Protein 9BOU (pdb70)

Secondary structure (DSSP, 8-state):
-EEEE--TT-HHHHHHHHHHHHTT--EEEE-GGGBTTTEEEEEEEETTEEEEEEEETTEEEESTT--EEEE-SPPPTTSSSSS--HHHHHHHHHHHHHHHTTSS-EEET-HHHHHHHT-HHHHHHHHHHTT-----EEEES-HHHHHHHHHH--SEEEE-S-----B--SS--GGGGGGS-EEEEEPP--SEEEEEEEETTEEEEEEEE---TTT--S----EEE---HHHHHHHHHHHHHHT-SEEEEEEEE-SSS-EEEEEEETT---HHHHHHH---HHHHHHHHHHS--/-EEEE--TT--SHHHHHHHHHHTT--EEEE-GGGBTTTEEEEEEEETTEEEEEEEETTEEEESTT-SEEEESSPPPTTTTSSS--HHHHHHHHHHHHHHHTTSSPEEES-HHHHHHHT-HHHHHHHHHHHT-----EEEES-HHHHHHHHHH-SSEEEE-S----B---S---GGGGGS-EEEEE----SEEEEEEEETTEEEEEEEE-----EEEPPPHHHHHHHHHHHHHHT-SEEEEEEEE-TT--EEEEEEETT---HHHHHHH---HHHHHHHHHHS--

InterPro domains:
  IPR026449 ATP-grasp ribosomal peptide maturase, SAV-5884 family [TIGR04187] (2-308)
  IPR048936 MvdD-like, pre-ATP grasp domain [PF21068] (2-111)

Solvent-accessible surface area: 24935 Å² total; per-residue (Å²): 25,0,0,0,0,0,28,164,138,4,93,4,0,75,68,0,30,88,53,2,89,87,84,60,19,58,22,10,57,14,20,0,3,31,1,18,98,51,3,17,1,16,0,34,1,14,155,55,68,34,156,2,43,4,17,19,64,73,117,98,13,32,3,58,39,6,52,0,0,7,54,14,102,44,19,43,7,0,59,180,8,100,149,84,48,90,159,20,34,77,8,0,14,9,0,4,42,0,1,1,1,26,12,48,14,56,26,4,10,41,28,13,15,8,35,62,2,93,37,9,0,10,2,2,23,6,0,24,149,27,63,6,45,12,0,0,0,6,0,0,7,55,30,179,28,0,81,82,1,19,142,139,23,95,58,0,18,45,22,55,0,19,13,98,126,67,134,14,79,129,169,33,119,24,56,69,8,34,128,18,14,26,1,1,4,62,99,16,68,63,111,0,44,3,30,0,0,0,2,19,110,108,32,21,1,0,24,80,50,48,187,144,112,186,204,65,76,121,63,100,64,30,107,79,13,131,33,44,114,200,16,6,118,4,0,76,26,2,9,166,65,6,42,10,13,13,0,0,0,42,2,2,10,30,51,130,34,54,4,47,0,29,36,0,44,20,49,1,62,1,10,85,0,31,110,66,22,58,28,48,0,0,103,23,0,4,95,29,0,19,134,117,68,24,0,0,0,0,2,26,158,160,11,110,11,0,62,69,0,30,98,59,0,85,90,85,65,12,52,16,9,77,9,14,0,2,20,3,23,92,53,3,18,1,19,1,46,0,10,120,56,73,39,174,6,48,1,13,29,78,52,128,104,15,49,1,59,39,5,52,0,0,7,39,9,109,45,23,40,5,0,60,155,10,110,148,76,48,90,163,15,36,75,4,0,10,5,0,2,36,0,2,1,1,19,15,56,14,48,26,2,7,40,23,12,18,5,37,60,6,113,40,8,5,12,7,10,21,8,0,20,169,24,63,7,45,14,1,1,1,4,4,0,7,56,5,159,29,0,90,77,0,18,125,117,30,105,67,2,19,51,28,29,2,24,59,143,70,179,78,18,112,177,54,89,28,47,74,8,31,127,11,8,44,8,7,7,72,101,23,73,95,126,6,41,4,24,0,0,0,3,21,133,97,28,17,1,0,74,75,67,28,169,162,58,33,147,84,8,161,31,46,112,214,13,13,130,4,0,76,26,4,7,169,64,7,44,12,13,8,0,0,0,36,3,4,24,27,63,135,31,42,4,42,0,45,50,4,68,21,34,3,70,1,9,87,0,28,107,67,23,56,27,47,0,0,108,15,0,4,100,34,0,21,122,112,86

Nearest PDB structures (foldseek):
  9bou-assembly1_B  TM=1.004E+00  e=1.112E-62  Streptomyces coelicolor A3(2)
  7m4s-assembly1_D  TM=8.604E-01  e=3.870E-23  Nostoc sp. PCC 7120 = FACHB-418
  7drm-assembly1_B  TM=8.212E-01  e=4.594E-21  Plesiocystis pacifica SIR-1
  7drp-assembly1_B  TM=8.151E-01  e=9.242E-21  Plesiocystis pacifica SIR-1
  7drn-assembly1_B  TM=8.192E-01  e=1.754E-20  Plesiocystis pacifica SIR-1

Organism: Streptomyces coelicolor (strain ATCC BAA-471 / A3(2) / M145) (NCBI:txid100226)

Radius of gyration: 25.96 Å; Cα contacts (8 Å, |Δi|>4): 1321; chains: 2; bounding box: 66×84×48 Å

Foldseek 3Di:
DEEEEADPPDPLVVLQVVLCVVVVQDYDYDALLCEQHQKYKDWDDPDNDIWMWIGGNNDIDTLLRAAEYEYAHHDQHVNNPPDDDPVVSVVSVCVPLVCNVVSNYHYQDDVVLQVVQFQFVVQQVLLVVLVAAAFDKDKALDQVVVVVVCVVAVFKWKDDRTRCTGTDPSDDRSNCSVVPITMIGRDAPFQWKKKWKAAALDTWIWIWGDDVPPPPPPDTAIETDDQDPSVSSSVNVSCVVSVHNIWIWMWGARVVGGTHTDGIRRNDDDVRNCVGHVPPPSSSNSVSSSDGD/DEEEAADPPDDLLVLLVVLLVVVVHDYHYDALLCEVHQKYKDWDCPPNDIWMWIGGNRDIDTLLQAQEYEYAHHDQHVVVPPDDDVVNSVVSCCVPLVSNVVSNHHYQQNVVLQVVQFQVVVVVVLLVVLPAAAFDKDWDQDLVVVVVVCVVAVWKKWDARTSDIGTDHDDSSNCSNVDTTMIGRDAPFFWKKKWKAAALDTWIWICGDVHATETDDDPPSVSRSVNSSCVVSVHRIWTWIFGQHPVRRTHTDGINSRDDDVRRCVRHVDPPSSSNSVVSNPGD

Sequence (577 aa):
TVLILTSEEDVTADMVVVHLNASGVPVVRLDPADLTDSVALSGEFAHGSFRGHLSSGGRLVSIGGLRSVWVRRPGGAATRAAEPSAWLTEEAGQALYGMLRGSGARWMNQPDAAHRARYKPWQLRLAQRCGLPVPATLITTFPRAAREFAERYPDLVVKPVSGATSRVPPEADFSAVAHGPTLLQRRVAKRADIRLTAVGEELLAARKTALDVRFAGSGEPWRPAEVPPRVAEGVRAYLRAAGLAYGALDFAEDGDGTWWFLECNQSGQFGFVEVDTGQPIARTIAEWLARPGTVLILTSEEDVTADMVVVHLNASGVPVVRLDPADLTDSVALSGEFAHGSFRGHLSSGGRLVSIGGLRSVWVRRPGGAATRAAEPSAWLTEEAGQALYGMLRGSGARWMNQPDAAHRARYKPWQLRLAQRCGLPVPATLITTFPRAAREFAERYPDLVVKPVSGTSRVPPEADFSAVAHGPTLLQRRVAKRADIRLTAVGEELLAARKTALEPWRPAEVPPRVAEGVRAYLRAAGLAYGALDFAEDGDGTWWFLECNQSGQFGFVEVDTGQPIARTIAEWLARPG

Structure (mmCIF, N/CA/C/O backbone):
data_9BOU
#
_entry.id   9BOU
#
_cell.length_a   222.040
_cell.length_b   222.040
_cell.length_c   87.007
_cell.angle_alpha   90.000
_cell.angle_beta   90.000
_cell.angle_gamma   90.000
#
_symmetry.space_group_name_H-M   'I 4 2 2'
#
loop_
_entity.id
_entity.type
_entity.pdbx_description
1 polymer 'MvdD-like pre-ATP grasp domain-containing protein'
2 non-polymer 'SULFATE ION'
3 water water
#
loop_
_atom_site.group_PDB
_atom_site.id
_atom_site.type_symbol
_atom_site.label_atom_id
_atom_site.label_alt_id
_atom_site.label_comp_id
_atom_site.label_asym_id
_atom_site.label_entity_id
_atom_site.label_seq_id
_atom_site.pdbx_PDB_ins_code
_atom_site.Cartn_x
_atom_site.Cartn_y
_atom_site.Cartn_z
_atom_site.occupancy
_atom_site.B_iso_or_equiv
_atom_site.auth_seq_id
_atom_site.auth_comp_id
_atom_site.auth_asym_id
_atom_site.auth_atom_id
_atom_site.pdbx_PDB_model_num
ATOM 1 N N . THR A 1 2 ? -57.89634 29.23799 -26.93670 1.000 61.19581 2 THR A N 1
ATOM 2 C CA . THR A 1 2 ? -57.89880 30.01443 -25.69908 1.000 58.01539 2 THR A CA 1
ATOM 3 C C . THR A 1 2 ? -56.65405 30.89451 -25.61462 1.000 56.47942 2 THR A C 1
ATOM 4 O O . THR A 1 2 ? -55.54978 30.48533 -25.88943 1.000 62.52295 2 THR A O 1
ATOM 14 N N . VAL A 1 3 ? -56.84542 32.10460 -25.24397 1.000 53.95908 3 VAL A N 1
ATOM 15 C CA . VAL A 1 3 ? -55.75359 33.05573 -25.09977 1.000 53.88145 3 VAL A CA 1
ATOM 16 C C . VAL A 1 3 ? -55.35639 33.07443 -23.63893 1.000 58.44232 3 VAL A C 1
ATOM 17 O O . VAL A 1 3 ? -56.21962 32.96050 -22.76170 1.000 65.11272 3 VAL A O 1
ATOM 30 N N . LEU A 1 4 ? -54.05579 33.16519 -23.36409 1.000 52.06740 4 LEU A N 1
ATOM 31 C CA . LEU A 1 4 ? -53.56329 33.09736 -21.99133 1.000 50.38819 4 LEU A CA 1
ATOM 32 C C . LEU A 1 4 ? -52.80366 34.38046 -21.71569 1.000 51.57021 4 LEU A C 1
ATOM 33 O O . LEU A 1 4 ? -51.68298 34.55753 -22.21547 1.000 53.66602 4 LEU A O 1
ATOM 49 N N . ILE A 1 5 ? -53.37072 35.24072 -20.86629 1.000 52.39061 5 ILE A N 1
ATOM 50 C CA . ILE A 1 5 ? -52.69503 36.46664 -20.43943 1.000 50.96043 5 ILE A CA 1
ATOM 51 C C . ILE A 1 5 ? -52.09914 36.22071 -19.06208 1.000 62.27356 5 ILE A C 1
ATOM 52 O O . ILE A 1 5 ? -52.65248 35.47995 -18.23771 1.000 58.99388 5 ILE A O 1
ATOM 68 N N . LEU A 1 6 ? -50.92898 36.77493 -18.83772 1.000 58.59111 6 LEU A N 1
ATOM 69 C CA . LEU A 1 6 ? -50.15337 36.50914 -17.63414 1.000 60.98435 6 LEU A CA 1
ATOM 70 C C . LEU A 1 6 ? -49.79963 37.90444 -17.13978 1.000 64.00939 6 LEU A C 1
ATOM 71 O O . LEU A 1 6 ? -48.85592 38.52219 -17.64472 1.000 57.54411 6 LEU A O 1
ATOM 87 N N . THR A 1 7 ? -50.53379 38.41054 -16.16061 1.000 67.82227 7 THR A N 1
ATOM 88 C CA . THR A 1 7 ? -50.29971 39.77566 -15.69719 1.000 76.45187 7 THR A CA 1
ATOM 89 C C . THR A 1 7 ? -50.81751 39.90035 -14.26906 1.000 71.40332 7 THR A C 1
ATOM 90 O O . THR A 1 7 ? -51.38380 38.96024 -13.69720 1.000 69.04312 7 THR A O 1
ATOM 101 N N . SER A 1 8 ? -50.54780 41.05371 -13.67684 1.000 66.05131 8 SER A N 1
ATOM 102 C CA . SER A 1 8 ? -51.13701 41.35372 -12.38681 1.000 74.65011 8 SER A CA 1
ATOM 103 C C . SER A 1 8 ? -52.61673 41.71302 -12.53161 1.000 78.53748 8 SER A C 1
ATOM 104 O O . SER A 1 8 ? -53.07654 42.16471 -13.58842 1.000 69.25985 8 SER A O 1
ATOM 112 N N . GLU A 1 9 ? -53.36650 41.53026 -11.43220 1.000 85.19472 9 GLU A N 1
ATOM 113 C CA . GLU A 1 9 ? -54.76097 41.98554 -11.39752 1.000 81.90199 9 GLU A CA 1
ATOM 114 C C . GLU A 1 9 ? -54.86708 43.46518 -11.74265 1.000 80.78815 9 GLU A C 1
ATOM 115 O O . GLU A 1 9 ? -55.86213 43.91174 -12.34624 1.000 73.45144 9 GLU A O 1
ATOM 127 N N . GLU A 1 10 ? -53.83258 44.22817 -11.38521 1.000 77.99218 10 GLU A N 1
ATOM 128 C CA . GLU A 1 10 ? -53.82481 45.66614 -11.56986 1.000 70.23999 10 GLU A CA 1
ATOM 129 C C . GLU A 1 10 ? -53.81731 46.06392 -13.03664 1.000 85.71910 10 GLU A C 1
ATOM 130 O O . GLU A 1 10 ? -54.42395 47.07571 -13.38568 1.000 107.48413 10 GLU A O 1
ATOM 142 N N . ASP A 1 11 ? -53.19126 45.27934 -13.91742 1.000 89.22731 11 ASP A N 1
ATOM 143 C CA . ASP A 1 11 ? -52.82285 45.80487 -15.22451 1.000 82.88852 11 ASP A CA 1
ATOM 144 C C . ASP A 1 11 ? -53.93733 46.47607 -16.00452 1.000 82.61173 11 ASP A C 1
ATOM 145 O O . ASP A 1 11 ? -54.85701 45.80522 -16.47411 1.000 78.21676 11 ASP A O 1
ATOM 154 N N . VAL A 1 12 ? -53.80980 47.79110 -16.19889 1.000 98.01890 12 VAL A N 1
ATOM 155 C CA . VAL A 1 12 ? -54.81526 48.56512 -16.92609 1.000 96.25077 12 VAL A CA 1
ATOM 156 C C . VAL A 1 12 ? -54.80757 48.17807 -18.40030 1.000 94.82814 12 VAL A C 1
ATOM 157 O O . VAL A 1 12 ? -55.80728 47.69399 -18.94575 1.000 78.16229 12 VAL A O 1
ATOM 170 N N . THR A 1 13 ? -53.64871 48.37703 -19.04501 1.000 96.64484 13 THR A N 1
ATOM 171 C CA . THR A 1 13 ? -53.42000 48.12717 -20.46635 1.000 69.02116 13 THR A CA 1
ATOM 172 C C . THR A 1 13 ? -53.87280 46.75462 -20.91363 1.000 72.70974 13 THR A C 1
ATOM 173 O O . THR A 1 13 ? -54.23422 46.57407 -22.07639 1.000 76.50619 13 THR A O 1
ATOM 184 N N . ALA A 1 14 ? -53.92246 45.78711 -19.99756 1.000 81.07529 14 ALA A N 1
ATOM 185 C CA . ALA A 1 14 ? -54.38578 44.43875 -20.33055 1.000 69.79838 14 ALA A CA 1
ATOM 186 C C . ALA A 1 14 ? -55.91017 44.34809 -20.35016 1.000 78.15102 14 ALA A C 1
ATOM 187 O O . ALA A 1 14 ? -56.49662 43.72207 -21.23598 1.000 79.15243 14 ALA A O 1
ATOM 194 N N . ASP A 1 15 ? -56.56113 44.89041 -19.31417 1.000 91.11664 15 ASP A N 1
ATOM 195 C CA . ASP A 1 15 ? -58.01995 45.00205 -19.29538 1.000 75.30202 15 ASP A CA 1
ATOM 196 C C . ASP A 1 15 ? -58.53012 45.51293 -20.64765 1.000 86.78183 15 ASP A C 1
ATOM 197 O O . ASP A 1 15 ? -59.40958 44.89942 -21.27444 1.000 74.72899 15 ASP A O 1
ATOM 206 N N . MET A 1 16 ? -57.96811 46.64380 -21.11714 1.000 84.92928 16 MET A N 1
ATOM 207 C CA . MET A 1 16 ? -58.23821 47.22117 -22.43881 1.000 73.77718 16 MET A CA 1
ATOM 208 C C . MET A 1 16 ? -58.38555 46.11266 -23.47753 1.000 93.00926 16 MET A C 1
ATOM 209 O O . MET A 1 16 ? -59.25357 46.18389 -24.34924 1.000 92.45086 16 MET A O 1
ATOM 223 N N . VAL A 1 17 ? -57.53026 45.08838 -23.39681 1.000 91.84038 17 VAL A N 1
ATOM 224 C CA . VAL A 1 17 ? -57.51818 44.04966 -24.41241 1.000 64.63176 17 VAL A CA 1
ATOM 225 C C . VAL A 1 17 ? -58.45240 42.89440 -24.08371 1.000 74.27973 17 VAL A C 1
ATOM 226 O O . VAL A 1 17 ? -58.93862 42.22785 -25.00217 1.000 74.74006 17 VAL A O 1
ATOM 239 N N . VAL A 1 18 ? -58.70655 42.60983 -22.80128 1.000 81.33330 18 VAL A N 1
ATOM 240 C CA . VAL A 1 18 ? -59.60776 41.50076 -22.50297 1.000 78.49681 18 VAL A CA 1
ATOM 241 C C . VAL A 1 18 ? -61.01696 41.84455 -22.95778 1.000 81.83259 18 VAL A C 1
ATOM 242 O O . VAL A 1 18 ? -61.83213 40.95245 -23.21291 1.000 90.98813 18 VAL A O 1
ATOM 255 N N . VAL A 1 19 ? -61.33803 43.12148 -23.09552 1.000 80.37876 19 VAL A N 1
ATOM 256 C CA . VAL A 1 19 ? -62.69024 43.44575 -23.51443 1.000 86.75231 19 VAL A CA 1
ATOM 257 C C . VAL A 1 19 ? -62.88032 43.15884 -24.98999 1.000 84.09453 19 VAL A C 1
ATOM 258 O O . VAL A 1 19 ? -63.83721 42.47178 -25.37439 1.000 84.74038 19 VAL A O 1
ATOM 271 N N . HIS A 1 20 ? -61.98237 43.69592 -25.82472 1.000 75.78850 20 HIS A N 1
ATOM 272 C CA . HIS A 1 20 ? -61.98814 43.35991 -27.24039 1.000 71.93968 20 HIS A CA 1
ATOM 273 C C . HIS A 1 20 ? -62.03923 41.84570 -27.46972 1.000 73.54072 20 HIS A C 1
ATOM 274 O O . HIS A 1 20 ? -62.80062 41.34912 -28.31038 1.000 63.88870 20 HIS A O 1
ATOM 288 N N . LEU A 1 21 ? -61.19483 41.09304 -26.76236 1.000 71.93287 21 LEU A N 1
ATOM 289 C CA . LEU A 1 21 ? -61.27094 39.64594 -26.88664 1.000 73.18801 21 LEU A CA 1
ATOM 290 C C . LEU A 1 21 ? -62.66639 39.15498 -26.52411 1.000 71.16066 21 LEU A C 1
ATOM 291 O O . LEU A 1 21 ? -63.28964 38.39537 -27.27826 1.000 75.60408 21 LEU A O 1
ATOM 307 N N . ASN A 1 22 ? -63.17121 39.57055 -25.35762 1.000 76.03379 22 ASN A N 1
ATOM 308 C CA . ASN A 1 22 ? -64.48172 39.10424 -24.92178 1.000 80.84040 22 ASN A CA 1
ATOM 309 C C . ASN A 1 22 ? -65.55645 39.47040 -25.94329 1.000 89.28218 22 ASN A C 1
ATOM 310 O O . ASN A 1 22 ? -66.45704 38.66724 -26.24177 1.000 81.55635 22 ASN A O 1
ATOM 321 N N . ALA A 1 23 ? -65.46724 40.68238 -26.49725 1.000 84.35298 23 ALA A N 1
ATOM 322 C CA . ALA A 1 23 ? -66.37694 41.09306 -27.55712 1.000 68.25201 23 ALA A CA 1
ATOM 323 C C . ALA A 1 23 ? -66.42912 40.06286 -28.66282 1.000 78.05830 23 ALA A C 1
ATOM 324 O O . ALA A 1 23 ? -67.50624 39.60773 -29.05706 1.000 86.02955 23 ALA A O 1
ATOM 331 N N . SER A 1 24 ? -65.26099 39.70049 -29.19175 1.000 79.22800 24 SER A N 1
ATOM 332 C CA . SER A 1 24 ? -65.14343 38.80417 -30.33251 1.000 71.10703 24 SER A CA 1
ATOM 333 C C . SER A 1 24 ? -65.28480 37.35464 -29.95394 1.000 68.91502 24 SER A C 1
ATOM 334 O O . SER A 1 24 ? -64.92672 36.48088 -30.75654 1.000 75.45881 24 SER A O 1
ATOM 342 N N . GLY A 1 25 ? -65.75466 37.09111 -28.73970 1.000 74.45134 25 GLY A N 1
ATOM 343 C CA . GLY A 1 25 ? -66.00674 35.72581 -28.32189 1.000 76.46930 25 GLY A CA 1
ATOM 344 C C . GLY A 1 25 ? -64.79729 34.82626 -28.25462 1.000 73.52855 25 GLY A C 1
ATOM 345 O O . GLY A 1 25 ? -64.95617 33.61034 -28.17975 1.000 72.14751 25 GLY A O 1
ATOM 349 N N . VAL A 1 26 ? -63.58654 35.38420 -28.24080 1.000 69.02373 26 VAL A N 1
ATOM 350 C CA . VAL A 1 26 ? -62.33619 34.63215 -28.18762 1.000 59.00335 26 VAL A CA 1
ATOM 351 C C . VAL A 1 26 ? -62.09920 34.23576 -26.73968 1.000 55.78285 26 VAL A C 1
ATOM 352 O O . VAL A 1 26 ? -61.85880 35.10338 -25.88881 1.000 60.67227 26 VAL A O 1
ATOM 365 N N . PRO A 1 27 ? -62.14342 32.94847 -26.42325 1.000 52.65800 27 PRO A N 1
ATOM 366 C CA . PRO A 1 27 ? -61.98865 32.52064 -25.02502 1.000 55.36248 27 PRO A CA 1
ATOM 367 C C . PRO A 1 27 ? -60.64493 32.90873 -24.42736 1.000 60.29167 27 PRO A C 1
ATOM 368 O O . PRO A 1 27 ? -59.59006 32.45474 -24.86507 1.000 57.60550 27 PRO A O 1
ATOM 379 N N . VAL A 1 28 ? -60.71072 33.73057 -23.38975 1.000 62.41755 28 VAL A N 1
ATOM 380 C CA . VAL A 1 28 ? -59.53285 34.23897 -22.70765 1.000 58.44662 28 VAL A CA 1
ATOM 381 C C . VAL A 1 28 ? -59.45651 33.60511 -21.33159 1.000 64.39519 28 VAL A C 1
ATOM 382 O O . VAL A 1 28 ? -60.45493 33.12480 -20.78297 1.000 72.52395 28 VAL A O 1
ATOM 395 N N . VAL A 1 29 ? -58.23478 33.56478 -20.78912 1.000 62.07226 29 VAL A N 1
ATOM 396 C CA . VAL A 1 29 ? -57.99698 33.22548 -19.38944 1.000 59.33993 29 VAL A CA 1
ATOM 397 C C . VAL A 1 29 ? -56.84177 34.08302 -18.90584 1.000 50.74329 29 VAL A C 1
ATOM 398 O O . VAL A 1 29 ? -55.71566 33.90892 -19.37311 1.000 63.96032 29 VAL A O 1
ATOM 411 N N . ARG A 1 30 ? -57.10648 34.99619 -17.96235 1.000 60.24057 30 ARG A N 1
ATOM 412 C CA . ARG A 1 30 ? -56.10048 35.91773 -17.43776 1.000 56.82319 30 ARG A CA 1
ATOM 413 C C . ARG A 1 30 ? -55.73107 35.49369 -16.02028 1.000 54.56307 30 ARG A C 1
ATOM 414 O O . ARG A 1 30 ? -56.55863 34.93408 -15.29584 1.000 69.85770 30 ARG A O 1
ATOM 435 N N . LEU A 1 31 ? -54.49015 35.76686 -15.61720 1.000 57.68014 31 LEU A N 1
ATOM 436 C CA . LEU A 1 31 ? -54.11678 35.40985 -14.24818 1.000 68.15868 31 LEU A CA 1
ATOM 437 C C . LEU A 1 31 ? -52.70073 35.90163 -13.93807 1.000 64.27699 31 LEU A C 1
ATOM 438 O O . LEU A 1 31 ? -51.87806 36.13371 -14.83010 1.000 68.45011 31 LEU A O 1
ATOM 454 N N . ASP A 1 32 ? -52.45512 36.09991 -12.61882 1.000 71.07955 32 ASP A N 1
ATOM 455 C CA . ASP A 1 32 ? -51.07245 36.43395 -12.24211 1.000 73.64510 32 ASP A CA 1
ATOM 456 C C . ASP A 1 32 ? -50.34781 35.14189 -11.86555 1.000 72.15935 32 ASP A C 1
ATOM 457 O O . ASP A 1 32 ? -50.93125 34.28959 -11.17768 1.000 74.51066 32 ASP A O 1
ATOM 466 N N . PRO A 1 33 ? -49.12658 34.91783 -12.36318 1.000 70.76583 33 PRO A N 1
ATOM 467 C CA . PRO A 1 33 ? -48.34440 33.76698 -11.86626 1.000 73.91333 33 PRO A CA 1
ATOM 468 C C . PRO A 1 33 ? -48.05437 33.83330 -10.36633 1.000 76.96089 33 PRO A C 1
ATOM 469 O O . PRO A 1 33 ? -47.80654 32.78751 -9.73896 1.000 66.94546 33 PRO A O 1
ATOM 480 N N . ALA A 1 34 ? -48.09934 35.02778 -9.76739 1.000 73.13691 34 ALA A N 1
ATOM 481 C CA . ALA A 1 34 ? -47.93112 35.15332 -8.32289 1.000 70.56043 34 ALA A CA 1
ATOM 482 C C . ALA A 1 34 ? -49.04953 34.45966 -7.55376 1.000 64.88239 34 ALA A C 1
ATOM 483 O O . ALA A 1 34 ? -48.87124 34.12012 -6.38528 1.000 65.60572 34 ALA A O 1
ATOM 490 N N . ASP A 1 35 ? -50.15654 34.15215 -8.19402 1.000 69.16944 35 ASP A N 1
ATOM 491 C CA . ASP A 1 35 ? -51.21121 33.44040 -7.50547 1.000 74.08229 35 ASP A CA 1
ATOM 492 C C . ASP A 1 35 ? -51.09162 31.92504 -7.65336 1.000 70.25999 35 ASP A C 1
ATOM 493 O O . ASP A 1 35 ? -52.09681 31.22556 -7.50871 1.000 70.85060 35 ASP A O 1
ATOM 502 N N . LEU A 1 36 ? -49.90018 31.40096 -7.92426 1.000 69.41058 36 LEU A N 1
ATOM 503 C CA . LEU A 1 36 ? -49.74668 29.94900 -8.01871 1.000 69.68914 36 LEU A CA 1
ATOM 504 C C . LEU A 1 36 ? -49.72497 29.33235 -6.63082 1.000 72.12896 36 LEU A C 1
ATOM 505 O O . LEU A 1 36 ? -49.17771 29.90340 -5.68834 1.000 80.79822 36 LEU A O 1
ATOM 521 N N . THR A 1 37 ? -50.25903 28.13062 -6.51595 1.000 74.74815 37 THR A N 1
ATOM 522 C CA . THR A 1 37 ? -50.35546 27.44767 -5.23186 1.000 77.94564 37 THR A CA 1
ATOM 523 C C . THR A 1 37 ? -51.34312 28.13988 -4.30219 1.000 78.73264 37 THR A C 1
ATOM 524 O O . THR A 1 37 ? -51.21253 28.08223 -3.08264 1.000 93.78775 37 THR A O 1
ATOM 535 N N . ASP A 1 38 ? -52.28707 28.85442 -4.88400 1.000 67.27594 38 ASP A N 1
ATOM 536 C CA . ASP A 1 38 ? -53.31965 29.59401 -4.18039 1.000 74.55139 38 ASP A CA 1
ATOM 537 C C . ASP A 1 38 ? -54.52972 29.55760 -5.11373 1.000 83.54425 38 ASP A C 1
ATOM 538 O O . ASP A 1 38 ? -55.20981 28.53227 -5.22496 1.000 82.65188 38 ASP A O 1
ATOM 547 N N . SER A 1 39 ? -54.74769 30.65653 -5.84258 1.000 84.67504 39 SER A N 1
ATOM 548 C CA . SER A 1 39 ? -55.79728 30.78832 -6.85165 1.000 67.37047 39 SER A CA 1
ATOM 549 C C . SER A 1 39 ? -55.50435 30.00516 -8.13727 1.000 81.63580 39 SER A C 1
ATOM 550 O O . SER A 1 39 ? -56.45371 29.62186 -8.83521 1.000 82.93143 39 SER A O 1
ATOM 558 N N . VAL A 1 40 ? -54.23671 29.70849 -8.43523 1.000 76.34781 40 VAL A N 1
ATOM 559 C CA . VAL A 1 40 ? -53.80061 29.18861 -9.72757 1.000 66.22507 40 VAL A CA 1
ATOM 560 C C . VAL A 1 40 ? -53.08024 27.86146 -9.48598 1.000 62.76680 40 VAL A C 1
ATOM 561 O O . VAL A 1 40 ? -52.33973 27.71723 -8.50474 1.000 71.37590 40 VAL A O 1
ATOM 574 N N . ALA A 1 41 ? -53.31316 26.87463 -10.35267 1.000 52.04375 41 ALA A N 1
ATOM 575 C CA . ALA A 1 41 ? -52.61618 25.60260 -10.17872 1.000 64.65923 41 ALA A CA 1
ATOM 576 C C . ALA A 1 41 ? -52.55329 24.89151 -11.51050 1.000 65.26575 41 ALA A C 1
ATOM 577 O O . ALA A 1 41 ? -53.27919 25.22994 -12.43876 1.000 63.26341 41 ALA A O 1
ATOM 584 N N . LEU A 1 42 ? -51.69349 23.87813 -11.58179 1.000 70.80605 42 LEU A N 1
ATOM 585 C CA . LEU A 1 42 ? -51.32550 23.28477 -12.85964 1.000 65.61700 42 LEU A CA 1
ATOM 586 C C . LEU A 1 42 ? -50.99607 21.80781 -12.71689 1.000 69.86540 42 LEU A C 1
ATOM 587 O O . LEU A 1 42 ? -50.70712 21.32573 -11.62347 1.000 82.91098 42 LEU A O 1
ATOM 603 N N . SER A 1 43 ? -51.00399 21.09784 -13.85146 1.000 76.51538 43 SER A N 1
ATOM 604 C CA . SER A 1 43 ? -50.60731 19.68775 -13.92454 1.000 75.73711 43 SER A CA 1
ATOM 605 C C . SER A 1 43 ? -50.22548 19.38579 -15.36963 1.000 74.86935 43 SER A C 1
ATOM 606 O O . SER A 1 43 ? -50.95389 19.74786 -16.29753 1.000 75.11677 43 SER A O 1
ATOM 614 N N . GLY A 1 44 ? -49.10007 18.72189 -15.55759 1.000 74.40967 44 GLY A N 1
ATOM 615 C CA . GLY A 1 44 ? -48.70679 18.24995 -16.86680 1.000 61.45031 44 GLY A CA 1
ATOM 616 C C . GLY A 1 44 ? -48.11113 16.86933 -16.75464 1.000 61.04195 44 GLY A C 1
ATOM 617 O O . GLY A 1 44 ? -47.31853 16.59632 -15.84389 1.000 63.21507 44 GLY A O 1
ATOM 621 N N . GLU A 1 45 ? -48.49783 15.99134 -17.67235 1.000 63.35409 45 GLU A N 1
ATOM 622 C CA . GLU A 1 45 ? -48.02323 14.61691 -17.70856 1.000 62.27078 45 GLU A CA 1
ATOM 623 C C . GLU A 1 45 ? -47.24752 14.36661 -19.00140 1.000 61.45964 45 GLU A C 1
ATOM 624 O O . GLU A 1 45 ? -47.71549 14.69380 -20.09087 1.000 57.81533 45 GLU A O 1
ATOM 636 N N . PHE A 1 46 ? -46.03925 13.84149 -18.86206 1.000 68.38534 46 PHE A N 1
ATOM 637 C CA . PHE A 1 46 ? -45.16977 13.47981 -19.97137 1.000 61.08212 46 PHE A CA 1
ATOM 638 C C . PHE A 1 46 ? -45.16048 11.95476 -19.97120 1.000 60.47679 46 PHE A C 1
ATOM 639 O O . PHE A 1 46 ? -44.51724 11.33797 -19.10573 1.000 60.55357 46 PHE A O 1
ATOM 656 N N . ALA A 1 47 ? -45.87485 11.33059 -20.90271 1.000 58.13313 47 ALA A N 1
ATOM 657 C CA . ALA A 1 47 ? -45.87117 9.87346 -20.92326 1.000 71.44413 47 ALA A CA 1
ATOM 658 C C . ALA A 1 47 ? -46.11388 9.37157 -22.33072 1.000 74.37698 47 ALA A C 1
ATOM 659 O O . ALA A 1 47 ? -46.91490 9.94982 -23.07298 1.000 61.79436 47 ALA A O 1
ATOM 666 N N . HIS A 1 48 ? -45.38444 8.31132 -22.69581 1.000 76.81752 48 HIS A N 1
ATOM 667 C CA . HIS A 1 48 ? -45.61175 7.60589 -23.95465 1.000 77.37873 48 HIS A CA 1
ATOM 668 C C . HIS A 1 48 ? -45.39690 8.50889 -25.16089 1.000 79.83742 48 HIS A C 1
ATOM 669 O O . HIS A 1 48 ? -46.05421 8.36358 -26.20492 1.000 71.54250 48 HIS A O 1
ATOM 683 N N . GLY A 1 49 ? -44.42303 9.40976 -25.02549 1.000 76.09445 49 GLY A N 1
ATOM 684 C CA . GLY A 1 49 ? -43.95647 10.21804 -26.12401 1.000 65.52967 49 GLY A CA 1
ATOM 685 C C . GLY A 1 49 ? -44.74031 11.47142 -26.35774 1.000 68.02724 49 GLY A C 1
ATOM 686 O O . GLY A 1 49 ? -44.52161 12.13281 -27.37426 1.000 70.74270 49 GLY A O 1
ATOM 690 N N . SER A 1 50 ? -45.63929 11.82440 -25.45147 1.000 73.30673 50 SER A N 1
ATOM 691 C CA . SER A 1 50 ? -46.44437 13.02021 -25.61474 1.000 68.67365 50 SER A CA 1
ATOM 692 C C . SER A 1 50 ? -46.70559 13.62201 -24.23683 1.000 63.56495 50 SER A C 1
ATOM 693 O O . SER A 1 50 ? -46.31995 13.06349 -23.19704 1.000 51.20487 50 SER A O 1
ATOM 701 N N . PHE A 1 51 ? -47.34820 14.79125 -24.26174 1.000 59.33902 51 PHE A N 1
ATOM 702 C CA . PHE A 1 51 ? -47.55380 15.65110 -23.12117 1.000 53.45274 51 PHE A CA 1
ATOM 703 C C . PHE A 1 51 ? -49.02590 16.00124 -23.09215 1.000 67.40696 51 PHE A C 1
ATOM 704 O O . PHE A 1 51 ? -49.61174 16.29389 -24.13040 1.000 78.27835 51 PHE A O 1
ATOM 721 N N . ARG A 1 52 ? -49.62396 15.96340 -21.90792 1.000 62.06341 52 ARG A N 1
ATOM 722 C CA . ARG A 1 52 ? -50.98839 16.41929 -21.68889 1.000 64.83808 52 ARG A CA 1
ATOM 723 C C . ARG A 1 52 ? -50.95153 17.19501 -20.38309 1.000 60.14589 52 ARG A C 1
ATOM 724 O O . ARG A 1 52 ? -50.50610 16.65615 -19.37345 1.000 67.40668 52 ARG A O 1
ATOM 745 N N . GLY A 1 53 ? -51.37868 18.46026 -20.40411 1.000 60.84805 53 GLY A N 1
ATOM 746 C CA . GLY A 1 53 ? -51.37569 19.25687 -19.18368 1.000 67.80233 53 GLY A CA 1
ATOM 747 C C . GLY A 1 53 ? -52.50331 20.26088 -19.17431 1.000 66.20342 53 GLY A C 1
ATOM 748 O O . GLY A 1 53 ? -53.15904 20.48767 -20.20061 1.000 70.36515 53 GLY A O 1
ATOM 752 N N . HIS A 1 54 ? -52.71576 20.89087 -18.00073 1.000 65.06764 54 HIS A N 1
ATOM 753 C CA . HIS A 1 54 ? -53.86516 21.77078 -17.76763 1.000 64.58666 54 HIS A CA 1
ATOM 754 C C . HIS A 1 54 ? -53.54607 22.91839 -16.81512 1.000 71.89677 54 HIS A C 1
ATOM 755 O O . HIS A 1 54 ? -52.66145 22.82431 -15.96309 1.000 74.56018 54 HIS A O 1
ATOM 769 N N . LEU A 1 55 ? -54.32746 23.99619 -16.93483 1.000 70.39771 55 LEU A N 1
ATOM 770 C CA . LEU A 1 55 ? -54.22904 25.15662 -16.04911 1.000 62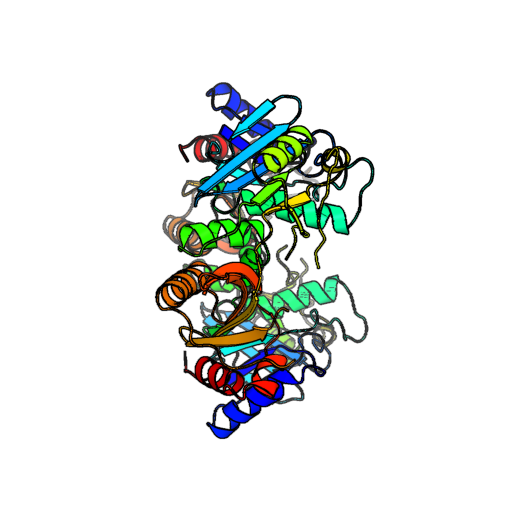.12014 55 LEU A CA 1
ATOM 771 C C . LEU A 1 55 ? -55.57144 25.48362 -15.40913 1.000 63.46539 55 LEU A C 1
ATOM 772 O O . LEU A 1 55 ? -56.60616 25.34828 -16.05275 1.000 70.47474 55 LEU A O 1
ATOM 788 N N . SER A 1 56 ? -55.55237 25.94424 -14.16221 1.000 71.11051 56 SER A N 1
ATOM 789 C CA . SER A 1 56 ? -56.77088 26.20491 -13.39055 1.000 72.33574 56 SER A CA 1
ATOM 790 C C . SER A 1 56 ? -56.61043 27.52490 -12.64664 1.000 68.24001 56 SER A C 1
ATOM 791 O O . SER A 1 56 ? -55.68733 27.67178 -11.83516 1.000 71.55313 56 SER A O 1
ATOM 799 N N . SER A 1 57 ? -57.46207 28.50798 -12.98510 1.000 77.01068 57 SER A N 1
ATOM 800 C CA . SER A 1 57 ? -57.56336 29.76332 -12.24405 1.000 80.17067 57 SER A CA 1
ATOM 801 C C . SER A 1 57 ? -59.02244 29.90854 -11.86211 1.000 84.48946 57 SER A C 1
ATOM 802 O O . SER A 1 57 ? -59.90993 29.65773 -12.68511 1.000 80.03839 57 SER A O 1
ATOM 810 N N . GLY A 1 58 ? -59.27070 30.31687 -10.62700 1.000 88.38566 58 GLY A N 1
ATOM 811 C CA . GLY A 1 58 ? -60.58874 30.10337 -10.06600 1.000 84.53609 58 GLY A CA 1
ATOM 812 C C . GLY A 1 58 ? -60.96472 28.66800 -10.34865 1.000 87.03290 58 GLY A C 1
ATOM 813 O O . GLY A 1 58 ? -60.23496 27.73433 -9.98794 1.000 75.99353 58 GLY A O 1
ATOM 817 N N . GLY A 1 59 ? -62.08568 28.48488 -11.03492 1.000 89.50444 59 GLY A N 1
ATOM 818 C CA . GLY A 1 59 ? -62.54547 27.16005 -11.40724 1.000 89.96632 59 GLY A CA 1
ATOM 819 C C . GLY A 1 59 ? -62.29327 26.92095 -12.87694 1.000 88.96862 59 GLY A C 1
ATOM 820 O O . GLY A 1 59 ? -62.28610 25.78150 -13.34716 1.000 91.03053 59 GLY A O 1
ATOM 824 N N . ARG A 1 60 ? -62.08306 28.01021 -13.61249 1.000 88.99765 60 ARG A N 1
ATOM 825 C CA . ARG A 1 60 ? -61.68874 27.93583 -15.01674 1.000 91.38306 60 ARG A CA 1
ATOM 826 C C . ARG A 1 60 ? -60.55590 26.92345 -15.22236 1.000 85.35562 60 ARG A C 1
ATOM 827 O O . ARG A 1 60 ? -59.59973 26.86796 -14.44856 1.000 84.02362 60 ARG A O 1
ATOM 848 N N . LEU A 1 61 ? -60.67132 26.11502 -16.27557 1.000 74.51623 61 LEU A N 1
ATOM 849 C CA . LEU A 1 61 ? -59.72085 25.04631 -16.54251 1.000 60.53589 61 LEU A CA 1
ATOM 850 C C . LEU A 1 61 ? -59.55029 24.88186 -18.04790 1.000 67.91605 61 LEU A C 1
ATOM 851 O O . LEU A 1 61 ? -60.53676 24.68848 -18.76421 1.000 76.31091 61 LEU A O 1
ATOM 867 N N . VAL A 1 62 ? -58.29722 24.96830 -18.52935 1.000 66.37076 62 VAL A N 1
ATOM 868 C CA . VAL A 1 62 ? -58.00552 24.92314 -19.96258 1.000 67.47243 62 VAL A CA 1
ATOM 869 C C . VAL A 1 62 ? -56.84516 23.96673 -20.21371 1.000 62.55515 62 VAL A C 1
ATOM 870 O O . VAL A 1 62 ? -55.93340 23.82958 -19.39179 1.000 60.60550 62 VAL A O 1
ATOM 883 N N . SER A 1 63 ? -56.84572 23.35913 -21.39476 1.000 67.39310 63 SER A N 1
ATOM 884 C CA . SER A 1 63 ? -55.73748 22.51429 -21.80234 1.000 65.56224 63 SER A CA 1
ATOM 885 C C . SER A 1 63 ? -54.58745 23.38355 -22.26836 1.000 72.16159 63 SER A C 1
ATOM 886 O O . SER A 1 63 ? -54.79543 24.38228 -22.97455 1.000 66.27965 63 SER A O 1
ATOM 894 N N . ILE A 1 64 ? -53.36719 22.97432 -21.89014 1.000 61.88434 64 ILE A N 1
ATOM 895 C CA . ILE A 1 64 ? -52.16789 23.64987 -22.36712 1.000 57.98996 64 ILE A CA 1
ATOM 896 C C . ILE A 1 64 ? -51.94378 23.36605 -23.84684 1.000 59.49228 64 ILE A C 1
ATOM 897 O O . ILE A 1 64 ? -51.46225 24.22009 -24.59752 1.000 55.88415 64 ILE A O 1
ATOM 913 N N . GLY A 1 65 ? -52.28471 22.16868 -24.29538 1.000 65.89398 65 GLY A N 1
ATOM 914 C CA . GLY A 1 65 ? -52.32804 21.94998 -25.72510 1.000 74.57489 65 GLY A CA 1
ATOM 915 C C . GLY A 1 65 ? -53.28308 22.90564 -26.39787 1.000 66.12591 65 GLY A C 1
ATOM 916 O O . GLY A 1 65 ? -53.08956 23.25105 -27.56772 1.000 60.80208 65 GLY A O 1
ATOM 920 N N . GLY A 1 66 ? -54.31298 23.36414 -25.64556 1.000 70.71983 66 GLY A N 1
ATOM 921 C CA . GLY A 1 66 ? -55.39442 24.19076 -26.13702 1.000 67.66858 66 GLY A CA 1
ATOM 922 C C . GLY A 1 66 ? -55.09217 25.66837 -26.19880 1.000 64.04026 66 GLY A C 1
ATOM 923 O O . GLY A 1 66 ? -55.93079 26.44549 -26.66860 1.000 64.00740 66 GLY A O 1
ATOM 927 N N . LEU A 1 67 ? -53.91622 26.07649 -25.76053 1.000 61.77720 67 LEU A N 1
ATOM 928 C CA . LEU A 1 67 ? -53.57693 27.48648 -25.81720 1.000 58.47799 67 LEU A CA 1
ATOM 929 C C . LEU A 1 67 ? -53.20175 27.82449 -27.25127 1.000 61.11586 67 LEU A C 1
ATOM 930 O O . LEU A 1 67 ? -52.47492 27.07267 -27.92284 1.000 66.17037 67 LEU A O 1
ATOM 946 N N . ARG A 1 68 ? -53.75879 28.93073 -27.73157 1.000 59.78918 68 ARG A N 1
ATOM 947 C CA . ARG A 1 68 ? -53.39865 29.53705 -28.99748 1.000 53.52010 68 ARG A CA 1
ATOM 948 C C . ARG A 1 68 ? -52.38707 30.66923 -28.85016 1.000 58.91085 68 ARG A C 1
ATOM 949 O O . ARG A 1 68 ? -51.65998 30.94657 -29.80036 1.000 62.34220 68 ARG A O 1
ATOM 970 N N . SER A 1 69 ? -52.33061 31.36157 -27.70788 1.000 63.56082 69 SER A N 1
ATOM 971 C CA . SER A 1 69 ? -51.25719 32.33445 -27.50240 1.000 60.91191 69 SER A CA 1
ATOM 972 C C . SER A 1 69 ? -51.05311 32.64387 -26.02023 1.000 54.24914 69 SER A C 1
ATOM 973 O O . SER A 1 69 ? -51.90781 32.37114 -25.17932 1.000 52.00889 69 SER A O 1
ATOM 981 N N . VAL A 1 70 ? -49.88904 33.20805 -25.71413 1.000 53.57330 70 VAL A N 1
ATOM 982 C CA . VAL A 1 70 ? -49.59661 33.67952 -24.36371 1.000 56.73860 70 VAL A CA 1
ATOM 983 C C . VAL A 1 70 ? -49.11938 35.11432 -24.45050 1.000 53.66268 70 VAL A C 1
ATOM 984 O O . VAL A 1 70 ? -47.99126 35.36995 -24.88886 1.000 44.66187 70 VAL A O 1
ATOM 997 N N . TRP A 1 71 ? -49.96241 36.04053 -23.98766 1.000 55.24347 71 TRP A N 1
ATOM 998 C CA . TRP A 1 71 ? -49.54626 37.41730 -23.75050 1.000 63.10859 71 TRP A CA 1
ATOM 999 C C . TRP A 1 71 ? -48.86517 37.52209 -22.38234 1.000 58.91410 71 TRP A C 1
ATOM 1000 O O . TRP A 1 71 ? -49.48650 37.23646 -21.34621 1.000 46.60210 71 TRP A O 1
ATOM 1021 N N . VAL A 1 72 ? -47.59482 37.93863 -22.38486 1.000 53.05770 72 VAL A N 1
ATOM 1022 C CA . VAL A 1 72 ? -46.83134 38.14796 -21.16251 1.000 52.07240 72 VAL A CA 1
ATOM 1023 C C . VAL A 1 72 ? -46.73670 39.65262 -20.92437 1.000 55.15131 72 VAL A C 1
ATOM 1024 O O . VAL A 1 72 ? -45.90045 40.33847 -21.53003 1.000 53.06061 72 VAL A O 1
ATOM 1037 N N . ARG A 1 73 ? -47.51508 40.13748 -19.94130 1.000 68.91597 73 ARG A N 1
ATOM 1038 C CA . ARG A 1 73 ? -47.74849 41.56031 -19.66006 1.000 63.49675 73 ARG A CA 1
ATOM 1039 C C . ARG A 1 73 ? -47.56091 41.80705 -18.16528 1.000 69.78081 73 ARG A C 1
ATOM 1040 O O . ARG A 1 73 ? -48.55814 41.77930 -17.41505 1.000 78.95143 73 ARG A O 1
ATOM 1061 N N . ARG A 1 74 ? -46.30385 42.07415 -17.73843 1.000 56.63104 74 ARG A N 1
ATOM 1062 C CA . ARG A 1 74 ? -46.09247 42.50654 -16.30470 1.000 77.49582 74 ARG A CA 1
ATOM 1063 C C . ARG A 1 74 ? -46.68879 41.54715 -15.25041 1.000 71.27646 74 ARG A C 1
ATOM 1064 O O . ARG A 1 74 ? -47.50696 41.95332 -14.38505 1.000 64.35038 74 ARG A O 1
ATOM 1085 N N . PRO A 1 75 ? -46.29504 40.28403 -15.27069 1.000 71.55920 75 PRO A N 1
ATOM 1086 C CA . PRO A 1 75 ? -46.75242 39.32999 -14.25876 1.000 68.32963 75 PRO A CA 1
ATOM 1087 C C . PRO A 1 75 ? -45.88137 39.29722 -13.00449 1.000 75.63573 75 PRO A C 1
ATOM 1088 O O . PRO A 1 75 ? -44.79908 39.89225 -12.92568 1.000 63.49072 75 PRO A O 1
ATOM 1099 N N . GLY A 1 76 ? -46.38163 38.55728 -12.01968 1.000 66.72358 76 GLY A N 1
ATOM 1100 C CA . GLY A 1 76 ? -45.68173 38.40414 -10.76831 1.000 74.79656 76 GLY A CA 1
ATOM 1101 C C . GLY A 1 76 ? -44.66719 37.27233 -10.79863 1.000 84.41672 76 GLY A C 1
ATOM 1102 O O . GLY A 1 76 ? -44.77051 36.33637 -11.61136 1.000 81.20872 76 GLY A O 1
ATOM 1106 N N . GLY A 1 77 ? -43.67379 37.38303 -9.91063 1.000 69.68555 77 GLY A N 1
ATOM 1107 C CA . GLY A 1 77 ? -42.86901 36.23235 -9.56534 1.000 55.93688 77 GLY A CA 1
ATOM 1108 C C . GLY A 1 77 ? -43.77300 35.09404 -9.13208 1.000 65.95623 77 GLY A C 1
ATOM 1109 O O . GLY A 1 77 ? -44.65246 35.28248 -8.28215 1.000 76.87600 77 GLY A O 1
ATOM 1113 N N . ALA A 1 78 ? -43.56179 33.90101 -9.68032 1.000 58.80278 78 ALA A N 1
ATOM 1114 C CA . ALA A 1 78 ? -44.48176 32.79980 -9.41824 1.000 63.63305 78 ALA A CA 1
ATOM 1115 C C . ALA A 1 78 ? -44.60007 32.51369 -7.92666 1.000 70.65531 78 ALA A C 1
ATOM 1116 O O . ALA A 1 78 ? -43.61029 32.48904 -7.20260 1.000 70.66759 78 ALA A O 1
ATOM 1123 N N . ALA A 1 79 ? -45.82047 32.28264 -7.45875 1.000 72.85732 79 ALA A N 1
ATOM 1124 C CA . ALA A 1 79 ? -46.01109 31.86877 -6.07613 1.000 74.06077 79 ALA A CA 1
ATOM 1125 C C . ALA A 1 79 ? -45.30202 32.82772 -5.11983 1.000 81.09593 79 ALA A C 1
ATOM 1126 O O . ALA A 1 79 ? -44.81847 32.43018 -4.04096 1.000 81.21107 79 ALA A O 1
ATOM 1133 N N . THR A 1 80 ? -45.20726 34.09979 -5.53665 1.000 70.86154 80 THR A N 1
ATOM 1134 C CA . THR A 1 80 ? -44.78924 35.14851 -4.60786 1.000 80.90058 80 THR A CA 1
ATOM 1135 C C . THR A 1 80 ? -45.94869 35.56034 -3.70763 1.000 70.23433 80 THR A C 1
ATOM 1136 O O . THR A 1 80 ? -45.76196 35.76486 -2.51226 1.000 78.58823 80 THR A O 1
ATOM 1147 N N . ARG A 1 81 ? -47.15055 35.68362 -4.26430 1.000 76.46152 81 ARG A N 1
ATOM 1148 C CA . ARG A 1 81 ? -48.37895 35.79931 -3.48511 1.000 78.75602 81 ARG A CA 1
ATOM 1149 C C . ARG A 1 81 ? -48.96145 34.42777 -3.11867 1.000 88.17800 81 ARG A C 1
ATOM 1150 O O . ARG A 1 81 ? -50.20306 34.26650 -3.06284 1.000 82.48289 81 ARG A O 1
ATOM 1171 N N . ALA A 1 82 ? -48.09359 33.42091 -2.96677 1.000 89.22783 82 ALA A N 1
ATOM 1172 C CA . ALA A 1 82 ? -48.47677 32.14200 -2.39136 1.000 82.71821 82 ALA A CA 1
ATOM 1173 C C . ALA A 1 82 ? -48.64252 32.32726 -0.88920 1.000 79.41645 82 ALA A C 1
ATOM 1174 O O . ALA A 1 82 ? -48.07113 33.24281 -0.29236 1.000 81.41182 82 ALA A O 1
ATOM 1181 N N . ALA A 1 83 ? -49.42952 31.44823 -0.26880 1.000 83.25991 83 ALA A N 1
ATOM 1182 C CA . ALA A 1 83 ? -49.66387 31.58124 1.16996 1.000 86.04446 83 ALA A CA 1
ATOM 1183 C C . ALA A 1 83 ? -48.33107 31.67651 1.92305 1.000 84.35531 83 ALA A C 1
ATOM 1184 O O . ALA A 1 83 ? -48.12188 32.58622 2.73741 1.000 81.17292 83 ALA A O 1
ATOM 1191 N N . GLU A 1 84 ? -47.37830 30.80411 1.59318 1.000 81.47801 84 GLU A N 1
ATOM 1192 C CA . GLU A 1 84 ? -46.06533 30.77309 2.23644 1.000 88.06253 84 GLU A CA 1
ATOM 1193 C C . GLU A 1 84 ? -44.98027 30.96395 1.17271 1.000 85.99338 84 GLU A C 1
ATOM 1194 O O . GLU A 1 84 ? -44.33525 29.99096 0.71629 1.000 77.69435 84 GLU A O 1
ATOM 1206 N N . PRO A 1 85 ? -44.68971 32.21044 0.80549 1.000 82.27793 85 PRO A N 1
ATOM 1207 C CA . PRO A 1 85 ? -43.70139 32.43486 -0.25766 1.000 82.57129 85 PRO A CA 1
ATOM 1208 C C . PRO A 1 85 ? -42.30339 31.95362 0.11329 1.000 75.47906 85 PRO A C 1
ATOM 1209 O O . PRO A 1 85 ? -41.93235 31.89809 1.28031 1.000 73.04964 85 PRO A O 1
ATOM 1220 N N . SER A 1 86 ? -41.51587 31.62314 -0.91170 1.000 78.22193 86 SER A N 1
ATOM 1221 C CA . SER A 1 86 ? -40.17303 31.07540 -0.74625 1.000 74.81395 86 SER A CA 1
ATOM 1222 C C . SER A 1 86 ? -39.41475 31.26432 -2.06154 1.000 79.90225 86 SER A C 1
ATOM 1223 O O . SER A 1 86 ? -39.99432 31.09179 -3.13754 1.000 80.51287 86 SER A O 1
ATOM 1231 N N . ALA A 1 87 ? -38.13137 31.64236 -1.98498 1.000 77.07359 87 ALA A N 1
ATOM 1232 C CA . ALA A 1 87 ? -37.35370 31.75943 -3.21972 1.000 68.24326 87 ALA A CA 1
ATOM 1233 C C . ALA A 1 87 ? -37.32143 30.42659 -3.93852 1.000 65.81743 87 ALA A C 1
ATOM 1234 O O . ALA A 1 87 ? -37.66916 30.32025 -5.11747 1.000 64.47348 87 ALA A O 1
ATOM 1241 N N . TRP A 1 88 ? -36.94564 29.38856 -3.21386 1.000 69.43747 88 TRP A N 1
ATOM 1242 C CA . TRP A 1 88 ? -36.94678 28.05406 -3.77154 1.000 69.73479 88 TRP A CA 1
ATOM 1243 C C . TRP A 1 88 ? -38.29288 27.70204 -4.40536 1.000 71.76038 88 TRP A C 1
ATOM 1244 O O . TRP A 1 88 ? -38.33740 26.99530 -5.42074 1.000 74.68670 88 TRP A O 1
ATOM 1265 N N . LEU A 1 89 ? -39.40940 28.12909 -3.80038 1.000 74.18551 89 LEU A N 1
ATOM 1266 C CA . LEU A 1 89 ? -40.70319 27.74017 -4.36692 1.000 71.56590 89 LEU A CA 1
ATOM 1267 C C . LEU A 1 89 ? -41.04671 28.54307 -5.62092 1.000 70.63552 89 LEU A C 1
ATOM 1268 O O . LEU A 1 89 ? -41.75828 28.03564 -6.49778 1.000 65.63231 89 LEU A O 1
ATOM 1284 N N . THR A 1 90 ? -40.64396 29.81584 -5.70095 1.000 70.29309 90 THR A N 1
ATOM 1285 C CA . THR A 1 90 ? -41.00257 30.52778 -6.91003 1.000 68.67605 90 THR A CA 1
ATOM 1286 C C . THR A 1 90 ? -40.08600 30.09504 -8.03422 1.000 69.53073 90 THR A C 1
ATOM 1287 O O . THR A 1 90 ? -40.45123 30.23090 -9.20635 1.000 68.54779 90 THR A O 1
ATOM 1298 N N . GLU A 1 91 ? -38.91100 29.54907 -7.68835 1.000 67.75908 91 GLU A N 1
ATOM 1299 C CA . GLU A 1 91 ? -38.05875 28.91712 -8.69126 1.000 61.73738 91 GLU A CA 1
ATOM 1300 C C . GLU A 1 91 ? -38.71493 27.65805 -9.22578 1.000 62.02684 91 GLU A C 1
ATOM 1301 O O . GLU A 1 91 ? -38.70666 27.40299 -10.43521 1.000 67.17456 91 GLU A O 1
ATOM 1313 N N . GLU A 1 92 ? -39.27796 26.84798 -8.34237 1.000 65.41795 92 GLU A N 1
ATOM 1314 C CA . GLU A 1 92 ? -39.84226 25.58745 -8.80636 1.000 69.45119 92 GLU A CA 1
ATOM 1315 C C . GLU A 1 92 ? -41.17643 25.80271 -9.49894 1.000 69.83395 92 GLU A C 1
ATOM 1316 O O . GLU A 1 92 ? -41.55277 25.02874 -10.38067 1.000 74.77035 92 GLU A O 1
ATOM 1328 N N . ALA A 1 93 ? -41.90718 26.83345 -9.10756 1.000 76.06978 93 ALA A N 1
ATOM 1329 C CA . ALA A 1 93 ? -43.10609 27.18415 -9.84637 1.000 68.08807 93 ALA A CA 1
ATOM 1330 C C . ALA A 1 93 ? -42.73369 27.80355 -11.19099 1.000 64.93561 93 ALA A C 1
ATOM 1331 O O . ALA A 1 93 ? -43.24370 27.39567 -12.24337 1.000 59.92789 93 ALA A O 1
ATOM 1338 N N . GLY A 1 94 ? -41.83769 28.78714 -11.17178 1.000 60.65276 94 GLY A N 1
ATOM 1339 C CA . GLY A 1 94 ? -41.30434 29.35605 -12.39057 1.000 66.85382 94 GLY A CA 1
ATOM 1340 C C . GLY A 1 94 ? -41.01600 28.34460 -13.47858 1.000 68.25762 94 GLY A C 1
ATOM 1341 O O . GLY A 1 94 ? -41.47874 28.49381 -14.61039 1.000 68.62837 94 GLY A O 1
ATOM 1345 N N . GLN A 1 95 ? -40.25542 27.30644 -13.15015 1.000 69.09658 95 GLN A N 1
ATOM 1346 C CA . GLN A 1 95 ? -39.97575 26.26742 -14.12678 1.000 58.61597 95 GLN A CA 1
ATOM 1347 C C . GLN A 1 95 ? -41.23166 25.47894 -14.49707 1.000 64.18895 95 GLN A C 1
ATOM 1348 O O . GLN A 1 95 ? -41.48575 25.23174 -15.67602 1.000 66.15964 95 GLN A O 1
ATOM 1362 N N . ALA A 1 96 ? -42.03395 25.08650 -13.51258 1.000 60.60502 96 ALA A N 1
ATOM 1363 C CA . ALA A 1 96 ? -43.24956 24.33473 -13.80720 1.000 64.24255 96 ALA A CA 1
ATOM 1364 C C . ALA A 1 96 ? -44.15695 25.06217 -14.80408 1.000 67.91911 96 ALA A C 1
ATOM 1365 O O . ALA A 1 96 ? -44.75916 24.43877 -15.68582 1.000 61.64100 96 ALA A O 1
ATOM 1372 N N . LEU A 1 97 ? -44.32607 26.36608 -14.64631 1.000 64.85112 97 LEU A N 1
ATOM 1373 C CA . LEU A 1 97 ? -45.26907 27.06975 -15.50956 1.000 59.43921 97 LEU A CA 1
ATOM 1374 C C . LEU A 1 97 ? -44.62554 27.45215 -16.84338 1.000 60.21043 97 LEU A C 1
ATOM 1375 O O . LEU A 1 97 ? -45.13284 27.10792 -17.90563 1.000 66.67640 97 LEU A O 1
ATOM 1391 N N . TYR A 1 98 ? -43.52548 28.19710 -16.81503 1.000 59.99818 98 TYR A N 1
ATOM 1392 C CA . TYR A 1 98 ? -42.89833 28.65406 -18.04530 1.000 62.25740 98 TYR A CA 1
ATOM 1393 C C . TYR A 1 98 ? -42.13259 27.55704 -18.77877 1.000 64.26048 98 TYR A C 1
ATOM 1394 O O . TYR A 1 98 ? -41.67096 27.78336 -19.91139 1.000 62.99216 98 TYR A O 1
ATOM 1412 N N . GLY A 1 99 ? -41.99283 26.38550 -18.17939 1.000 61.13932 99 GLY A N 1
ATOM 1413 C CA . GLY A 1 99 ? -41.32915 25.30715 -18.87225 1.000 61.37870 99 GLY A CA 1
ATOM 1414 C C . GLY A 1 99 ? -42.29524 24.43745 -19.64583 1.000 61.00186 99 GLY A C 1
ATOM 1415 O O . GLY A 1 99 ? -41.93572 23.87097 -20.69430 1.000 64.42628 99 GLY A O 1
ATOM 1419 N N . MET A 1 100 ? -43.52477 24.28399 -19.12005 1.000 55.70913 100 MET A N 1
ATOM 1420 C CA . MET A 1 100 ? -44.53080 23.54141 -19.88259 1.000 69.90527 100 MET A CA 1
ATOM 1421 C C . MET A 1 100 ? -45.15518 24.36980 -20.99172 1.000 56.80729 100 MET A C 1
ATOM 1422 O O . MET A 1 100 ? -45.75758 23.80667 -21.91163 1.000 54.26596 100 MET A O 1
ATOM 1436 N N . LEU A 1 101 ? -45.02969 25.68905 -20.90479 1.000 48.51623 101 LEU A N 1
ATOM 1437 C CA . LEU A 1 101 ? -45.57635 26.55171 -21.93115 1.000 59.49584 101 LEU A CA 1
ATOM 1438 C C . LEU A 1 101 ? -44.65616 26.54514 -23.13673 1.000 68.20001 101 LEU A C 1
ATOM 1439 O O . LEU A 1 101 ? -45.13192 26.53759 -24.27671 1.000 69.44902 101 LEU A O 1
ATOM 1455 N N . ARG A 1 102 ? -43.34642 26.50620 -22.90355 1.000 64.40331 102 ARG A N 1
ATOM 1456 C CA . ARG A 1 102 ? -42.40666 26.26911 -23.99358 1.000 64.03545 102 ARG A CA 1
ATOM 1457 C C . ARG A 1 102 ? -42.74358 24.93786 -24.67521 1.000 57.21314 102 ARG A C 1
ATOM 1458 O O . ARG A 1 102 ? -42.92296 23.90561 -24.00927 1.000 65.68675 102 ARG A O 1
ATOM 1479 N N . GLY A 1 103 ? -42.87920 24.97720 -26.00207 1.000 48.82005 103 GLY A N 1
ATOM 1480 C CA . GLY A 1 103 ? -43.32280 23.82818 -26.76738 1.000 61.91587 103 GLY A CA 1
ATOM 1481 C C . GLY A 1 103 ? -44.78589 23.46432 -26.61971 1.000 59.20360 103 GLY A C 1
ATOM 1482 O O . GLY A 1 103 ? -45.23679 22.47698 -27.22290 1.000 63.01341 103 GLY A O 1
ATOM 1486 N N . SER A 1 104 ? -45.54524 24.25180 -25.87496 1.000 56.93365 104 SER A N 1
ATOM 1487 C CA . SER A 1 104 ? -46.96239 23.98546 -25.70686 1.000 59.16324 104 SER A CA 1
ATOM 1488 C C . SER A 1 104 ? -47.73575 24.06096 -27.02484 1.000 58.06368 104 SER A C 1
ATOM 1489 O O . SER A 1 104 ? -48.71003 23.32586 -27.22391 1.000 66.00985 104 SER A O 1
ATOM 1497 N N . GLY A 1 105 ? -47.36545 24.98577 -27.90501 1.000 61.13956 105 GLY A N 1
ATOM 1498 C CA . GLY A 1 105 ? -48.02172 25.07350 -29.19562 1.000 55.31187 105 GLY A CA 1
ATOM 1499 C C . GLY A 1 105 ? -48.61161 26.44262 -29.46675 1.000 60.98496 105 GLY A C 1
ATOM 1500 O O . GLY A 1 105 ? -49.37699 26.67382 -30.40883 1.000 56.66123 105 GLY A O 1
ATOM 1504 N N . ALA A 1 106 ? -48.22953 27.37385 -28.62731 1.000 52.98633 106 ALA A N 1
ATOM 1505 C CA . ALA A 1 106 ? -48.91642 28.64002 -28.49815 1.000 43.78717 106 ALA A CA 1
ATOM 1506 C C . ALA A 1 106 ? -48.03749 29.78510 -28.97317 1.000 54.15388 106 ALA A C 1
ATOM 1507 O O . ALA A 1 106 ? -46.81443 29.75164 -28.81485 1.000 63.37298 106 ALA A O 1
ATOM 1514 N N . ARG A 1 107 ? -48.65801 30.79525 -29.57731 1.000 54.12505 107 ARG A N 1
ATOM 1515 C CA . ARG A 1 107 ? -47.90312 31.92944 -30.10193 1.000 48.19225 107 ARG A CA 1
ATOM 1516 C C . ARG A 1 107 ? -47.62061 32.90594 -28.95836 1.000 52.11005 107 ARG A C 1
ATOM 1517 O O . ARG A 1 107 ? -48.53400 33.50718 -28.39497 1.000 62.44526 107 ARG A O 1
ATOM 1538 N N . TRP A 1 108 ? -46.36148 33.05298 -28.58795 1.000 49.61764 108 TRP A N 1
ATOM 1539 C CA . TRP A 1 108 ? -46.00750 33.90408 -27.46507 1.000 43.08143 108 TRP A CA 1
ATOM 1540 C C . TRP A 1 108 ? -45.99197 35.33624 -27.96023 1.000 46.53099 108 TRP A C 1
ATOM 1541 O O . TRP A 1 108 ? -45.36679 35.60460 -28.99383 1.000 45.38637 108 TRP A O 1
ATOM 1562 N N . MET A 1 109 ? -46.71907 36.24017 -27.26614 1.000 57.85728 109 MET A N 1
ATOM 1563 C CA . MET A 1 109 ? -46.48332 37.67665 -27.42468 1.000 52.31873 109 MET A CA 1
ATOM 1564 C C . MET A 1 109 ? -45.26137 38.01442 -26.54984 1.000 62.01504 109 MET A C 1
ATOM 1565 O O . MET A 1 109 ? -45.35392 38.17710 -25.31382 1.000 36.82602 109 MET A O 1
ATOM 1579 N N . ASN A 1 110 ? -44.12520 38.16330 -27.25934 1.000 69.90203 110 ASN A N 1
ATOM 1580 C CA . ASN A 1 110 ? -42.75087 37.92117 -26.83248 1.000 53.68990 110 ASN A CA 1
ATOM 1581 C C . ASN A 1 110 ? -42.58883 36.56881 -26.15146 1.000 55.71314 110 ASN A C 1
ATOM 1582 O O . ASN A 1 110 ? -42.95657 36.37459 -24.99214 1.000 37.68817 110 ASN A O 1
ATOM 1593 N N . GLN A 1 111 ? -42.10189 35.61679 -26.97295 1.000 59.62952 111 GLN A N 1
ATOM 1594 C CA . GLN A 1 111 ? -41.39260 34.43109 -26.50273 1.000 47.99530 111 GLN A CA 1
ATOM 1595 C C . GLN A 1 111 ? -40.36144 34.81839 -25.44499 1.000 49.15273 111 GLN A C 1
ATOM 1596 O O . GLN A 1 111 ? -39.59781 35.79271 -25.62917 1.000 51.75743 111 GLN A O 1
ATOM 1610 N N . PRO A 1 112 ? -40.28975 34.07253 -24.34577 1.000 51.55235 112 PRO A N 1
ATOM 1611 C CA . PRO A 1 112 ? -39.47933 34.53654 -23.20284 1.000 54.73062 112 PRO A CA 1
ATOM 1612 C C . PRO A 1 112 ? -37.99319 34.58413 -23.47330 1.000 52.90844 112 PRO A C 1
ATOM 1613 O O . PRO A 1 112 ? -37.28252 35.36130 -22.81937 1.000 60.94683 112 PRO A O 1
ATOM 1624 N N . ASP A 1 113 ? -37.50345 33.77576 -24.40224 1.000 52.61793 113 ASP A N 1
ATOM 1625 C CA . ASP A 1 113 ? -36.09186 33.72360 -24.75786 1.000 53.11979 113 ASP A CA 1
ATOM 1626 C C . ASP A 1 113 ? -35.72134 34.79589 -25.77025 1.000 47.92422 113 ASP A C 1
ATOM 1627 O O . ASP A 1 113 ? -34.66333 35.41600 -25.63905 1.000 59.09623 113 ASP A O 1
ATOM 1636 N N . ALA A 1 114 ? -36.57221 35.05693 -26.75566 1.000 51.98396 114 ALA A N 1
ATOM 1637 C CA . ALA A 1 114 ? -36.40839 36.25919 -27.55586 1.000 56.37026 114 ALA A CA 1
ATOM 1638 C C . ALA A 1 114 ? -36.28412 37.47381 -26.64836 1.000 55.34052 114 ALA A C 1
ATOM 1639 O O . ALA A 1 114 ? -35.33827 38.26722 -26.75070 1.000 49.19793 114 ALA A O 1
ATOM 1646 N N . ALA A 1 115 ? -37.24515 37.60137 -25.73805 1.000 47.49023 115 ALA A N 1
ATOM 1647 C CA . ALA A 1 115 ? -37.30226 38.70351 -24.79105 1.000 54.62266 115 ALA A CA 1
ATOM 1648 C C . ALA A 1 115 ? -36.02456 38.87440 -23.99582 1.000 59.88980 115 ALA A C 1
ATOM 1649 O O . ALA A 1 115 ? -35.59978 39.99709 -23.71524 1.000 56.08168 115 ALA A O 1
ATOM 1656 N N . HIS A 1 116 ? -35.43552 37.77186 -23.56108 1.000 56.28102 116 HIS A N 1
ATOM 1657 C CA . HIS A 1 116 ? -34.18951 37.84559 -22.81066 1.000 63.78156 116 HIS A CA 1
ATOM 1658 C C . HIS A 1 116 ? -33.06516 38.42757 -23.65935 1.000 56.33617 116 HIS A C 1
ATOM 1659 O O . HIS A 1 116 ? -32.31239 39.29185 -23.21661 1.000 54.82129 116 HIS A O 1
ATOM 1673 N N . ARG A 1 117 ? -32.91661 37.93834 -24.86444 1.000 50.85179 117 ARG A N 1
ATOM 1674 C CA . ARG A 1 117 ? -31.92200 38.50319 -25.73993 1.000 52.52141 117 ARG A CA 1
ATOM 1675 C C . ARG A 1 117 ? -32.23889 39.95126 -26.07321 1.000 57.66345 117 ARG A C 1
ATOM 1676 O O . ARG A 1 117 ? -31.33820 40.75790 -26.28707 1.000 55.93944 117 ARG A O 1
ATOM 1697 N N . ALA A 1 118 ? -33.49996 40.31184 -26.09391 1.000 65.57049 118 ALA A N 1
ATOM 1698 C CA . ALA A 1 118 ? -33.85647 41.62214 -26.60305 1.000 54.35905 118 ALA A CA 1
ATOM 1699 C C . ALA A 1 118 ? -33.61164 42.73154 -25.60062 1.000 52.65424 118 ALA A C 1
ATOM 1700 O O . ALA A 1 118 ? -33.61099 43.89992 -25.99550 1.000 55.37750 118 ALA A O 1
ATOM 1707 N N . ARG A 1 119 ? -33.43602 42.40674 -24.31997 1.000 58.84742 119 ARG A N 1
ATOM 1708 C CA . ARG A 1 119 ? -33.19736 43.43942 -23.32430 1.000 58.47704 119 ARG A CA 1
ATOM 1709 C C . ARG A 1 119 ? -31.78930 43.97453 -23.38678 1.000 56.18875 119 ARG A C 1
ATOM 1710 O O . ARG A 1 119 ? -31.47605 44.94474 -22.69038 1.000 59.82248 119 ARG A O 1
ATOM 1731 N N . TYR A 1 120 ? -30.92928 43.33648 -24.16351 1.000 58.25874 120 TYR A N 1
ATOM 1732 C CA . TYR A 1 120 ? -29.51746 43.69410 -24.19540 1.000 59.71149 120 TYR A CA 1
ATOM 1733 C C . TYR A 1 120 ? -29.34962 44.85780 -25.15418 1.000 57.81455 120 TYR A C 1
ATOM 1734 O O . TYR A 1 120 ? -29.15855 44.68773 -26.35375 1.000 56.88362 120 TYR A O 1
ATOM 1752 N N . LYS A 1 121 ? -29.43160 46.06495 -24.58883 1.000 70.87639 121 LYS A N 1
ATOM 1753 C CA . LYS A 1 121 ? -29.39515 47.29495 -25.37404 1.000 66.27131 121 LYS A CA 1
ATOM 1754 C C . LYS A 1 121 ? -28.20676 47.39543 -26.32310 1.000 66.38853 121 LYS A C 1
ATOM 1755 O O . LYS A 1 121 ? -28.40754 47.82683 -27.47021 1.000 62.24368 121 LYS A O 1
ATOM 1774 N N . PRO A 1 122 ? -26.98255 47.00891 -25.96736 1.000 75.60363 122 PRO A N 1
ATOM 1775 C CA . PRO A 1 122 ? -25.93312 47.04750 -27.00564 1.000 68.36475 122 PRO A CA 1
ATOM 1776 C C . PRO A 1 122 ? -26.23520 46.11934 -28.17779 1.000 62.19435 122 PRO A C 1
ATOM 1777 O O . PRO A 1 122 ? -25.88351 46.44499 -29.31611 1.000 62.76356 122 PRO A O 1
ATOM 1788 N N . TRP A 1 123 ? -26.89474 44.98458 -27.94414 1.000 59.17878 123 TRP A N 1
ATOM 1789 C CA . TRP A 1 123 ? -27.29083 44.13327 -29.05910 1.000 49.53189 123 TRP A CA 1
ATOM 1790 C C . TRP A 1 123 ? -28.32173 44.84772 -29.90711 1.000 65.13226 123 TRP A C 1
ATOM 1791 O O . TRP A 1 123 ? -28.23589 44.80745 -31.13983 1.000 65.97803 123 TRP A O 1
ATOM 1812 N N . GLN A 1 124 ? -29.29990 45.53031 -29.25831 1.000 66.07899 124 GLN A N 1
ATOM 1813 C CA . GLN A 1 124 ? -30.36928 46.18932 -30.01004 1.000 51.37845 124 GLN A CA 1
ATOM 1814 C C . GLN A 1 124 ? -29.79109 47.19039 -31.01062 1.000 51.82307 124 GLN A C 1
ATOM 1815 O O . GLN A 1 124 ? -30.33732 47.37224 -32.10248 1.000 48.89938 124 GLN A O 1
ATOM 1829 N N . LEU A 1 125 ? -28.68572 47.85253 -30.65081 1.000 58.52024 125 LEU A N 1
ATOM 1830 C CA . LEU A 1 125 ? -28.06508 48.80849 -31.56397 1.000 61.15136 125 LEU A CA 1
ATOM 1831 C C . LEU A 1 125 ? -27.44992 48.10828 -32.76576 1.000 62.97032 125 LEU A C 1
ATOM 1832 O O . LEU A 1 125 ? -27.74708 48.43249 -33.92166 1.000 61.19616 125 LEU A O 1
ATOM 1848 N N . ARG A 1 126 ? -26.54779 47.16475 -32.50533 1.000 70.96956 126 ARG A N 1
ATOM 1849 C CA . ARG A 1 126 ? -25.98873 46.33227 -33.56732 1.000 75.89296 126 ARG A CA 1
ATOM 1850 C C . ARG A 1 126 ? -27.08361 45.85938 -34.52792 1.000 70.62565 126 ARG A C 1
ATOM 1851 O O . ARG A 1 126 ? -26.92396 45.94765 -35.75033 1.000 64.80984 126 ARG A O 1
ATOM 1872 N N . LEU A 1 127 ? -28.21549 45.38276 -33.98806 1.000 56.40071 127 LEU A N 1
ATOM 1873 C CA . LEU A 1 127 ? -29.20647 44.74115 -34.83821 1.000 57.77797 127 LEU A CA 1
ATOM 1874 C C . LEU A 1 127 ? -29.91524 45.77654 -35.69927 1.000 65.75609 127 LEU A C 1
ATOM 1875 O O . LEU A 1 127 ? -30.20727 45.51213 -36.87358 1.000 65.31137 127 LEU A O 1
ATOM 1891 N N . ALA A 1 128 ? -30.23382 46.94398 -35.12546 1.000 68.60746 128 ALA A N 1
ATOM 1892 C CA . ALA A 1 128 ? -30.89854 47.98925 -35.90399 1.000 67.35640 128 ALA A CA 1
ATOM 1893 C C . ALA A 1 128 ? -29.96099 48.54434 -36.97038 1.000 59.73832 128 ALA A C 1
ATOM 1894 O O . ALA A 1 128 ? -30.38649 48.85377 -38.09164 1.000 53.98661 128 ALA A O 1
ATOM 1901 N N . GLN A 1 129 ? -28.68625 48.70066 -36.61961 1.000 63.71319 129 GLN A N 1
ATOM 1902 C CA . GLN A 1 129 ? -27.66562 48.94297 -37.62478 1.000 65.14526 129 GLN A CA 1
ATOM 1903 C C . GLN A 1 129 ? -27.79682 47.96164 -38.78640 1.000 67.30579 129 GLN A C 1
ATOM 1904 O O . GLN A 1 129 ? -27.84945 48.36146 -39.95432 1.000 68.26148 129 GLN A O 1
ATOM 1918 N N . ARG A 1 130 ? -27.85057 46.66071 -38.47660 1.000 66.42734 130 ARG A N 1
ATOM 1919 C CA . ARG A 1 130 ? -27.89091 45.63648 -39.52042 1.000 57.75428 130 ARG A CA 1
ATOM 1920 C C . ARG A 1 130 ? -29.16196 45.72924 -40.34997 1.000 65.47537 130 ARG A C 1
ATOM 1921 O O . ARG A 1 130 ? -29.18845 45.25681 -41.48908 1.000 60.37147 130 ARG A O 1
ATOM 1942 N N . CYS A 1 131 ? -30.24036 46.24594 -39.76090 1.000 70.39517 131 CYS A N 1
ATOM 1943 C CA . CYS A 1 131 ? -31.54030 46.32411 -40.40150 1.000 52.04285 131 CYS A CA 1
ATOM 1944 C C . CYS A 1 131 ? -31.72545 47.62242 -41.17525 1.000 58.49077 131 CYS A C 1
ATOM 1945 O O . CYS A 1 131 ? -32.83925 47.90721 -41.64978 1.000 53.07182 131 CYS A O 1
ATOM 1953 N N . GLY A 1 132 ? -30.67689 48.44056 -41.25650 1.000 57.65995 132 GLY A N 1
ATOM 1954 C CA . GLY A 1 132 ? -30.72922 49.67948 -41.99279 1.000 64.03565 132 GLY A CA 1
ATOM 1955 C C . GLY A 1 132 ? -31.21305 50.89187 -41.22947 1.000 64.02810 132 GLY A C 1
ATOM 1956 O O . GLY A 1 132 ? -31.00949 52.01044 -41.70436 1.000 66.31329 132 GLY A O 1
ATOM 1960 N N . LEU A 1 133 ? -31.84741 50.71048 -40.07412 1.000 66.47698 133 LEU A N 1
ATOM 1961 C CA . LEU A 1 133 ? -32.25390 51.84773 -39.26046 1.000 65.86761 133 LEU A CA 1
ATOM 1962 C C . LEU A 1 133 ? -31.02840 52.69007 -38.87792 1.000 60.82326 133 LEU A C 1
ATOM 1963 O O . LEU A 1 133 ? -29.97117 52.15452 -38.53980 1.000 58.51007 133 LEU A O 1
ATOM 1979 N N . PRO A 1 134 ? -31.11705 54.00548 -38.95099 1.000 65.17935 134 PRO A N 1
ATOM 1980 C CA . PRO A 1 134 ? -29.96883 54.82462 -38.55403 1.000 66.77496 134 PRO A CA 1
ATOM 1981 C C . PRO A 1 134 ? -29.71119 54.73349 -37.06338 1.000 68.22398 134 PRO A C 1
ATOM 1982 O O . PRO A 1 134 ? -30.62987 54.50587 -36.26206 1.000 65.88388 134 PRO A O 1
ATOM 1993 N N . VAL A 1 135 ? -28.45314 54.96014 -36.69044 1.000 63.12219 135 VAL A N 1
ATOM 1994 C CA . VAL A 1 135 ? -28.08639 54.93171 -35.27934 1.000 57.93767 135 VAL A CA 1
ATOM 1995 C C . VAL A 1 135 ? -27.03755 55.98716 -34.96558 1.000 55.97539 135 VAL A C 1
ATOM 1996 O O . VAL A 1 135 ? -25.99041 56.05585 -35.63089 1.000 61.44212 135 VAL A O 1
ATOM 2009 N N . PRO A 1 136 ? -27.27360 56.81889 -33.95259 1.000 60.14394 136 PRO A N 1
ATOM 2010 C CA . PRO A 1 136 ? -26.30354 57.86666 -33.62542 1.000 55.50432 136 PRO A CA 1
ATOM 2011 C C . PRO A 1 136 ? -25.01188 57.25498 -33.14580 1.000 63.96579 136 PRO A C 1
ATOM 2012 O O . PRO A 1 136 ? -25.01599 56.24286 -32.44117 1.000 67.27608 136 PRO A O 1
ATOM 2023 N N . ALA A 1 137 ? -23.89984 57.87502 -33.53530 1.000 69.76184 137 ALA A N 1
ATOM 2024 C CA . ALA A 1 137 ? -22.60560 57.43877 -33.02998 1.000 71.60425 137 ALA A CA 1
ATOM 2025 C C . ALA A 1 137 ? -22.73266 57.14001 -31.54210 1.000 71.86267 137 ALA A C 1
ATOM 2026 O O . ALA A 1 137 ? -23.33197 57.92296 -30.79114 1.000 65.15079 137 ALA A O 1
ATOM 2033 N N . THR A 1 138 ? -22.21923 55.97170 -31.13175 1.000 78.27964 138 THR A N 1
ATOM 2034 C CA . THR A 1 138 ? -22.32058 55.53218 -29.74721 1.000 75.23535 138 THR A CA 1
ATOM 2035 C C . THR A 1 138 ? -21.04904 54.83245 -29.28874 1.000 67.41624 138 THR A C 1
ATOM 2036 O O . THR A 1 138 ? -20.56568 53.92161 -29.95878 1.000 68.97948 138 THR A O 1
ATOM 2047 N N . LEU A 1 139 ? -20.54012 55.21897 -28.12378 1.000 59.86693 139 LEU A N 1
ATOM 2048 C CA . LEU A 1 139 ? -19.41765 54.54091 -27.47546 1.000 66.06066 139 LEU A CA 1
ATOM 2049 C C . LEU A 1 139 ? -19.91193 53.92668 -26.16660 1.000 62.53948 139 LEU A C 1
ATOM 2050 O O . LEU A 1 139 ? -20.60846 54.58921 -25.40164 1.000 67.21061 139 LEU A O 1
ATOM 2066 N N . ILE A 1 140 ? -19.53940 52.67921 -25.89553 1.000 64.25807 140 ILE A N 1
ATOM 2067 C CA . ILE A 1 140 ? -19.73604 52.05713 -24.59178 1.000 63.70550 140 ILE A CA 1
ATOM 2068 C C . ILE A 1 140 ? -18.36550 51.71969 -24.04888 1.000 58.38687 140 ILE A C 1
ATOM 2069 O O . ILE A 1 140 ? -17.58513 51.03847 -24.72477 1.000 59.71629 140 ILE A O 1
ATOM 2085 N N . THR A 1 141 ? -18.05639 52.20030 -22.84396 1.000 72.26960 141 THR A N 1
ATOM 2086 C CA . THR A 1 141 ? -16.64598 52.17345 -22.44208 1.000 74.35808 141 THR A CA 1
ATOM 2087 C C . THR A 1 141 ? -16.42811 52.27862 -20.93597 1.000 60.89641 141 THR A C 1
ATOM 2088 O O . THR A 1 141 ? -17.29288 52.73616 -20.19038 1.000 59.37821 141 THR A O 1
ATOM 2099 N N . THR A 1 142 ? -15.26557 51.76901 -20.50101 1.000 68.03492 142 THR A N 1
ATOM 2100 C CA . THR A 1 142 ? -14.62986 52.09931 -19.21852 1.000 74.27826 142 THR A CA 1
ATOM 2101 C C . THR A 1 142 ? -13.21851 52.60068 -19.46559 1.000 67.95971 142 THR A C 1
ATOM 2102 O O . THR A 1 142 ? -12.28493 52.29207 -18.72821 1.000 72.93316 142 THR A O 1
ATOM 2113 N N . PHE A 1 143 ? -13.05242 53.38622 -20.52536 1.000 76.32938 143 PHE A N 1
ATOM 2114 C CA . PHE A 1 143 ? -11.75681 53.86977 -20.98549 1.000 83.87323 143 PHE A CA 1
ATOM 2115 C C . PHE A 1 143 ? -11.75954 55.38904 -21.03775 1.000 90.16863 143 PHE A C 1
ATOM 2116 O O . PHE A 1 143 ? -12.16704 55.97903 -22.05189 1.000 95.43117 143 PHE A O 1
ATOM 2133 N N . PRO A 1 144 ? -11.29327 56.06695 -19.98132 1.000 86.74543 144 PRO A N 1
ATOM 2134 C CA . PRO A 1 144 ? -11.23119 57.53562 -20.03343 1.000 88.45977 144 PRO A CA 1
ATOM 2135 C C . PRO A 1 144 ? -10.70718 58.05485 -21.36231 1.000 86.69339 144 PRO A C 1
ATOM 2136 O O . PRO A 1 144 ? -11.35447 58.88920 -22.00555 1.000 95.62396 144 PRO A O 1
ATOM 2147 N N . ARG A 1 145 ? -9.57655 57.51318 -21.81272 1.000 89.87083 145 ARG A N 1
ATOM 2148 C CA . ARG A 1 145 ? -8.99476 57.94406 -23.07877 1.000 93.12984 145 ARG A CA 1
ATOM 2149 C C . ARG A 1 145 ? -10.01898 57.91272 -24.20983 1.000 91.34192 145 ARG A C 1
ATOM 2150 O O . ARG A 1 145 ? -10.14124 58.86587 -24.98184 1.000 92.01368 145 ARG A O 1
ATOM 2171 N N . ALA A 1 146 ? -10.76219 56.81124 -24.33140 1.000 99.00480 146 ALA A N 1
ATOM 2172 C CA . ALA A 1 146 ? -11.67819 56.65080 -25.45713 1.000 89.06834 146 ALA A CA 1
ATOM 2173 C C . ALA A 1 146 ? -12.84824 57.61108 -25.35143 1.000 91.59359 146 ALA A C 1
ATOM 2174 O O . ALA A 1 146 ? -13.21531 58.25921 -26.33398 1.000 88.76826 146 ALA A O 1
ATOM 2181 N N . ALA A 1 147 ? -13.46749 57.68769 -24.17244 1.000 91.01494 147 ALA A N 1
ATOM 2182 C CA . ALA A 1 147 ? -14.45729 58.72396 -23.93315 1.000 91.16618 147 ALA A CA 1
ATOM 2183 C C . ALA A 1 147 ? -13.90908 60.09543 -24.34398 1.000 93.08492 147 ALA A C 1
ATOM 2184 O O . ALA A 1 147 ? -14.56654 60.85092 -25.06383 1.000 94.25348 147 ALA A O 1
ATOM 2191 N N . ARG A 1 148 ? -12.68453 60.42693 -23.95070 1.000 92.13374 148 ARG A N 1
ATOM 2192 C CA . ARG A 1 148 ? -12.21944 61.77861 -24.24684 1.000 87.30465 148 ARG A CA 1
ATOM 2193 C C . ARG A 1 148 ? -11.96881 61.96049 -25.74311 1.000 85.09029 148 ARG A C 1
ATOM 2194 O O . ARG A 1 148 ? -12.25620 63.02963 -26.28664 1.000 87.76306 148 ARG A O 1
ATOM 2215 N N . GLU A 1 149 ? -11.48688 60.93194 -26.44766 1.000 88.18892 149 GLU A N 1
ATOM 2216 C CA . GLU A 1 149 ? -11.38842 61.06693 -27.89816 1.000 75.77104 149 GLU A CA 1
ATOM 2217 C C . GLU A 1 149 ? -12.77086 61.13602 -28.52067 1.000 87.57124 149 GLU A C 1
ATOM 2218 O O . GLU A 1 149 ? -12.96455 61.83545 -29.51375 1.000 90.82692 149 GLU A O 1
ATOM 2230 N N . PHE A 1 150 ? -13.72821 60.35372 -27.99805 1.000 95.93320 150 PHE A N 1
ATOM 2231 C CA . PHE A 1 150 ? -15.07715 60.33572 -28.56652 1.000 87.44361 150 PHE A CA 1
ATOM 2232 C C . PHE A 1 150 ? -15.72027 61.71755 -28.48267 1.000 84.59002 150 PHE A C 1
ATOM 2233 O O . PHE A 1 150 ? -16.31349 62.19488 -29.45986 1.000 81.48575 150 PHE A O 1
ATOM 2250 N N . ALA A 1 151 ? -15.61038 62.37510 -27.31801 1.000 81.86251 151 ALA A N 1
ATOM 2251 C CA . ALA A 1 151 ? -16.13508 63.73596 -27.15529 1.000 88.18001 151 ALA A CA 1
ATOM 2252 C C . ALA A 1 151 ? -15.47594 64.71664 -28.12950 1.000 95.20027 151 ALA A C 1
ATOM 2253 O O . ALA A 1 151 ? -16.15907 65.51652 -28.77981 1.000 92.88316 151 ALA A O 1
ATOM 2260 N N . GLU A 1 152 ? -14.14307 64.69965 -28.20754 1.000 90.10184 152 GLU A N 1
ATOM 2261 C CA . GLU A 1 152 ? -13.42236 65.36703 -29.28206 1.000 77.90852 152 GLU A CA 1
ATOM 2262 C C . GLU A 1 152 ? -14.14472 65.23292 -30.62640 1.000 83.32382 152 GLU A C 1
ATOM 2263 O O . GLU A 1 152 ? -14.52631 66.24139 -31.22023 1.000 81.46788 152 GLU A O 1
ATOM 2275 N N . ARG A 1 153 ? -14.34394 63.99886 -31.12637 1.000 90.39958 153 ARG A N 1
ATOM 2276 C CA . ARG A 1 153 ? -14.97079 63.80649 -32.43977 1.000 86.58219 153 ARG A CA 1
ATOM 2277 C C . ARG A 1 153 ? -16.38363 64.39743 -32.44999 1.000 92.61528 153 ARG A C 1
ATOM 2278 O O . ARG A 1 153 ? -16.77776 65.06201 -33.41726 1.000 86.80109 153 ARG A O 1
ATOM 2299 N N . TYR A 1 154 ? -17.15810 64.15782 -31.37115 1.000 99.06686 154 TYR A N 1
ATOM 2300 C CA . TYR A 1 154 ? -18.58284 64.50923 -31.24541 1.000 99.04638 154 TYR A CA 1
ATOM 2301 C C . TYR A 1 154 ? -18.76312 65.25141 -29.91759 1.000 90.58147 154 TYR A C 1
ATOM 2302 O O . TYR A 1 154 ? -19.05999 64.63130 -28.89012 1.000 95.40527 154 TYR A O 1
ATOM 2320 N N . PRO A 1 155 ? -18.59913 66.57478 -29.88824 1.000 94.95858 155 PRO A N 1
ATOM 2321 C CA . PRO A 1 155 ? -18.71333 67.30914 -28.60385 1.000 95.08598 155 PRO A CA 1
ATOM 2322 C C . PRO A 1 155 ? -20.12789 67.54572 -28.05387 1.000 96.22727 155 PRO A C 1
ATOM 2323 O O . PRO A 1 155 ? -20.26694 67.96606 -26.88921 1.000 84.69126 155 PRO A O 1
ATOM 2334 N N . ASP A 1 156 ? -21.16772 67.29308 -28.84058 1.000 92.33655 156 ASP A N 1
ATOM 2335 C CA . ASP A 1 156 ? -22.55340 67.36344 -28.38623 1.000 89.74397 156 ASP A CA 1
ATOM 2336 C C . ASP A 1 156 ? -23.02724 65.94551 -28.06381 1.000 82.63050 156 ASP A C 1
ATOM 2337 O O . ASP A 1 156 ? -23.56528 65.23926 -28.91763 1.000 91.47639 156 ASP A O 1
ATOM 2346 N N . LEU A 1 157 ? -22.86305 65.53888 -26.81153 1.000 81.63447 157 LEU A N 1
ATOM 2347 C CA . LEU A 1 157 ? -23.16261 64.17728 -26.42689 1.000 83.51023 157 LEU A CA 1
ATOM 2348 C C . LEU A 1 157 ? -24.24335 64.10569 -25.36351 1.000 90.68685 157 LEU A C 1
ATOM 2349 O O . LEU A 1 157 ? -24.45690 65.05046 -24.61363 1.000 104.25185 157 LEU A O 1
ATOM 2365 N N . VAL A 1 158 ? -24.93831 62.97107 -25.32564 1.000 88.81113 158 VAL A N 1
ATOM 2366 C CA . VAL A 1 158 ? -25.80097 62.60574 -24.21231 1.000 82.43671 158 VAL A CA 1
ATOM 2367 C C . VAL A 1 158 ? -25.19167 61.39136 -23.54154 1.000 73.03337 158 VAL A C 1
ATOM 2368 O O . VAL A 1 158 ? -24.23874 60.80331 -24.03771 1.000 75.61289 158 VAL A O 1
ATOM 2381 N N . VAL A 1 159 ? -25.76533 61.00056 -22.40599 1.000 82.11994 159 VAL A N 1
ATOM 2382 C CA . VAL A 1 159 ? -25.19709 59.90863 -21.62827 1.000 81.55776 159 VAL A CA 1
ATOM 2383 C C . VAL A 1 159 ? -26.31888 59.03898 -21.11854 1.000 84.41901 159 VAL A C 1
ATOM 2384 O O . VAL A 1 159 ? -26.78991 59.22616 -19.99575 1.000 102.53688 159 VAL A O 1
ATOM 2397 N N . LYS A 1 160 ? -26.79170 58.13981 -21.95269 1.000 84.72744 160 LYS A N 1
ATOM 2398 C CA . LYS A 1 160 ? -27.81137 57.18343 -21.56307 1.000 80.52696 160 LYS A CA 1
ATOM 2399 C C . LYS A 1 160 ? -27.15086 56.14504 -20.67133 1.000 81.79452 160 LYS A C 1
ATOM 2400 O O . LYS A 1 160 ? -25.92100 56.03646 -20.64886 1.000 83.83494 160 LYS A O 1
ATOM 2419 N N . PRO A 1 161 ? -27.92777 55.40311 -19.88834 1.000 84.99929 161 PRO A N 1
ATOM 2420 C CA . PRO A 1 161 ? -27.37443 54.23263 -19.20405 1.000 87.32067 161 PRO A CA 1
ATOM 2421 C C . PRO A 1 161 ? -27.26627 53.06777 -20.17215 1.000 88.54524 161 PRO A C 1
ATOM 2422 O O . PRO A 1 161 ? -28.08935 52.90003 -21.07954 1.000 90.32741 161 PRO A O 1
ATOM 2433 N N . VAL A 1 162 ? -26.22444 52.26075 -19.97127 1.000 84.15249 162 VAL A N 1
ATOM 2434 C CA . VAL A 1 162 ? -25.99401 51.12471 -20.85729 1.000 79.03327 162 VAL A CA 1
ATOM 2435 C C . VAL A 1 162 ? -27.22522 50.22160 -20.91243 1.000 87.45207 162 VAL A C 1
ATOM 2436 O O . VAL A 1 162 ? -27.67104 49.82087 -21.99021 1.000 91.92124 162 VAL A O 1
ATOM 2449 N N . SER A 1 163 ? -27.79550 49.88471 -19.76330 1.000 83.53095 163 SER A N 1
ATOM 2450 C CA . SER A 1 163 ? -28.74725 48.78431 -19.74661 1.000 88.52561 163 SER A CA 1
ATOM 2451 C C . SER A 1 163 ? -30.06294 49.15117 -20.42891 1.000 98.35813 163 SER A C 1
ATOM 2452 O O . SER A 1 163 ? -30.47412 50.31780 -20.45491 1.000 93.04421 163 SER A O 1
ATOM 2460 N N . GLY A 1 164 ? -30.73502 48.11013 -20.96032 1.000 101.42510 164 GLY A N 1
ATOM 2461 C CA . GLY A 1 164 ? -32.01766 48.23522 -21.63685 1.000 104.10068 164 GLY A CA 1
ATOM 2462 C C . GLY A 1 164 ? -33.10881 47.31667 -21.10464 1.000 96.42420 164 GLY A C 1
ATOM 2463 O O . GLY A 1 164 ? -33.96072 46.82161 -21.86566 1.000 85.98439 164 GLY A O 1
ATOM 2467 N N . ALA A 1 165 ? -33.10187 47.12313 -19.78189 1.000 94.85677 165 ALA A N 1
ATOM 2468 C CA . ALA A 1 165 ? -34.07477 46.28795 -19.08499 1.000 93.14238 165 ALA A CA 1
ATOM 2469 C C . ALA A 1 165 ? -34.83549 47.09221 -18.02048 1.000 84.67375 165 ALA A C 1
ATOM 2470 O O . ALA A 1 165 ? -36.00995 47.47436 -18.21132 1.000 87.23875 165 ALA A O 1
ATOM 2477 N N . THR A 1 176 ? -31.37502 60.05165 -18.73286 1.000 90.38009 176 THR A N 1
ATOM 2478 C CA . THR A 1 176 ? -30.42502 60.55728 -19.70791 1.000 95.86427 176 THR A CA 1
ATOM 2479 C C . THR A 1 176 ? -29.93502 61.91393 -19.27517 1.000 104.42590 176 THR A C 1
ATOM 2480 O O . THR A 1 176 ? -30.58001 62.57522 -18.49758 1.000 119.90005 176 THR A O 1
ATOM 2491 N N . SER A 1 177 ? -28.77837 62.31925 -19.78774 1.000 112.61699 177 SER A N 1
ATOM 2492 C CA . SER A 1 177 ? -28.17107 63.59563 -19.44442 1.000 107.37224 177 SER A CA 1
ATOM 2493 C C . SER A 1 177 ? -27.28777 64.06650 -20.59653 1.000 99.44359 177 SER A C 1
ATOM 2494 O O . SER A 1 177 ? -26.96264 63.31090 -21.51177 1.000 105.07023 177 SER A O 1
ATOM 2502 N N . ARG A 1 178 ? -26.89381 65.32606 -20.54093 1.000 95.29038 178 ARG A N 1
ATOM 2503 C CA . ARG A 1 178 ? -25.96837 65.91360 -21.49898 1.000 105.28228 178 ARG A CA 1
ATOM 2504 C C . ARG A 1 178 ? -24.58099 66.03693 -20.87206 1.000 107.10279 178 ARG A C 1
ATOM 2505 O O . ARG A 1 178 ? -24.42757 65.96824 -19.65322 1.000 106.29660 178 ARG A O 1
ATOM 2526 N N . VAL A 1 179 ? -23.56659 66.20898 -21.71075 1.000 108.05808 179 VAL A N 1
ATOM 2527 C CA . VAL A 1 179 ? -22.16916 66.19641 -21.26983 1.000 124.85625 179 VAL A CA 1
ATOM 2528 C C . VAL A 1 179 ? -21.65198 67.62682 -21.20938 1.000 133.90897 179 VAL A C 1
ATOM 2529 O O . VAL A 1 179 ? -21.79987 68.36053 -22.19293 1.000 143.27734 179 VAL A O 1
ATOM 2542 N N . PRO A 1 180 ? -21.04540 68.05316 -20.10541 1.000 129.18760 180 PRO A N 1
ATOM 2543 C CA . PRO A 1 180 ? -20.26522 69.28863 -20.11732 1.000 135.42531 180 PRO A CA 1
ATOM 2544 C C . PRO A 1 180 ? -19.42506 69.40239 -21.37513 1.000 142.01342 180 PRO A C 1
ATOM 2545 O O . PRO A 1 180 ? -18.93409 68.39241 -21.90277 1.000 130.86733 180 PRO A O 1
ATOM 2556 N N . PRO A 1 181 ? -19.24560 70.62160 -21.89419 1.000 151.76488 181 PRO A N 1
ATOM 2557 C CA . PRO A 1 181 ? -18.32648 70.81091 -23.02467 1.000 153.74384 181 PRO A CA 1
ATOM 2558 C C . PRO A 1 181 ? -16.86237 70.69219 -22.63932 1.000 158.74984 181 PRO A C 1
ATOM 2559 O O . PRO A 1 181 ? -16.00491 70.76293 -23.52415 1.000 172.40823 181 PRO A O 1
ATOM 2570 N N . GLU A 1 182 ? -16.55037 70.51757 -21.34710 1.000 148.53127 182 GLU A N 1
ATOM 2571 C CA . GLU A 1 182 ? -15.19680 70.17205 -20.89182 1.000 149.38601 182 GLU A CA 1
ATOM 2572 C C . GLU A 1 182 ? -15.36802 69.31938 -19.62623 1.000 130.39738 182 GLU A C 1
ATOM 2573 O O . GLU A 1 182 ? -15.37319 69.83929 -18.50771 1.000 134.43816 182 GLU A O 1
ATOM 2585 N N . ALA A 1 183 ? -15.52483 68.00706 -19.82165 1.000 125.00580 183 ALA A N 1
ATOM 2586 C CA . ALA A 1 183 ? -15.72446 67.06194 -18.73325 1.000 117.60506 183 ALA A CA 1
ATOM 2587 C C . ALA A 1 183 ? -14.57178 66.06470 -18.67280 1.000 118.29191 183 ALA A C 1
ATOM 2588 O O . ALA A 1 183 ? -13.99693 65.68233 -19.70382 1.000 110.18134 183 ALA A O 1
ATOM 2595 N N . ASP A 1 184 ? -14.23155 65.65033 -17.45030 1.000 118.12249 184 ASP A N 1
ATOM 2596 C CA . ASP A 1 184 ? -13.14811 64.70261 -17.23572 1.000 114.97475 184 ASP A CA 1
ATOM 2597 C C . ASP A 1 184 ? -13.76857 63.32466 -17.19728 1.000 114.54017 184 ASP A C 1
ATOM 2598 O O . ASP A 1 184 ? -14.49583 62.98509 -16.25742 1.000 108.03101 184 ASP A O 1
ATOM 2607 N N . PHE A 1 185 ? -13.50379 62.53501 -18.22312 1.000 113.10937 185 PHE A N 1
ATOM 2608 C CA . PHE A 1 185 ? -14.19053 61.26253 -18.38473 1.000 106.27038 185 PHE A CA 1
ATOM 2609 C C . PHE A 1 185 ? -13.57916 60.14170 -17.55497 1.000 98.99342 185 PHE A C 1
ATOM 2610 O O . PHE A 1 185 ? -13.65396 58.96208 -17.92538 1.000 94.69272 185 PHE A O 1
ATOM 2627 N N . SER A 1 186 ? -13.00172 60.48506 -16.41300 1.000 94.62356 186 SER A N 1
ATOM 2628 C CA . SER A 1 186 ? -12.16343 59.56467 -15.67644 1.000 86.03958 186 SER A CA 1
ATOM 2629 C C . SER A 1 186 ? -12.94447 58.49838 -14.92328 1.000 86.97859 186 SER A C 1
ATOM 2630 O O . SER A 1 186 ? -12.35154 57.48719 -14.52967 1.000 90.76974 186 SER A O 1
ATOM 2638 N N . ALA A 1 187 ? -14.23029 58.70577 -14.65987 1.000 75.90095 187 ALA A N 1
ATOM 2639 C CA . ALA A 1 187 ? -14.96209 57.74418 -13.84665 1.000 80.12320 187 ALA A CA 1
ATOM 2640 C C . ALA A 1 187 ? -15.65461 56.68494 -14.68505 1.000 77.29335 187 ALA A C 1
ATOM 2641 O O . ALA A 1 187 ? -16.41334 55.87559 -14.12635 1.000 73.18256 187 ALA A O 1
ATOM 2648 N N . VAL A 1 188 ? -15.44559 56.69958 -16.01027 1.000 70.07349 188 VAL A N 1
ATOM 2649 C CA . VAL A 1 188 ? -15.81256 55.53619 -16.81879 1.000 74.74122 188 VAL A CA 1
ATOM 2650 C C . VAL A 1 188 ? -14.97894 54.32335 -16.40089 1.000 72.45154 188 VAL A C 1
ATOM 2651 O O . VAL A 1 188 ? -15.43563 53.18071 -16.47249 1.000 74.84158 188 VAL A O 1
ATOM 2664 N N . ALA A 1 189 ? -13.75685 54.55076 -15.93925 1.000 74.95933 189 ALA A N 1
ATOM 2665 C CA . ALA A 1 189 ? -12.96015 53.44785 -15.42632 1.000 75.93006 189 ALA A CA 1
ATOM 2666 C C . ALA A 1 189 ? -13.65325 52.69497 -14.30417 1.000 71.86068 189 ALA A C 1
ATOM 2667 O O . ALA A 1 189 ? -13.29537 51.53994 -14.04223 1.000 76.39095 189 ALA A O 1
ATOM 2674 N N . HIS A 1 190 ? -14.63477 53.30095 -13.65619 1.000 65.72375 190 HIS A N 1
ATOM 2675 C CA . HIS A 1 190 ? -15.28891 52.66165 -12.53176 1.000 79.70398 190 HIS A CA 1
ATOM 2676 C C . HIS A 1 190 ? -16.71014 52.22848 -12.84565 1.000 74.95793 190 HIS A C 1
ATOM 2677 O O . HIS A 1 190 ? -17.39220 51.67387 -11.96266 1.000 79.90464 190 HIS A O 1
ATOM 2691 N N . GLY A 1 191 ? -17.15555 52.40016 -14.08678 1.000 70.01901 191 GLY A N 1
ATOM 2692 C CA . GLY A 1 191 ? -18.50184 52.03754 -14.46212 1.000 73.93952 191 GLY A CA 1
ATOM 2693 C C . GLY A 1 191 ? -18.74246 52.22884 -15.94581 1.000 73.27637 191 GLY A C 1
ATOM 2694 O O . GLY A 1 191 ? -18.51508 53.30820 -16.51255 1.000 73.83335 191 GLY A O 1
ATOM 2698 N N . PRO A 1 192 ? -19.16507 51.16228 -16.61648 1.000 72.28765 192 PRO A N 1
ATOM 2699 C CA . PRO A 1 192 ? -19.45265 51.26127 -18.05332 1.000 74.43723 192 PRO A CA 1
ATOM 2700 C C . PRO A 1 192 ? -20.34767 52.44902 -18.35507 1.000 59.10728 192 PRO A C 1
ATOM 2701 O O . PRO A 1 192 ? -21.28638 52.73845 -17.62245 1.000 59.75406 192 PRO A O 1
ATOM 2712 N N . THR A 1 193 ? -20.06531 53.12419 -19.45134 1.000 63.95205 193 THR A N 1
ATOM 2713 C CA . THR A 1 193 ? -20.73648 54.37457 -19.75940 1.000 68.55631 193 THR A CA 1
ATOM 2714 C C . THR A 1 193 ? -21.11597 54.34649 -21.22454 1.000 63.35125 193 THR A C 1
ATOM 2715 O O . THR A 1 193 ? -20.34336 53.88729 -22.07258 1.000 63.36211 193 THR A O 1
ATOM 2726 N N . LEU A 1 194 ? -22.27627 54.87587 -21.52054 1.000 65.26000 194 LEU A N 1
ATOM 2727 C CA . LEU A 1 194 ? -22.73702 55.00506 -22.89552 1.000 74.74353 194 LEU A CA 1
ATOM 2728 C C . LEU A 1 194 ? -22.83995 56.48236 -23.27073 1.000 76.83972 194 LEU A C 1
ATOM 2729 O O . LEU A 1 194 ? -23.72996 57.19075 -22.78510 1.000 84.93426 194 LEU A O 1
ATOM 2745 N N . LEU A 1 195 ? -21.96554 56.91334 -24.18132 1.000 77.77561 195 LEU A N 1
ATOM 2746 C CA . LEU A 1 195 ? -21.94915 58.26248 -24.73522 1.000 75.65503 195 LEU A CA 1
ATOM 2747 C C . LEU A 1 195 ? -22.50417 58.25883 -26.15966 1.000 70.59551 195 LEU A C 1
ATOM 2748 O O . LEU A 1 195 ? -22.02089 57.51376 -27.01848 1.000 74.80472 195 LEU A O 1
ATOM 2764 N N . GLN A 1 196 ? -23.49063 59.10925 -26.42192 1.000 74.37691 196 GLN A N 1
ATOM 2765 C CA . GLN A 1 196 ? -24.15156 59.15424 -27.72440 1.000 75.23476 196 GLN A CA 1
ATOM 2766 C C . GLN A 1 196 ? -24.14943 60.57710 -28.25855 1.000 74.96972 196 GLN A C 1
ATOM 2767 O O . GLN A 1 196 ? -24.38541 61.51949 -27.50603 1.000 74.17463 196 GLN A O 1
ATOM 2781 N N . ARG A 1 197 ? -23.86923 60.73175 -29.55522 1.000 75.63038 197 ARG A N 1
ATOM 2782 C CA . ARG A 1 197 ? -24.04416 62.02612 -30.20941 1.000 74.60945 197 ARG A CA 1
ATOM 2783 C C . ARG A 1 197 ? -25.52591 62.39881 -30.17804 1.000 84.14873 197 ARG A C 1
ATOM 2784 O O . ARG A 1 197 ? -26.39945 61.57541 -30.47675 1.000 79.01323 197 ARG A O 1
ATOM 2805 N N . ARG A 1 198 ? -25.82147 63.63257 -29.77906 1.000 78.92388 198 ARG A N 1
ATOM 2806 C CA . ARG A 1 198 ? -27.21116 64.02802 -29.64261 1.000 76.43121 198 ARG A CA 1
ATOM 2807 C C . ARG A 1 198 ? -27.81589 64.36864 -30.99957 1.000 76.37998 198 ARG A C 1
ATOM 2808 O O . ARG A 1 198 ? -27.15948 64.96888 -31.85140 1.000 78.75276 198 ARG A O 1
ATOM 2829 N N . VAL A 1 199 ? -29.07670 63.98676 -31.18421 1.000 76.10779 199 VAL A N 1
ATOM 2830 C CA . VAL A 1 199 ? -29.85789 64.24437 -32.39569 1.000 81.63760 199 VAL A CA 1
ATOM 2831 C C . VAL A 1 199 ? -30.51661 65.62068 -32.27280 1.000 87.47717 199 VAL A C 1
ATOM 2832 O O . VAL A 1 199 ? -30.91517 66.02131 -31.16167 1.000 77.82973 199 VAL A O 1
ATOM 2845 N N . ALA A 1 200 ? -30.63362 66.35081 -33.40410 1.000 90.80104 200 ALA A N 1
ATOM 2846 C CA . ALA A 1 200 ? -31.42835 67.58829 -33.47005 1.000 71.61141 200 ALA A CA 1
ATOM 2847 C C . ALA A 1 200 ? -32.72849 67.43436 -32.69772 1.000 74.03962 200 ALA A C 1
ATOM 2848 O O . ALA A 1 200 ? -32.93673 68.07734 -31.67240 1.000 90.82960 200 ALA A O 1
ATOM 2855 N N . LYS A 1 201 ? -33.61307 66.58552 -33.20136 1.000 81.80636 201 LYS A N 1
ATOM 2856 C CA . LYS A 1 201 ? -34.79567 66.11555 -32.47813 1.000 88.00396 201 LYS A CA 1
ATOM 2857 C C . LYS A 1 201 ? -35.91525 67.15497 -32.56632 1.000 84.88871 201 LYS A C 1
ATOM 2858 O O . LYS A 1 201 ? -36.36881 67.70840 -31.56124 1.000 87.82125 201 LYS A O 1
ATOM 2877 N N . ARG A 1 202 ? -36.35237 67.42710 -33.79475 1.000 84.95482 202 ARG A N 1
ATOM 2878 C CA . ARG A 1 202 ? -37.65013 68.04828 -34.02366 1.000 75.31312 202 ARG A CA 1
ATOM 2879 C C . ARG A 1 202 ? -38.74469 67.35114 -33.22916 1.000 74.08492 202 ARG A C 1
ATOM 2880 O O . ARG A 1 202 ? -39.51963 68.00180 -32.51976 1.000 82.84432 202 ARG A O 1
ATOM 2901 N N . ALA A 1 203 ? -38.83568 66.02562 -33.33664 1.000 75.05854 203 ALA A N 1
ATOM 2902 C CA . ALA A 1 203 ? -39.91616 65.32116 -32.66771 1.000 71.21348 203 ALA A CA 1
ATOM 2903 C C . ALA A 1 203 ? -39.38930 64.09623 -31.95115 1.000 69.36726 203 ALA A C 1
ATOM 2904 O O . ALA A 1 203 ? -38.21815 63.71940 -32.07474 1.000 78.58576 203 ALA A O 1
ATOM 2911 N N . ASP A 1 204 ? -40.28327 63.48597 -31.19016 1.000 58.12171 204 ASP A N 1
ATOM 2912 C CA . ASP A 1 204 ? -40.07787 62.18909 -30.57389 1.000 63.48598 204 ASP A CA 1
ATOM 2913 C C . ASP A 1 204 ? -41.01628 61.21791 -31.25722 1.000 66.40056 204 ASP A C 1
ATOM 2914 O O . ASP A 1 204 ? -42.18957 61.54387 -31.47206 1.000 74.09383 204 ASP A O 1
ATOM 2923 N N . ILE A 1 205 ? -40.51251 60.03447 -31.61630 1.000 66.87402 205 ILE A N 1
ATOM 2924 C CA . ILE A 1 205 ? -41.34227 59.02527 -32.26071 1.000 65.50950 205 ILE A CA 1
ATOM 2925 C C . ILE A 1 205 ? -41.49469 57.84536 -31.32597 1.000 61.56912 205 ILE A C 1
ATOM 2926 O O . ILE A 1 205 ? -40.50768 57.37878 -30.76083 1.000 71.97903 205 ILE A O 1
ATOM 2942 N N . ARG A 1 206 ? -42.72065 57.34155 -31.19129 1.000 55.93164 206 ARG A N 1
ATOM 2943 C CA . ARG A 1 206 ? -42.97181 56.09271 -30.49117 1.000 59.63119 206 ARG A CA 1
ATOM 2944 C C . ARG A 1 206 ? -43.65929 55.16185 -31.48534 1.000 61.06584 206 ARG A C 1
ATOM 2945 O O . ARG A 1 206 ? -44.84951 55.30360 -31.76780 1.000 62.40337 206 ARG A O 1
ATOM 2966 N N . LEU A 1 207 ? -42.91073 54.18664 -31.98814 1.000 60.30384 207 LEU A N 1
ATOM 2967 C CA . LEU A 1 207 ? -43.45566 53.15764 -32.85683 1.000 61.49068 207 LEU A CA 1
ATOM 2968 C C . LEU A 1 207 ? -43.84771 51.93736 -32.03978 1.000 55.05022 207 LEU A C 1
ATOM 2969 O O . LEU A 1 207 ? -42.99586 51.28759 -31.43581 1.000 56.11273 207 LEU A O 1
ATOM 2985 N N . THR A 1 208 ? -45.12286 51.62908 -32.02078 1.000 52.91651 208 THR A N 1
ATOM 2986 C CA . THR A 1 208 ? -45.56727 50.38521 -31.42272 1.000 57.70487 208 THR A CA 1
ATOM 2987 C C . THR A 1 208 ? -45.81601 49.37983 -32.54106 1.000 61.99152 208 THR A C 1
ATOM 2988 O O . THR A 1 208 ? -46.50225 49.68970 -33.51754 1.000 57.59229 208 THR A O 1
ATOM 2999 N N . ALA A 1 209 ? -45.24226 48.18127 -32.38973 1.000 55.38320 209 ALA A N 1
ATOM 3000 C CA . ALA A 1 209 ? -45.21838 47.16132 -33.42996 1.000 55.54719 209 ALA A CA 1
ATOM 3001 C C . ALA A 1 209 ? -46.01304 45.96339 -32.93011 1.000 55.64338 209 ALA A C 1
ATOM 3002 O O . ALA A 1 209 ? -45.65807 45.35548 -31.92531 1.000 56.44122 209 ALA A O 1
ATOM 3009 N N . VAL A 1 210 ? -47.10549 45.64419 -33.60639 1.000 46.72636 210 VAL A N 1
ATOM 3010 C CA . VAL A 1 210 ? -47.96099 44.51442 -33.24654 1.000 45.17887 210 VAL A CA 1
ATOM 3011 C C . VAL A 1 210 ? -48.01520 43.62069 -34.48642 1.000 54.50298 210 VAL A C 1
ATOM 3012 O O . VAL A 1 210 ? -48.42385 44.07205 -35.56254 1.000 52.16062 210 VAL A O 1
ATOM 3025 N N . GLY A 1 211 ? -47.56179 42.36985 -34.34298 1.000 50.55748 211 GLY A N 1
ATOM 3026 C CA . GLY A 1 211 ? -47.06248 41.60727 -35.46603 1.000 44.88218 211 GLY A CA 1
ATOM 3027 C C . GLY A 1 211 ? -46.27871 42.46918 -36.46122 1.000 59.99598 211 GLY A C 1
ATOM 3028 O O . GLY A 1 211 ? -45.34588 43.17932 -36.06815 1.000 58.05271 211 GLY A O 1
ATOM 3032 N N . GLU A 1 212 ? -46.62287 42.41214 -37.75831 1.000 55.73982 212 GLU A N 1
ATOM 3033 C CA . GLU A 1 212 ? -46.00148 43.27253 -38.76561 1.000 64.99433 212 GLU A CA 1
ATOM 3034 C C . GLU A 1 212 ? -46.70789 44.62821 -38.92205 1.000 58.82609 212 GLU A C 1
ATOM 3035 O O . GLU A 1 212 ? -46.29623 45.44191 -39.76532 1.000 55.87932 212 GLU A O 1
ATOM 3047 N N . GLU A 1 213 ? -47.70812 44.92025 -38.09436 1.000 51.10460 213 GLU A N 1
ATOM 3048 C CA . GLU A 1 213 ? -48.39785 46.20741 -38.10660 1.000 55.25858 213 GLU A CA 1
ATOM 3049 C C . GLU A 1 213 ? -47.66025 47.24182 -37.26133 1.000 57.24203 213 GLU A C 1
ATOM 3050 O O . GLU A 1 213 ? -47.31783 46.97982 -36.10766 1.000 58.37411 213 GLU A O 1
ATOM 3062 N N . LEU A 1 214 ? -47.41138 48.41328 -37.84098 1.000 52.40825 214 LEU A N 1
ATOM 3063 C CA . LEU A 1 214 ? -46.67899 49.48378 -37.17343 1.000 57.73831 214 LEU A CA 1
ATOM 3064 C C . LEU A 1 214 ? -47.60559 50.66994 -36.95143 1.000 53.94530 214 LEU A C 1
ATOM 3065 O O . LEU A 1 214 ? -48.09733 51.25291 -37.91479 1.000 66.76940 214 LEU A O 1
ATOM 3081 N N . LEU A 1 215 ? -47.80251 51.04935 -35.68530 1.000 68.32727 215 LEU A N 1
ATOM 3082 C CA . LEU A 1 215 ? -48.59002 52.22184 -35.27946 1.000 56.60134 215 LEU A CA 1
ATOM 3083 C C . LEU A 1 215 ? -47.63177 53.21659 -34.62203 1.000 54.44791 215 LEU A C 1
ATOM 3084 O O . LEU A 1 215 ? -47.22794 53.03769 -33.47004 1.000 58.09817 215 LEU A O 1
ATOM 3100 N N . ALA A 1 216 ? -47.22223 54.22035 -35.38941 1.000 55.13459 216 ALA A N 1
ATOM 3101 C CA . ALA A 1 216 ? -46.27732 55.23563 -34.95742 1.000 58.30184 216 ALA A CA 1
ATOM 3102 C C . ALA A 1 216 ? -47.02047 56.49369 -34.51395 1.000 57.15464 216 ALA A C 1
ATOM 3103 O O . ALA A 1 216 ? -48.17740 56.71032 -34.86970 1.000 53.08541 216 ALA A O 1
ATOM 3110 N N . ALA A 1 217 ? -46.33727 57.32799 -33.72877 1.000 53.77432 217 ALA A N 1
ATOM 3111 C CA . ALA A 1 217 ? -46.93319 58.50920 -33.12081 1.000 57.13477 217 ALA A CA 1
ATOM 3112 C C . ALA A 1 217 ? -45.82086 59.51790 -32.86816 1.000 65.07815 217 ALA A C 1
ATOM 3113 O O . ALA A 1 217 ? -44.72232 59.13136 -32.46899 1.000 62.29309 217 ALA A O 1
ATOM 3120 N N . ARG A 1 218 ? -46.10891 60.79976 -33.11520 1.000 67.45561 218 ARG A N 1
ATOM 3121 C CA . ARG A 1 218 ? -45.14867 61.88396 -32.98409 1.000 59.86608 218 ARG A CA 1
ATOM 3122 C C . ARG A 1 218 ? -45.56237 62.86919 -31.88420 1.000 67.05325 218 ARG A C 1
ATOM 3123 O O . ARG A 1 218 ? -46.75210 63.07582 -31.60861 1.000 70.29037 218 ARG A O 1
ATOM 3144 N N . LYS A 1 219 ? -44.54446 63.46762 -31.24203 1.000 61.07588 219 LYS A N 1
ATOM 3145 C CA . LYS A 1 219 ? -44.73427 64.45331 -30.18046 1.000 63.27791 219 LYS A CA 1
ATOM 3146 C C . LYS A 1 219 ? -43.64245 65.50090 -30.33367 1.000 66.30605 219 LYS A C 1
ATOM 3147 O O . LYS A 1 219 ? -42.48329 65.22563 -30.04122 1.000 80.01337 219 LYS A O 1
ATOM 3166 N N . THR A 1 220 ? -44.00647 66.70958 -30.74187 1.000 83.17971 220 THR A N 1
ATOM 3167 C CA . THR A 1 220 ? -43.01760 67.75290 -30.96602 1.000 88.50329 220 THR A CA 1
ATOM 3168 C C . THR A 1 220 ? -42.15996 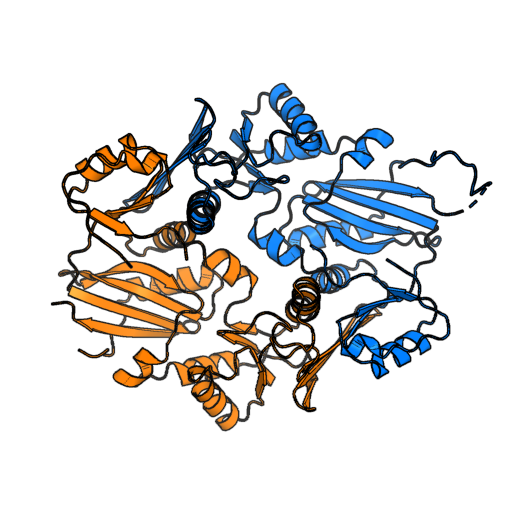67.98463 -29.71822 1.000 84.96100 220 THR A C 1
ATOM 3169 O O . THR A 1 220 ? -42.49182 67.55074 -28.61438 1.000 87.53149 220 THR A O 1
ATOM 3180 N N . ALA A 1 221 ? -41.03914 68.70120 -29.90604 1.000 80.56376 221 ALA A N 1
ATOM 3181 C CA . ALA A 1 221 ? -40.03363 68.83839 -28.85352 1.000 79.71609 221 ALA A CA 1
ATOM 3182 C C . ALA A 1 221 ? -39.68741 70.27729 -28.51072 1.000 82.00425 221 ALA A C 1
ATOM 3183 O O . ALA A 1 221 ? -39.52998 70.59369 -27.32109 1.000 83.52034 221 ALA A O 1
ATOM 3190 N N . LEU A 1 222 ? -39.45595 71.12866 -29.51969 1.000 98.11147 222 LEU A N 1
ATOM 3191 C CA . LEU A 1 222 ? -39.15598 72.56523 -29.34745 1.000 97.39873 222 LEU A CA 1
ATOM 3192 C C . LEU A 1 222 ? -38.96879 73.21339 -30.73111 1.000 79.03367 222 LEU A C 1
ATOM 3193 O O . LEU A 1 222 ? -38.78858 74.42522 -30.84282 1.000 85.70549 222 LEU A O 1
ATOM 3209 N N . ASP A 1 231 ? -42.89429 81.09604 -24.07390 1.000 93.60654 231 ASP A N 1
ATOM 3210 C CA . ASP A 1 231 ? -43.87788 80.14802 -24.57080 1.000 112.71169 231 ASP A CA 1
ATOM 3211 C C . ASP A 1 231 ? -43.70573 78.70561 -24.08303 1.000 107.65576 231 ASP A C 1
ATOM 3212 O O . ASP A 1 231 ? -44.68558 77.98704 -23.77692 1.000 95.43917 231 ASP A O 1
ATOM 3220 N N . VAL A 1 232 ? -42.44201 78.28888 -24.04548 1.000 115.11032 232 VAL A N 1
ATOM 3221 C CA . VAL A 1 232 ? -42.10409 76.90181 -23.74616 1.000 119.68353 232 VAL A CA 1
ATOM 3222 C C . VAL A 1 232 ? -42.57293 76.50989 -22.34680 1.000 115.69520 232 VAL A C 1
ATOM 3223 O O . VAL A 1 232 ? -42.97767 75.36417 -22.10310 1.000 103.12143 232 VAL A O 1
ATOM 3236 N N . ARG A 1 233 ? -42.59993 77.46931 -21.43146 1.000 122.15543 233 ARG A N 1
ATOM 3237 C CA . ARG A 1 233 ? -42.45189 77.21539 -19.99971 1.000 118.02504 233 ARG A CA 1
ATOM 3238 C C . ARG A 1 233 ? -43.80055 77.09262 -19.28544 1.000 118.53105 233 ARG A C 1
ATOM 3239 O O . ARG A 1 233 ? -44.09768 76.03610 -18.71391 1.000 118.59707 233 ARG A O 1
ATOM 3260 N N . PHE A 1 234 ? -44.64052 78.13682 -19.33366 1.000 107.15674 234 PHE A N 1
ATOM 3261 C CA . PHE A 1 234 ? -45.94074 78.05927 -18.67359 1.000 105.02904 234 PHE A CA 1
ATOM 3262 C C . PHE A 1 234 ? -46.97369 77.26910 -19.47524 1.000 101.91393 234 PHE A C 1
ATOM 3263 O O . PHE A 1 234 ? -48.11887 77.15270 -19.02553 1.000 108.69444 234 PHE A O 1
ATOM 3280 N N . ALA A 1 235 ? -46.64417 76.75805 -20.65586 1.000 102.27264 235 ALA A N 1
ATOM 3281 C CA . ALA A 1 235 ? -47.49513 75.72323 -21.22637 1.000 101.03722 235 ALA A CA 1
ATOM 3282 C C . ALA A 1 235 ? -47.79690 74.70539 -20.11783 1.000 97.92308 235 ALA A C 1
ATOM 3283 O O . ALA A 1 235 ? -46.90799 74.30396 -19.36389 1.000 98.74863 235 ALA A O 1
ATOM 3290 N N . GLY A 1 236 ? -49.07451 74.38064 -19.94687 1.000 102.44043 236 GLY A N 1
ATOM 3291 C CA . GLY A 1 236 ? -49.52242 73.45310 -18.92057 1.000 88.27976 236 GLY A CA 1
ATOM 3292 C C . GLY A 1 236 ? -49.64859 72.05495 -19.48481 1.000 99.49121 236 GLY A C 1
ATOM 3293 O O . GLY A 1 236 ? -50.75783 71.55328 -19.72898 1.000 99.20700 236 GLY A O 1
ATOM 3297 N N . SER A 1 237 ? -48.47221 71.44844 -19.70503 1.000 110.96850 237 SER A N 1
ATOM 3298 C CA . SER A 1 237 ? -48.24934 70.16581 -20.36914 1.000 126.37385 237 SER A CA 1
ATOM 3299 C C . SER A 1 237 ? -49.33702 69.76799 -21.35801 1.000 128.49728 237 SER A C 1
ATOM 3300 O O . SER A 1 237 ? -50.11934 68.84283 -21.10505 1.000 124.70617 237 SER A O 1
ATOM 3308 N N . GLY A 1 238 ? -49.36165 70.43670 -22.50447 1.000 121.15775 238 GLY A N 1
ATOM 3309 C CA . GLY A 1 238 ? -50.46069 70.27252 -23.42987 1.000 116.18723 238 GLY A CA 1
ATOM 3310 C C . GLY A 1 238 ? -50.02221 70.10384 -24.86812 1.000 116.90693 238 GLY A C 1
ATOM 3311 O O . GLY A 1 238 ? -50.69417 70.60636 -25.77649 1.000 110.06073 238 GLY A O 1
ATOM 3315 N N . GLU A 1 239 ? -48.89164 69.40955 -25.08414 1.000 119.81965 239 GLU A N 1
ATOM 3316 C CA . GLU A 1 239 ? -48.41887 68.98487 -26.40546 1.000 107.36358 239 GLU A CA 1
ATOM 3317 C C . GLU A 1 239 ? -48.59984 67.47243 -26.49804 1.000 92.76177 239 GLU A C 1
ATOM 3318 O O . GLU A 1 239 ? -47.79581 66.72279 -25.92681 1.000 92.86575 239 GLU A O 1
ATOM 3330 N N . PRO A 1 240 ? -49.59181 66.95565 -27.21099 1.000 87.44544 240 PRO A N 1
ATOM 3331 C CA . PRO A 1 240 ? -49.85369 65.51594 -27.17060 1.000 83.89321 240 PRO A CA 1
ATOM 3332 C C . PRO A 1 240 ? -49.21877 64.69827 -28.29668 1.000 87.73478 240 PRO A C 1
ATOM 3333 O O . PRO A 1 240 ? -48.58462 65.20263 -29.22996 1.000 89.25005 240 PRO A O 1
ATOM 3344 N N . TRP A 1 241 ? -49.38122 63.38597 -28.15607 1.000 77.38357 241 TRP A N 1
ATOM 3345 C CA . TRP A 1 241 ? -49.01459 62.46344 -29.22025 1.000 79.63453 241 TRP A CA 1
ATOM 3346 C C . TRP A 1 241 ? -49.99790 62.63205 -30.36908 1.000 78.73236 241 TRP A C 1
ATOM 3347 O O . TRP A 1 241 ? -51.19110 62.83955 -30.14933 1.000 78.61186 241 TRP A O 1
ATOM 3368 N N . ARG A 1 242 ? -49.51450 62.49087 -31.59174 1.000 85.57987 242 ARG A N 1
ATOM 3369 C CA . ARG A 1 242 ? -50.32326 62.65480 -32.77698 1.000 77.88902 242 ARG A CA 1
ATOM 3370 C C . ARG A 1 242 ? -49.94519 61.53689 -33.72645 1.000 71.31351 242 ARG A C 1
ATOM 3371 O O . ARG A 1 242 ? -48.76949 61.18102 -33.79848 1.000 76.74226 242 ARG A O 1
ATOM 3392 N N . PRO A 1 243 ? -50.90792 60.92061 -34.40125 1.000 63.35680 243 PRO A N 1
ATOM 3393 C CA . PRO A 1 243 ? -50.57144 59.81475 -35.31481 1.000 65.59948 243 PRO A CA 1
ATOM 3394 C C . PRO A 1 243 ? -49.46118 60.20094 -36.29205 1.000 63.81688 243 PRO A C 1
ATOM 3395 O O . PRO A 1 243 ? -49.38485 61.32033 -36.79282 1.000 65.89110 243 PRO A O 1
ATOM 3406 N N . ALA A 1 244 ? -48.54420 59.24113 -36.52626 1.000 70.19612 244 ALA A N 1
ATOM 3407 C CA . ALA A 1 244 ? -47.42498 59.44839 -37.44405 1.000 61.41390 244 ALA A CA 1
ATOM 3408 C C . ALA A 1 244 ? -47.32848 58.33776 -38.48592 1.000 61.02971 244 ALA A C 1
ATOM 3409 O O . ALA A 1 244 ? -47.66310 57.17284 -38.23579 1.000 66.75658 244 ALA A O 1
ATOM 3416 N N . GLU A 1 245 ? -46.83786 58.72438 -39.65262 1.000 67.84784 245 GLU A N 1
ATOM 3417 C CA . GLU A 1 245 ? -46.74145 57.87877 -40.82806 1.000 71.96612 245 GLU A CA 1
ATOM 3418 C C . GLU A 1 245 ? -45.31634 57.33431 -40.94020 1.000 74.62480 245 GLU A C 1
ATOM 3419 O O . GLU A 1 245 ? -44.35795 58.10920 -40.88557 1.000 70.40525 245 GLU A O 1
ATOM 3431 N N . VAL A 1 246 ? -45.17718 56.01145 -41.06595 1.000 58.37837 246 VAL A N 1
ATOM 3432 C CA . VAL A 1 246 ? -43.85466 55.38657 -40.95730 1.000 63.84823 246 VAL A CA 1
ATOM 3433 C C . VAL A 1 246 ? -43.15616 55.43260 -42.31656 1.000 64.67997 246 VAL A C 1
ATOM 3434 O O . VAL A 1 246 ? -43.61397 54.79761 -43.29095 1.000 55.67678 246 VAL A O 1
ATOM 3447 N N . PRO A 1 247 ? -42.05135 56.16669 -42.44664 1.000 61.47244 247 PRO A N 1
ATOM 3448 C CA . PRO A 1 247 ? -41.30533 56.15560 -43.73367 1.000 63.14598 247 PRO A CA 1
ATOM 3449 C C . PRO A 1 247 ? -41.15299 54.73611 -44.24503 1.000 67.46243 247 PRO A C 1
ATOM 3450 O O . PRO A 1 247 ? -40.76428 53.83287 -43.47896 1.000 71.54099 247 PRO A O 1
ATOM 3461 N N . PRO A 1 248 ? -41.47267 54.48090 -45.51837 1.000 67.62754 248 PRO A N 1
ATOM 3462 C CA . PRO A 1 248 ? -41.60104 53.06910 -45.93856 1.000 67.18212 248 PRO A CA 1
ATOM 3463 C C . PRO A 1 248 ? -40.36250 52.23153 -45.63923 1.000 64.38604 248 PRO A C 1
ATOM 3464 O O . PRO A 1 248 ? -40.47097 51.10928 -45.13075 1.000 52.50740 248 PRO A O 1
ATOM 3475 N N . ARG A 1 249 ? -39.18176 52.77863 -45.90926 1.000 59.65285 249 ARG A N 1
ATOM 3476 C CA . ARG A 1 249 ? -37.90798 52.14227 -45.60016 1.000 59.65836 249 ARG A CA 1
ATOM 3477 C C . ARG A 1 249 ? -37.61687 51.97074 -44.11044 1.000 57.31404 249 ARG A C 1
ATOM 3478 O O . ARG A 1 249 ? -36.84135 51.08108 -43.74980 1.000 60.35736 249 ARG A O 1
ATOM 3499 N N . VAL A 1 250 ? -38.20738 52.77703 -43.23649 1.000 68.29470 250 VAL A N 1
ATOM 3500 C CA . VAL A 1 250 ? -38.10359 52.47702 -41.81747 1.000 61.75368 250 VAL A CA 1
ATOM 3501 C C . VAL A 1 250 ? -38.94405 51.24777 -41.50859 1.000 58.22016 250 VAL A C 1
ATOM 3502 O O . VAL A 1 250 ? -38.46707 50.28882 -40.89299 1.000 60.43166 250 VAL A O 1
ATOM 3515 N N . ALA 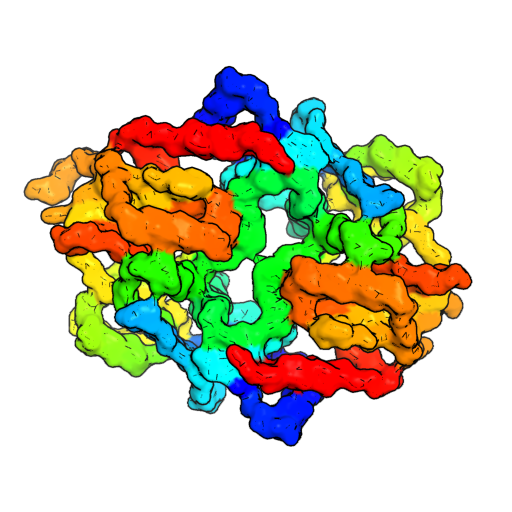A 1 251 ? -40.19606 51.22923 -41.98131 1.000 55.82519 251 ALA A N 1
ATOM 3516 C CA . ALA A 1 251 ? -41.04240 50.06550 -41.72186 1.000 56.29688 251 ALA A CA 1
ATOM 3517 C C . ALA A 1 251 ? -40.38262 48.77886 -42.18607 1.000 55.82523 251 ALA A C 1
ATOM 3518 O O . ALA A 1 251 ? -40.66788 47.71546 -41.64737 1.000 48.44912 251 ALA A O 1
ATOM 3525 N N . GLU A 1 252 ? -39.53209 48.84402 -43.20892 1.000 60.77880 252 GLU A N 1
ATOM 3526 C CA . GLU A 1 252 ? -38.84226 47.64423 -43.65749 1.000 52.75624 252 GLU A CA 1
ATOM 3527 C C . GLU A 1 252 ? -37.81901 47.21538 -42.60741 1.000 54.77001 252 GLU A C 1
ATOM 3528 O O . GLU A 1 252 ? -37.81190 46.06079 -42.15229 1.000 57.98758 252 GLU A O 1
ATOM 3540 N N . GLY A 1 253 ? -36.97143 48.14997 -42.17334 1.000 49.21311 253 GLY A N 1
ATOM 3541 C CA . GLY A 1 253 ? -36.02237 47.82896 -41.11404 1.000 53.59084 253 GLY A CA 1
ATOM 3542 C C . GLY A 1 253 ? -36.68039 47.43354 -39.80360 1.000 58.77589 253 GLY A C 1
ATOM 3543 O O . GLY A 1 253 ? -36.16616 46.57909 -39.07346 1.000 58.86619 253 GLY A O 1
ATOM 3547 N N . VAL A 1 254 ? -37.79810 48.07587 -39.45559 1.000 57.90377 254 VAL A N 1
ATOM 3548 C CA . VAL A 1 254 ? -38.41768 47.73852 -38.17693 1.000 61.28255 254 VAL A CA 1
ATOM 3549 C C . VAL A 1 254 ? -39.02094 46.33903 -38.23863 1.000 55.22424 254 VAL A C 1
ATOM 3550 O O . VAL A 1 254 ? -38.91498 45.55651 -37.29015 1.000 47.56238 254 VAL A O 1
ATOM 3563 N N . ARG A 1 255 ? -39.68901 46.01489 -39.34560 1.000 57.09242 255 ARG A N 1
ATOM 3564 C CA . ARG A 1 255 ? -40.25500 44.67893 -39.47826 1.000 58.50797 255 ARG A CA 1
ATOM 3565 C C . ARG A 1 255 ? -39.15001 43.63998 -39.50946 1.000 58.36850 255 ARG A C 1
ATOM 3566 O O . ARG A 1 255 ? -39.32488 42.53420 -38.98239 1.000 55.71276 255 ARG A O 1
ATOM 3587 N N . ALA A 1 256 ? -38.00264 44.00643 -40.07955 1.000 54.05353 256 ALA A N 1
ATOM 3588 C CA . ALA A 1 256 ? -36.84833 43.12626 -40.09964 1.000 52.01671 256 ALA A CA 1
ATOM 3589 C C . ALA A 1 256 ? -36.32124 42.87612 -38.69440 1.000 55.87822 256 ALA A C 1
ATOM 3590 O O . ALA A 1 256 ? -36.18579 41.72867 -38.26412 1.000 64.47502 256 ALA A O 1
ATOM 3597 N N . TYR A 1 257 ? -35.96773 43.93934 -37.97602 1.000 53.58694 257 TYR A N 1
ATOM 3598 C CA . TYR A 1 257 ? -35.60585 43.84415 -36.56079 1.000 51.74460 257 TYR A CA 1
ATOM 3599 C C . TYR A 1 257 ? -36.50753 42.90047 -35.76139 1.000 55.12578 257 TYR A C 1
ATOM 3600 O O . TYR A 1 257 ? -36.02051 41.93544 -35.16792 1.000 54.77381 257 TYR A O 1
ATOM 3618 N N . LEU A 1 258 ? -37.82644 43.11682 -35.74384 1.000 50.53083 258 LEU A N 1
ATOM 3619 C CA . LEU A 1 258 ? -38.68067 42.21298 -34.96896 1.000 51.57643 258 LEU A CA 1
ATOM 3620 C C . LEU A 1 258 ? -38.53117 40.77492 -35.42754 1.000 53.59174 258 LEU A C 1
ATOM 3621 O O . LEU A 1 258 ? -38.55191 39.86001 -34.61033 1.000 53.84808 258 LEU A O 1
ATOM 3637 N N . ARG A 1 259 ? -38.42204 40.55201 -36.73649 1.000 58.68650 259 ARG A N 1
ATOM 3638 C CA . ARG A 1 259 ? -38.22795 39.20003 -37.26109 1.000 50.57759 259 ARG A CA 1
ATOM 3639 C C . ARG A 1 259 ? -36.92932 38.58077 -36.75239 1.000 57.51307 259 ARG A C 1
ATOM 3640 O O . ARG A 1 259 ? -36.88261 37.38852 -36.40737 1.000 53.38008 259 ARG A O 1
ATOM 3661 N N . ALA A 1 260 ? -35.84947 39.36409 -36.73839 1.000 52.01120 260 ALA A N 1
ATOM 3662 C CA . ALA A 1 260 ? -34.58544 38.80015 -36.29032 1.000 49.66910 260 ALA A CA 1
ATOM 3663 C C . ALA A 1 260 ? -34.63579 38.50563 -34.80524 1.000 53.73068 260 ALA A C 1
ATOM 3664 O O . ALA A 1 260 ? -34.21979 37.43589 -34.37561 1.000 57.49136 260 ALA A O 1
ATOM 3671 N N . ALA A 1 261 ? -35.18143 39.42972 -34.02495 1.000 56.08076 261 ALA A N 1
ATOM 3672 C CA . ALA A 1 261 ? -35.19530 39.31505 -32.58098 1.000 54.63737 261 ALA A CA 1
ATOM 3673 C C . ALA A 1 261 ? -36.17724 38.26784 -32.06127 1.000 48.65866 261 ALA A C 1
ATOM 3674 O O . ALA A 1 261 ? -36.05347 37.85776 -30.89803 1.000 51.93590 261 ALA A O 1
ATOM 3681 N N . GLY A 1 262 ? -37.15368 37.85448 -32.87739 1.000 41.27929 262 GLY A N 1
ATOM 3682 C CA . GLY A 1 262 ? -38.23034 36.98003 -32.42878 1.000 49.79044 262 GLY A CA 1
ATOM 3683 C C . GLY A 1 262 ? -39.43245 37.63545 -31.75429 1.000 58.20569 262 GLY A C 1
ATOM 3684 O O . GLY A 1 262 ? -40.16392 36.95839 -31.00585 1.000 63.16351 262 GLY A O 1
ATOM 3688 N N . LEU A 1 263 ? -39.70578 38.90956 -32.00289 1.000 52.46815 263 LEU A N 1
ATOM 3689 C CA . LEU A 1 263 ? -40.62222 39.65170 -31.15549 1.000 51.62092 263 LEU A CA 1
ATOM 3690 C C . LEU A 1 263 ? -41.95694 39.82103 -31.86682 1.000 52.93382 263 LEU A C 1
ATOM 3691 O O . LEU A 1 263 ? -42.01143 40.32794 -32.99039 1.000 63.33058 263 LEU A O 1
ATOM 3707 N N . ALA A 1 264 ? -43.03530 39.39638 -31.20351 1.000 46.66797 264 ALA A N 1
ATOM 3708 C CA . ALA A 1 264 ? -44.35771 39.66403 -31.75134 1.000 40.58836 264 ALA A CA 1
ATOM 3709 C C . ALA A 1 264 ? -44.73487 41.11983 -31.53805 1.000 48.95411 264 ALA A C 1
ATOM 3710 O O . ALA A 1 264 ? -45.55028 41.66249 -32.27931 1.000 45.39349 264 ALA A O 1
ATOM 3717 N N . TYR A 1 265 ? -44.17438 41.75647 -30.50283 1.000 55.20166 265 TYR A N 1
ATOM 3718 C CA . TYR A 1 265 ? -44.54885 43.09366 -30.04109 1.000 53.66668 265 TYR A CA 1
ATOM 3719 C C . TYR A 1 265 ? -43.28151 43.84769 -29.61929 1.000 48.75309 265 TYR A C 1
ATOM 3720 O O . TYR A 1 265 ? -42.42962 43.29406 -28.92166 1.000 58.72255 265 TYR A O 1
ATOM 3738 N N . GLY A 1 266 ? -43.15725 45.10583 -30.02621 1.000 50.09769 266 GLY A N 1
ATOM 3739 C CA . GLY A 1 266 ? -42.04033 45.94360 -29.61780 1.000 46.70227 266 GLY A CA 1
ATOM 3740 C C . GLY A 1 266 ? -42.42282 47.41265 -29.60648 1.000 51.05887 266 GLY A C 1
ATOM 3741 O O . GLY A 1 266 ? -43.23126 47.86446 -30.41849 1.000 49.31164 266 GLY A O 1
ATOM 3745 N N . ALA A 1 267 ? -41.82711 48.16603 -28.68192 1.000 53.25530 267 ALA A N 1
ATOM 3746 C CA . ALA A 1 267 ? -42.08976 49.59085 -28.51835 1.000 51.03636 267 ALA A CA 1
ATOM 3747 C C . ALA A 1 267 ? -40.78994 50.37286 -28.72391 1.000 59.72291 267 ALA A C 1
ATOM 3748 O O . ALA A 1 267 ? -39.98945 50.58764 -27.81182 1.000 66.06299 267 ALA A O 1
ATOM 3755 N N . LEU A 1 268 ? -40.59382 50.81657 -29.95291 1.000 63.32259 268 LEU A N 1
ATOM 3756 C CA . LEU A 1 268 ? -39.35580 51.44908 -30.37561 1.000 58.63224 268 LEU A CA 1
ATOM 3757 C C . LEU A 1 268 ? -39.44993 52.96152 -30.22546 1.000 63.74561 268 LEU A C 1
ATOM 3758 O O . LEU A 1 268 ? -40.49386 53.56716 -30.49700 1.000 64.67025 268 LEU A O 1
ATOM 3774 N N . ASP A 1 269 ? -38.35173 53.57030 -29.79643 1.000 55.14866 269 ASP A N 1
ATOM 3775 C CA . ASP A 1 269 ? -38.28177 55.01356 -29.63327 1.000 58.33048 269 ASP A CA 1
ATOM 3776 C C . ASP A 1 269 ? -37.36607 55.55658 -30.71087 1.000 58.01893 269 ASP A C 1
ATOM 3777 O O . ASP A 1 269 ? -36.20037 55.17706 -30.75639 1.000 61.38701 269 ASP A O 1
ATOM 3786 N N . PHE A 1 270 ? -37.85662 56.48658 -31.52254 1.000 65.19624 270 PHE A N 1
ATOM 3787 C CA . PHE A 1 270 ? -36.96867 57.23830 -32.40066 1.000 63.30080 270 PHE A CA 1
ATOM 3788 C C . PHE A 1 270 ? -36.91191 58.74010 -32.06962 1.000 63.47822 270 PHE A C 1
ATOM 3789 O O . PHE A 1 270 ? -37.79498 59.31292 -31.41546 1.000 59.31809 270 PHE A O 1
ATOM 3806 N N . ALA A 1 271 ? -35.84778 59.37656 -32.55555 1.000 66.86184 271 ALA A N 1
ATOM 3807 C CA . ALA A 1 271 ? -35.72049 60.82179 -32.59879 1.000 69.26629 271 ALA A CA 1
ATOM 3808 C C . ALA A 1 271 ? -35.80017 61.25873 -34.05169 1.000 73.34821 271 ALA A C 1
ATOM 3809 O O . ALA A 1 271 ? -35.06805 60.72598 -34.88869 1.000 75.35876 271 ALA A O 1
ATOM 3816 N N . GLU A 1 272 ? -36.67153 62.23007 -34.34715 1.000 80.87909 272 GLU A N 1
ATOM 3817 C CA . GLU A 1 272 ? -36.80507 62.77450 -35.69159 1.000 72.82073 272 GLU A CA 1
ATOM 3818 C C . GLU A 1 272 ? -35.76406 63.86459 -35.92164 1.000 75.91491 272 GLU A C 1
ATOM 3819 O O . GLU A 1 272 ? -35.50032 64.68210 -35.04631 1.000 79.86009 272 GLU A O 1
ATOM 3831 N N . ASP A 1 273 ? -35.20458 63.88126 -37.12427 1.000 90.69813 273 ASP A N 1
ATOM 3832 C CA . ASP A 1 273 ? -34.00899 64.64876 -37.41289 1.000 91.40009 273 ASP A CA 1
ATOM 3833 C C . ASP A 1 273 ? -34.30865 66.10438 -37.63738 1.000 98.45279 273 ASP A C 1
ATOM 3834 O O . ASP A 1 273 ? -33.41757 66.94829 -37.46795 1.000 103.07057 273 ASP A O 1
ATOM 3843 N N . GLY A 1 274 ? -35.52269 66.40387 -38.03512 1.000 93.43321 274 GLY A N 1
ATOM 3844 C CA . GLY A 1 274 ? -35.80099 67.68768 -38.65114 1.000 94.83444 274 GLY A CA 1
ATOM 3845 C C . GLY A 1 274 ? -35.59669 67.59618 -40.13311 1.000 99.02669 274 GLY A C 1
ATOM 3846 O O . GLY A 1 274 ? -36.45574 68.01391 -40.90654 1.000 113.66072 274 GLY A O 1
ATOM 3850 N N . ASP A 1 275 ? -34.47138 67.02224 -40.55542 1.000 90.58910 275 ASP A N 1
ATOM 3851 C CA . ASP A 1 275 ? -34.42349 66.52729 -41.92743 1.000 92.22875 275 ASP A CA 1
ATOM 3852 C C . ASP A 1 275 ? -35.45931 65.43852 -42.18058 1.000 87.46403 275 ASP A C 1
ATOM 3853 O O . ASP A 1 275 ? -35.68390 65.06054 -43.33396 1.000 82.46247 275 ASP A O 1
ATOM 3862 N N . GLY A 1 276 ? -36.08947 64.92963 -41.13838 1.000 79.72927 276 GLY A N 1
ATOM 3863 C CA . GLY A 1 276 ? -37.12084 63.94129 -41.28990 1.000 77.63997 276 GLY A CA 1
ATOM 3864 C C . GLY A 1 276 ? -36.68259 62.51652 -41.07396 1.000 71.43518 276 GLY A C 1
ATOM 3865 O O . GLY A 1 276 ? -37.54332 61.61517 -41.10178 1.000 67.50653 276 GLY A O 1
ATOM 3869 N N . THR A 1 277 ? -35.38239 62.27995 -40.87782 1.000 80.75657 277 THR A N 1
ATOM 3870 C CA . THR A 1 277 ? -34.91086 60.93252 -40.62411 1.000 82.22594 277 THR A CA 1
ATOM 3871 C C . THR A 1 277 ? -35.27122 60.51748 -39.20275 1.000 71.11583 277 THR A C 1
ATOM 3872 O O . THR A 1 277 ? -35.60931 61.34661 -38.35887 1.000 72.78965 277 THR A O 1
ATOM 3883 N N . TRP A 1 278 ? -35.20418 59.21221 -38.95362 1.000 76.68585 278 TRP A N 1
ATOM 3884 C CA . TRP A 1 278 ? -35.74552 58.59141 -37.75045 1.000 68.20045 278 TRP A CA 1
ATOM 3885 C C . TRP A 1 278 ? -34.60748 57.83663 -37.10533 1.000 69.76915 278 TRP A C 1
ATOM 3886 O O . TRP A 1 278 ? -34.38284 56.67346 -37.43776 1.000 74.81206 278 TRP A O 1
ATOM 3907 N N . TRP A 1 279 ? -33.91367 58.48955 -36.17332 1.000 69.03739 279 TRP A N 1
ATOM 3908 C CA . TRP A 1 279 ? -32.78861 57.86573 -35.47557 1.000 72.00684 279 TRP A CA 1
ATOM 3909 C C . TRP A 1 279 ? -33.24237 56.83277 -34.42772 1.000 70.04856 279 TRP A C 1
ATOM 3910 O O . TRP A 1 279 ? -33.98429 57.14484 -33.48720 1.000 64.26690 279 TRP A O 1
ATOM 3931 N N . PHE A 1 280 ? -32.75731 55.60148 -34.57107 1.000 71.85657 280 PHE A N 1
ATOM 3932 C CA . PHE A 1 280 ? -33.11413 54.56008 -33.61989 1.000 64.93765 280 PHE A CA 1
ATOM 3933 C C . PHE A 1 280 ? -32.41911 54.77712 -32.29014 1.000 57.32223 280 PHE A C 1
ATOM 3934 O O . PHE A 1 280 ? -31.20909 55.01570 -32.23245 1.000 60.00704 280 PHE A O 1
ATOM 3951 N N . LEU A 1 281 ? -33.17392 54.64230 -31.21844 1.000 57.57073 281 LEU A N 1
ATOM 3952 C CA . LEU A 1 281 ? -32.64616 54.81848 -29.87166 1.000 56.66492 281 LEU A CA 1
ATOM 3953 C C . LEU A 1 281 ? -32.72796 53.55037 -29.03934 1.000 56.37447 281 LEU A C 1
ATOM 3954 O O . LEU A 1 281 ? -31.74572 53.18229 -28.38792 1.000 66.88117 281 LEU A O 1
ATOM 3970 N N . GLU A 1 282 ? -33.86073 52.86667 -29.03594 1.000 47.94373 282 GLU A N 1
ATOM 3971 C CA . GLU A 1 282 ? -33.93455 51.59106 -28.34880 1.000 53.41247 282 GLU A CA 1
ATOM 3972 C C . GLU A 1 282 ? -35.26200 50.95679 -28.71249 1.000 56.49693 282 GLU A C 1
ATOM 3973 O O . GLU A 1 282 ? -36.21025 51.63174 -29.11638 1.000 55.72907 282 GLU A O 1
ATOM 3985 N N . CYS A 1 283 ? -35.30943 49.64028 -28.56597 1.000 58.58122 283 CYS A N 1
ATOM 3986 C CA . CYS A 1 283 ? -36.53709 48.88531 -28.77052 1.000 64.62726 283 CYS A CA 1
ATOM 3987 C C . CYS A 1 283 ? -36.85859 48.15427 -27.47768 1.000 63.87175 283 CYS A C 1
ATOM 3988 O O . CYS A 1 283 ? -36.21047 47.14385 -27.15278 1.000 74.18684 283 CYS A O 1
ATOM 3996 N N . ASN A 1 284 ? -37.86276 48.64903 -26.76093 1.000 58.62964 284 ASN A N 1
ATOM 3997 C CA . ASN A 1 284 ? -38.27934 48.04500 -25.50645 1.000 69.49634 284 ASN A CA 1
ATOM 3998 C C . ASN A 1 284 ? -39.38882 47.05135 -25.81255 1.000 63.48755 284 ASN A C 1
ATOM 3999 O O . ASN A 1 284 ? -40.48356 47.45393 -26.21536 1.000 60.67333 284 ASN A O 1
ATOM 4010 N N . GLN A 1 285 ? -39.08688 45.75274 -25.64082 1.000 64.18313 285 GLN A N 1
ATOM 4011 C CA . GLN A 1 285 ? -40.02601 44.68963 -25.98633 1.000 59.26521 285 GLN A CA 1
ATOM 4012 C C . GLN A 1 285 ? -41.17972 44.58847 -24.99147 1.000 59.05362 285 GLN A C 1
ATOM 4013 O O . GLN A 1 285 ? -42.21816 43.98347 -25.30572 1.000 55.80144 285 GLN A O 1
ATOM 4027 N N . SER A 1 286 ? -41.01094 45.12634 -23.78529 1.000 68.46734 286 SER A N 1
ATOM 4028 C CA . SER A 1 286 ? -42.05251 45.10095 -22.76324 1.000 59.78433 286 SER A CA 1
ATOM 4029 C C . SER A 1 286 ? -42.78551 46.43855 -22.66091 1.000 60.66101 286 SER A C 1
ATOM 4030 O O . SER A 1 286 ? -43.54415 46.64648 -21.71508 1.000 73.35445 286 SER A O 1
ATOM 4038 N N . GLY A 1 287 ? -42.59054 47.33575 -23.63093 1.000 64.69694 287 GLY A N 1
ATOM 4039 C CA . GLY A 1 287 ? -42.91103 48.73126 -23.43039 1.000 58.49219 287 GLY A CA 1
ATOM 4040 C C . GLY A 1 287 ? -44.39966 49.02408 -23.37820 1.000 60.91128 287 GLY A C 1
ATOM 4041 O O . GLY A 1 287 ? -45.24841 48.27065 -23.86619 1.000 62.22300 287 GLY A O 1
ATOM 4045 N N . GLN A 1 288 ? -44.71284 50.15955 -22.75797 1.000 61.20966 288 GLN A N 1
ATOM 4046 C CA . GLN A 1 288 ? -46.09280 50.59305 -22.69343 1.000 62.24607 288 GLN A CA 1
ATOM 4047 C C . GLN A 1 288 ? -46.57925 51.12985 -24.03336 1.000 64.21011 288 GLN A C 1
ATOM 4048 O O . GLN A 1 288 ? -45.82051 51.67921 -24.84466 1.000 65.33707 288 GLN A O 1
ATOM 4062 N N . PHE A 1 289 ? -47.86580 50.95066 -24.26214 1.000 57.20589 289 PHE A N 1
ATOM 4063 C CA . PHE A 1 289 ? -48.53697 51.57320 -25.39267 1.000 58.00771 289 PHE A CA 1
ATOM 4064 C C . PHE A 1 289 ? -49.80449 52.31693 -25.01883 1.000 67.36495 289 PHE A C 1
ATOM 4065 O O . PHE A 1 289 ? -50.25894 53.11990 -25.83505 1.000 68.44960 289 PHE A O 1
ATOM 4082 N N . GLY A 1 290 ? -50.40410 52.06524 -23.84308 1.000 70.28258 290 GLY A N 1
ATOM 4083 C CA . GLY A 1 290 ? -51.57141 52.84302 -23.42115 1.000 65.54062 290 GLY A CA 1
ATOM 4084 C C . GLY A 1 290 ? -51.43092 54.35569 -23.60830 1.000 55.69021 290 GLY A C 1
ATOM 4085 O O . GLY A 1 290 ? -52.32161 55.02821 -24.13906 1.000 51.90529 290 GLY A O 1
ATOM 4089 N N . PHE A 1 291 ? -50.31364 54.92589 -23.17699 1.000 54.00749 291 PHE A N 1
ATOM 4090 C CA . PHE A 1 291 ? -50.26236 56.37267 -23.20415 1.000 53.08940 291 PHE A CA 1
ATOM 4091 C C . PHE A 1 291 ? -50.35635 56.91456 -24.61362 1.000 58.92680 291 PHE A C 1
ATOM 4092 O O . PHE A 1 291 ? -50.69930 58.08061 -24.79105 1.000 60.62001 291 PHE A O 1
ATOM 4109 N N . VAL A 1 292 ? -50.06865 56.10925 -25.62249 1.000 68.50589 292 VAL A N 1
ATOM 4110 C CA . VAL A 1 292 ? -50.16572 56.59522 -26.99487 1.000 62.66769 292 VAL A CA 1
ATOM 4111 C C . VAL A 1 292 ? -51.54991 56.39535 -27.59846 1.000 63.49759 292 VAL A C 1
ATOM 4112 O O . VAL A 1 292 ? -51.96246 57.18400 -28.45303 1.000 73.66246 292 VAL A O 1
ATOM 4125 N N . GLU A 1 293 ? -52.29268 55.38098 -27.16878 1.000 57.14602 293 GLU A N 1
ATOM 4126 C CA . GLU A 1 293 ? -53.63919 55.20687 -27.69368 1.000 61.42909 293 GLU A CA 1
ATOM 4127 C C . GLU A 1 293 ? -54.66133 56.17507 -27.07360 1.000 68.84692 293 GLU A C 1
ATOM 4128 O O . GLU A 1 293 ? -55.67580 56.47019 -27.72537 1.000 71.86896 293 GLU A O 1
ATOM 4140 N N . VAL A 1 294 ? -54.44453 56.67555 -25.84330 1.000 61.39498 294 VAL A N 1
ATOM 4141 C CA . VAL A 1 294 ? -55.40783 57.63856 -25.30849 1.000 56.11513 294 VAL A CA 1
ATOM 4142 C C . VAL A 1 294 ? -55.34066 58.94379 -26.09892 1.000 50.94571 294 VAL A C 1
ATOM 4143 O O . VAL A 1 294 ? -56.30908 59.69991 -26.13858 1.000 62.58154 294 VAL A O 1
ATOM 4156 N N . ASP A 1 295 ? -54.18792 59.25224 -26.69223 1.000 54.23850 295 ASP A N 1
ATOM 4157 C CA . ASP A 1 295 ? -53.95305 60.56015 -27.29285 1.000 56.93935 295 ASP A CA 1
ATOM 4158 C C . ASP A 1 295 ? -54.34697 60.56210 -28.75864 1.000 65.40782 295 ASP A C 1
ATOM 4159 O O . ASP A 1 295 ? -54.82392 61.56936 -29.28923 1.000 70.13976 295 ASP A O 1
ATOM 4168 N N . THR A 1 296 ? -54.07325 59.44759 -29.42371 1.000 64.99391 296 THR A N 1
ATOM 4169 C CA . THR A 1 296 ? -54.19485 59.32251 -30.85972 1.000 54.84032 296 THR A CA 1
ATOM 4170 C C . THR A 1 296 ? -55.32778 58.39819 -31.24328 1.000 51.00178 296 THR A C 1
ATOM 4171 O O . THR A 1 296 ? -55.71627 58.37657 -32.40836 1.000 59.11590 296 THR A O 1
ATOM 4182 N N . GLY A 1 297 ? -55.86826 57.63323 -30.30165 1.000 57.53868 297 GLY A N 1
ATOM 4183 C CA . GLY A 1 297 ? -56.97937 56.76413 -30.62137 1.000 51.42325 297 GLY A CA 1
ATOM 4184 C C . GLY A 1 297 ? -56.66767 55.67331 -31.59366 1.000 60.17567 297 GLY A C 1
ATOM 4185 O O . GLY A 1 297 ? -57.58791 54.89461 -31.92762 1.000 60.09296 297 GLY A O 1
ATOM 4189 N N . GLN A 1 298 ? -55.40337 55.57316 -32.03061 1.000 59.85877 298 GLN A N 1
ATOM 4190 C CA . GLN A 1 298 ? -54.90790 54.41412 -32.76430 1.000 51.08099 298 GLN A CA 1
ATOM 4191 C C . GLN A 1 298 ? -55.16309 53.13632 -31.97814 1.000 53.43146 298 GLN A C 1
ATOM 4192 O O . GLN A 1 298 ? -54.74636 53.04422 -30.81757 1.000 47.11444 298 GLN A O 1
ATOM 4206 N N . PRO A 1 299 ? -55.77103 52.08354 -32.61475 1.000 57.42295 299 PRO A N 1
ATOM 4207 C CA . PRO A 1 299 ? -56.29284 50.89517 -31.91963 1.000 62.09952 299 PRO A CA 1
ATOM 4208 C C . PRO A 1 299 ? -55.26258 49.80606 -31.58291 1.000 68.79022 299 PRO A C 1
ATOM 4209 O O . PRO A 1 299 ? -55.43627 48.62087 -31.92843 1.000 60.73028 299 PRO A O 1
ATOM 4220 N N . ILE A 1 300 ? -54.19120 50.20906 -30.88740 1.000 60.27614 300 ILE A N 1
ATOM 4221 C CA . ILE A 1 300 ? -53.10937 49.29136 -30.56295 1.000 53.47590 300 ILE A CA 1
ATOM 4222 C C . ILE A 1 300 ? -53.65149 48.09860 -29.77969 1.000 61.72245 300 ILE A C 1
ATOM 4223 O O . ILE A 1 300 ? -53.42367 46.93710 -30.14508 1.000 65.81195 300 ILE A O 1
ATOM 4239 N N . ALA A 1 301 ? -54.44039 48.35467 -28.73446 1.000 60.25468 301 ALA A N 1
ATOM 4240 C CA . ALA A 1 301 ? -54.99240 47.24446 -27.95751 1.000 50.40296 301 ALA A CA 1
ATOM 4241 C C . ALA A 1 301 ? -55.82774 46.29404 -28.81540 1.000 57.40102 301 ALA A C 1
ATOM 4242 O O . ALA A 1 301 ? -55.78196 45.07289 -28.61269 1.000 64.30907 301 ALA A O 1
ATOM 4249 N N . ARG A 1 302 ? -56.60152 46.81778 -29.77177 1.000 68.77241 302 ARG A N 1
ATOM 4250 C CA . ARG A 1 302 ? -57.42224 45.88811 -30.53886 1.000 69.98188 302 ARG A CA 1
ATOM 4251 C C . ARG A 1 302 ? -56.61639 45.14130 -31.59536 1.000 68.11564 302 ARG A C 1
ATOM 4252 O O . ARG A 1 302 ? -57.00020 44.02731 -32.00367 1.000 62.87176 302 ARG A O 1
ATOM 4273 N N . THR A 1 303 ? -55.52534 45.75261 -32.06257 1.000 56.50165 303 THR A N 1
ATOM 4274 C CA . THR A 1 303 ? -54.59086 45.06097 -32.94590 1.000 65.30775 303 THR A CA 1
ATOM 4275 C C . THR A 1 303 ? -53.90236 43.90158 -32.23773 1.000 67.43895 303 THR A C 1
ATOM 4276 O O . THR A 1 303 ? -53.71529 42.82235 -32.82662 1.000 61.07648 303 THR A O 1
ATOM 4287 N N . ILE A 1 304 ? -53.47795 44.13793 -30.98917 1.000 66.57397 304 ILE A N 1
ATOM 4288 C CA . ILE A 1 304 ? -52.96400 43.06550 -30.14668 1.000 59.02339 304 ILE A CA 1
ATOM 4289 C C . ILE A 1 304 ? -54.00867 41.97378 -30.00639 1.000 55.49809 304 ILE A C 1
ATOM 4290 O O . ILE A 1 304 ? -53.73465 40.78799 -30.22997 1.000 58.62544 304 ILE A O 1
ATOM 4306 N N . ALA A 1 305 ? -55.22282 42.35986 -29.60953 1.000 63.63672 305 ALA A N 1
ATOM 4307 C CA . ALA A 1 305 ? -56.27641 41.37138 -29.40655 1.000 66.21787 305 ALA A CA 1
ATOM 4308 C C . ALA A 1 305 ? -56.43120 40.47110 -30.63264 1.000 70.64923 305 ALA A C 1
ATOM 4309 O O . ALA A 1 305 ? -56.55381 39.23943 -30.51881 1.000 68.44880 305 ALA A O 1
ATOM 4316 N N . GLU A 1 306 ? -56.40812 41.05656 -31.82444 1.000 65.03934 306 GLU A N 1
ATOM 4317 C CA . GLU A 1 306 ? -56.58065 40.22067 -33.00094 1.000 59.28738 306 GLU A CA 1
ATOM 4318 C C . GLU A 1 306 ? -55.39255 39.29605 -33.19071 1.000 58.76804 306 GLU A C 1
ATOM 4319 O O . GLU A 1 306 ? -55.55571 38.10380 -33.46927 1.000 52.83159 306 GLU A O 1
ATOM 4331 N N . TRP A 1 307 ? -54.18881 39.81697 -33.02544 1.000 65.36153 307 TRP A N 1
ATOM 4332 C CA . TRP A 1 307 ? -53.02393 38.96030 -33.12290 1.000 53.93834 307 TRP A CA 1
ATOM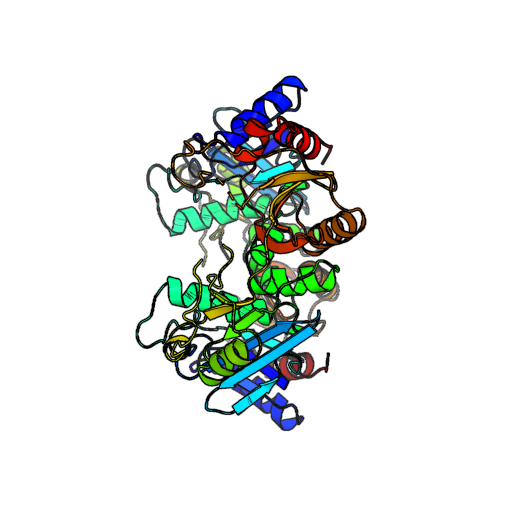 4333 C C . TRP A 1 307 ? -53.14338 37.76766 -32.19961 1.000 55.63727 307 TRP A C 1
ATOM 4334 O O . TRP A 1 307 ? -52.97681 36.62796 -32.62876 1.000 59.64279 307 TRP A O 1
ATOM 4355 N N . LEU A 1 308 ? -53.44968 38.00615 -30.92474 1.000 61.66233 308 LEU A N 1
ATOM 4356 C CA . LEU A 1 308 ? -53.57198 36.89814 -29.97705 1.000 62.28715 308 LEU A CA 1
ATOM 4357 C C . LEU A 1 308 ? -54.75922 35.96574 -30.28880 1.000 59.89981 308 LEU A C 1
ATOM 4358 O O . LEU A 1 308 ? -54.77906 34.80902 -29.83562 1.000 56.37428 308 LEU A O 1
ATOM 4374 N N . ALA A 1 309 ? -55.78399 36.44885 -30.99257 1.000 68.59371 309 ALA A N 1
ATOM 4375 C CA . ALA A 1 309 ? -56.92536 35.57412 -31.25499 1.000 68.00264 309 ALA A CA 1
ATOM 4376 C C . ALA A 1 309 ? -56.69003 34.60240 -32.41905 1.000 68.05882 309 ALA A C 1
ATOM 4377 O O . ALA A 1 309 ? -57.42172 33.60594 -32.51414 1.000 59.35742 309 ALA A O 1
ATOM 4384 N N . ARG A 1 310 ? -55.69158 34.85119 -33.26454 1.000 64.65373 310 ARG A N 1
ATOM 4385 C CA . ARG A 1 310 ? -55.39771 33.92838 -34.34917 1.000 62.13657 310 ARG A CA 1
ATOM 4386 C C . ARG A 1 310 ? -55.32203 32.49223 -33.82488 1.000 71.07523 310 ARG A C 1
ATOM 4387 O O . ARG A 1 310 ? -54.86633 32.26420 -32.69359 1.000 70.36765 310 ARG A O 1
ATOM 4408 N N . PRO A 1 311 ? -55.71719 31.50339 -34.61292 1.000 82.47463 311 PRO A N 1
ATOM 4409 C CA . PRO A 1 311 ? -55.35631 30.10489 -34.29423 1.000 82.43328 311 PRO A CA 1
ATOM 4410 C C . PRO A 1 311 ? -53.90980 29.86363 -33.83856 1.000 87.53516 311 PRO A C 1
ATOM 4411 O O . PRO A 1 311 ? -52.98304 30.63871 -34.12988 1.000 73.84425 311 PRO A O 1
ATOM 4422 N N . GLY A 1 312 ? -53.71157 28.77132 -33.10228 1.000 92.42401 312 GLY A N 1
ATOM 4423 C CA . GLY A 1 312 ? -52.40782 28.45515 -32.53969 1.000 77.19804 312 GLY A CA 1
ATOM 4424 C C . GLY A 1 312 ? -51.53751 27.69470 -33.50634 1.000 65.12967 312 GLY A C 1
ATOM 4425 O O . GLY A 1 312 ? -51.10284 26.59326 -33.19997 1.000 81.26725 312 GLY A O 1
ATOM 4429 N N . THR B 1 2 ? -8.98048 34.40789 -32.15800 1.000 53.90131 2 THR B N 1
ATOM 4430 C CA . THR B 1 2 ? -8.78647 34.35780 -30.71655 1.000 58.37445 2 THR B CA 1
ATOM 4431 C C . THR B 1 2 ? -10.02542 33.73857 -30.05630 1.000 57.76569 2 THR B C 1
ATOM 4432 O O . THR B 1 2 ? -11.16099 34.14159 -30.31526 1.000 53.83823 2 THR B O 1
ATOM 4442 N N . VAL B 1 3 ? -9.77922 32.73662 -29.22951 1.000 53.58990 3 VAL B N 1
ATOM 4443 C CA . VAL B 1 3 ? -10.79506 32.16791 -28.36426 1.000 51.77275 3 VAL B CA 1
ATOM 4444 C C . VAL B 1 3 ? -10.84556 32.98960 -27.09028 1.000 55.87969 3 VAL B C 1
ATOM 4445 O O . VAL B 1 3 ? -9.79768 33.32858 -26.52203 1.000 57.74711 3 VAL B O 1
ATOM 4458 N N . LEU B 1 4 ? -12.06693 33.33126 -26.65405 1.000 58.18554 4 LEU B N 1
ATOM 4459 C CA . LEU B 1 4 ? -12.30554 34.10076 -25.43364 1.000 51.84869 4 LEU B CA 1
ATOM 4460 C C . LEU B 1 4 ? -12.99350 33.18962 -24.42782 1.000 48.64290 4 LEU B C 1
ATOM 4461 O O . LEU B 1 4 ? -14.09631 32.70744 -24.67812 1.000 54.82592 4 LEU B O 1
ATOM 4477 N N . ILE B 1 5 ? -12.38595 33.01913 -23.27081 1.000 47.73216 5 ILE B N 1
ATOM 4478 C CA . ILE B 1 5 ? -12.85801 32.07696 -22.27789 1.000 48.12847 5 ILE B CA 1
ATOM 4479 C C . ILE B 1 5 ? -13.30661 32.88357 -21.07325 1.000 44.69556 5 ILE B C 1
ATOM 4480 O O . ILE B 1 5 ? -12.54354 33.68555 -20.51267 1.000 48.55852 5 ILE B O 1
ATOM 4496 N N . LEU B 1 6 ? -14.55436 32.72106 -20.72288 1.000 48.88177 6 LEU B N 1
ATOM 4497 C CA . LEU B 1 6 ? -15.18568 33.49323 -19.65355 1.000 55.39110 6 LEU B CA 1
ATOM 4498 C C . LEU B 1 6 ? -15.34871 32.57533 -18.45714 1.000 46.31595 6 LEU B C 1
ATOM 4499 O O . LEU B 1 6 ? -16.24083 31.73409 -18.43685 1.000 42.22298 6 LEU B O 1
ATOM 4515 N N . THR B 1 7 ? -14.46641 32.71692 -17.47846 1.000 46.38859 7 THR B N 1
ATOM 4516 C CA . THR B 1 7 ? -14.57152 31.83403 -16.32894 1.000 50.66108 7 THR B CA 1
ATOM 4517 C C . THR B 1 7 ? -13.93106 32.43133 -15.08724 1.000 58.36075 7 THR B C 1
ATOM 4518 O O . THR B 1 7 ? -13.21323 33.43368 -15.13611 1.000 57.29627 7 THR B O 1
ATOM 4529 N N . SER B 1 8 ? -14.21510 31.79224 -13.96058 1.000 58.02173 8 SER B N 1
ATOM 4530 C CA . SER B 1 8 ? -13.56033 32.20759 -12.74319 1.000 63.92940 8 SER B CA 1
ATOM 4531 C C . SER B 1 8 ? -12.12293 31.71446 -12.74990 1.000 66.90553 8 SER B C 1
ATOM 4532 O O . SER B 1 8 ? -11.75471 30.77319 -13.46285 1.000 63.54522 8 SER B O 1
ATOM 4540 N N . GLU B 1 9 ? -11.30544 32.37096 -11.93059 1.000 68.38466 9 GLU B N 1
ATOM 4541 C CA . GLU B 1 9 ? -9.91798 31.95795 -11.76757 1.000 57.78138 9 GLU B CA 1
ATOM 4542 C C . GLU B 1 9 ? -9.82405 30.57042 -11.13883 1.000 62.99570 9 GLU B C 1
ATOM 4543 O O . GLU B 1 9 ? -8.93615 29.78300 -11.49897 1.000 55.71786 9 GLU B O 1
ATOM 4555 N N . GLU B 1 10 ? -10.75638 30.22317 -10.24709 1.000 69.12781 10 GLU B N 1
ATOM 4556 C CA . GLU B 1 10 ? -10.69465 28.91139 -9.60657 1.000 63.11297 10 GLU B CA 1
ATOM 4557 C C . GLU B 1 10 ? -11.09606 27.78482 -10.52771 1.000 60.93657 10 GLU B C 1
ATOM 4558 O O . GLU B 1 10 ? -11.01899 26.62156 -10.11457 1.000 56.95597 10 GLU B O 1
ATOM 4570 N N . ASP B 1 11 ? -11.52383 28.07668 -11.75393 1.000 68.28845 11 ASP B N 1
ATOM 4571 C CA . ASP B 1 11 ? -11.90785 27.00233 -12.65791 1.000 66.51707 11 ASP B CA 1
ATOM 4572 C C . ASP B 1 11 ? -10.65989 26.29487 -13.15881 1.000 66.39447 11 ASP B C 1
ATOM 4573 O O . ASP B 1 11 ? -9.78538 26.91581 -13.77389 1.000 67.84743 11 ASP B O 1
ATOM 4582 N N . VAL B 1 12 ? -10.57260 25.00166 -12.90737 1.000 67.35598 12 VAL B N 1
ATOM 4583 C CA . VAL B 1 12 ? -9.39990 24.22277 -13.29158 1.000 69.65092 12 VAL B CA 1
ATOM 4584 C C . VAL B 1 12 ? -9.64874 23.32692 -14.49277 1.000 68.94247 12 VAL B C 1
ATOM 4585 O O . VAL B 1 12 ? -8.67190 22.80710 -15.05376 1.000 67.04030 12 VAL B O 1
ATOM 4598 N N . THR B 1 13 ? -10.90971 23.12371 -14.90709 1.000 73.25062 13 THR B N 1
ATOM 4599 C CA . THR B 1 13 ? -11.17626 22.31183 -16.08845 1.000 76.90190 13 THR B CA 1
ATOM 4600 C C . THR B 1 13 ? -10.86881 23.07741 -17.37944 1.000 76.12194 13 THR B C 1
ATOM 4601 O O . THR B 1 13 ? -10.51986 22.46822 -18.41435 1.000 71.35854 13 THR B O 1
ATOM 4612 N N . ALA B 1 14 ? -10.93115 24.40868 -17.32343 1.000 70.21644 14 ALA B N 1
ATOM 4613 C CA . ALA B 1 14 ? -10.61306 25.19953 -18.50695 1.000 67.77317 14 ALA B CA 1
ATOM 4614 C C . ALA B 1 14 ? -9.13039 25.07424 -18.88357 1.000 66.89707 14 ALA B C 1
ATOM 4615 O O . ALA B 1 14 ? -8.77528 25.05696 -20.07434 1.000 66.66783 14 ALA B O 1
ATOM 4622 N N . ASP B 1 15 ? -8.24607 24.98481 -17.87394 1.000 67.18108 15 ASP B N 1
ATOM 4623 C CA . ASP B 1 15 ? -6.80337 24.93804 -18.11632 1.000 64.45570 15 ASP B CA 1
ATOM 4624 C C . ASP B 1 15 ? -6.43207 23.93467 -19.19730 1.000 71.28281 15 ASP B C 1
ATOM 4625 O O . ASP B 1 15 ? -5.53846 24.18329 -20.02921 1.000 59.40831 15 ASP B O 1
ATOM 4634 N N . MET B 1 16 ? -7.10127 22.77440 -19.17628 1.000 94.72516 16 MET B N 1
ATOM 4635 C CA . MET B 1 16 ? -6.78847 21.72465 -20.13529 1.000 78.45502 16 MET B CA 1
ATOM 4636 C C . MET B 1 16 ? -7.17156 22.15013 -21.55073 1.000 69.65615 16 MET B C 1
ATOM 4637 O O . MET B 1 16 ? -6.49704 21.78984 -22.52568 1.000 62.87236 16 MET B O 1
ATOM 4651 N N . VAL B 1 17 ? -8.29759 22.85529 -21.68636 1.000 62.91563 17 VAL B N 1
ATOM 4652 C CA . VAL B 1 17 ? -8.72078 23.26845 -23.00691 1.000 50.68188 17 VAL B CA 1
ATOM 4653 C C . VAL B 1 17 ? -7.80956 24.37455 -23.51871 1.000 65.01366 17 VAL B C 1
ATOM 4654 O O . VAL B 1 17 ? -7.46703 24.41791 -24.71212 1.000 62.16390 17 VAL B O 1
ATOM 4667 N N . VAL B 1 18 ? -7.37652 25.26979 -22.61937 1.000 66.39096 18 VAL B N 1
ATOM 4668 C CA . VAL B 1 18 ? -6.51992 26.36499 -23.05145 1.000 65.98597 18 VAL B CA 1
ATOM 4669 C C . VAL B 1 18 ? -5.14344 25.82857 -23.45712 1.000 58.74020 18 VAL B C 1
ATOM 4670 O O . VAL B 1 18 ? -4.50944 26.32892 -24.40811 1.000 51.28223 18 VAL B O 1
ATOM 4683 N N . VAL B 1 19 ? -4.70867 24.74695 -22.82702 1.000 57.86026 19 VAL B N 1
ATOM 4684 C CA . VAL B 1 19 ? -3.43007 24.14856 -23.19704 1.000 63.37808 19 VAL B CA 1
ATOM 4685 C C . VAL B 1 19 ? -3.47847 23.57337 -24.61685 1.000 61.65924 19 VAL B C 1
ATOM 4686 O O . VAL B 1 19 ? -2.53736 23.73138 -25.41232 1.000 59.02820 19 VAL B O 1
ATOM 4699 N N . HIS B 1 20 ? -4.56336 22.88500 -24.95641 1.000 62.35917 20 HIS B N 1
ATOM 4700 C CA . HIS B 1 20 ? -4.69020 22.38804 -26.32484 1.000 57.08503 20 HIS B CA 1
ATOM 4701 C C . HIS B 1 20 ? -4.82668 23.51640 -27.33242 1.000 58.26962 20 HIS B C 1
ATOM 4702 O O . HIS B 1 20 ? -4.28283 23.43888 -28.43621 1.000 61.05862 20 HIS B O 1
ATOM 4716 N N . LEU B 1 21 ? -5.54891 24.57428 -26.97075 1.000 62.27722 21 LEU B N 1
ATOM 4717 C CA . LEU B 1 21 ? -5.68002 25.71339 -27.86756 1.000 59.18831 21 LEU B CA 1
ATOM 4718 C C . LEU B 1 21 ? -4.32938 26.34508 -28.18200 1.000 56.79464 21 LEU B C 1
ATOM 4719 O O . LEU B 1 21 ? -4.04146 26.66423 -29.33640 1.000 48.63645 21 LEU B O 1
ATOM 4735 N N . ASN B 1 22 ? -3.48535 26.54135 -27.16532 1.000 63.13476 22 ASN B N 1
ATOM 4736 C CA . ASN B 1 22 ? -2.19303 27.17947 -27.42171 1.000 65.16624 22 ASN B CA 1
ATOM 4737 C C . ASN B 1 22 ? -1.25321 26.23506 -28.16326 1.000 57.30354 22 ASN B C 1
ATOM 4738 O O . ASN B 1 22 ? -0.51410 26.66969 -29.05496 1.000 55.14885 22 ASN B O 1
ATOM 4749 N N . ALA B 1 23 ? -1.29235 24.93394 -27.84529 1.000 63.40272 23 ALA B N 1
ATOM 4750 C CA . ALA B 1 23 ? -0.47516 23.98685 -28.61011 1.000 53.12054 23 ALA B CA 1
ATOM 4751 C C . ALA B 1 23 ? -0.83620 24.02368 -30.08826 1.000 44.75767 23 ALA B C 1
ATOM 4752 O O . ALA B 1 23 ? 0.00398 23.79435 -30.96228 1.000 50.30148 23 ALA B O 1
ATOM 4759 N N . SER B 1 24 ? -2.07349 24.30704 -30.39106 1.000 53.56355 24 SER B N 1
ATOM 4760 C CA . SER B 1 24 ? -2.46530 24.40864 -31.77838 1.000 49.87289 24 SER B CA 1
ATOM 4761 C C . SER B 1 24 ? -2.17559 25.76590 -32.37578 1.000 53.87359 24 SER B C 1
ATOM 4762 O O . SER B 1 24 ? -2.50404 25.97576 -33.53892 1.000 57.02307 24 SER B O 1
ATOM 4770 N N . GLY B 1 25 ? -1.60676 26.69452 -31.62227 1.000 52.47164 25 GLY B N 1
ATOM 4771 C CA . GLY B 1 25 ? -1.33955 28.00675 -32.16795 1.000 62.14496 25 GLY B CA 1
ATOM 4772 C C . GLY B 1 25 ? -2.51722 28.93874 -32.27492 1.000 65.63704 25 GLY B C 1
ATOM 4773 O O . GLY B 1 25 ? -2.43587 29.94269 -32.98047 1.000 57.38392 25 GLY B O 1
ATOM 4777 N N . VAL B 1 26 ? -3.61374 28.64221 -31.58530 1.000 68.11508 26 VAL B N 1
ATOM 4778 C CA . VAL B 1 26 ? -4.73198 29.54964 -31.37031 1.000 62.23596 26 VAL B CA 1
ATOM 4779 C C . VAL B 1 26 ? -4.45219 30.45351 -30.17345 1.000 60.49144 26 VAL B C 1
ATOM 4780 O O . VAL B 1 26 ? -4.13603 29.96742 -29.08027 1.000 59.27664 26 VAL B O 1
ATOM 4793 N N . PRO B 1 27 ? -4.54880 31.75869 -30.34728 1.000 62.58230 27 PRO B N 1
ATOM 4794 C CA . PRO B 1 27 ? -4.37386 32.66697 -29.21528 1.000 67.38563 27 PRO B CA 1
ATOM 4795 C C . PRO B 1 27 ? -5.60345 32.65585 -28.33557 1.000 62.47317 27 PRO B C 1
ATOM 4796 O O . PRO B 1 27 ? -6.73051 32.50200 -28.80113 1.000 56.41404 27 PRO B O 1
ATOM 4807 N N . VAL B 1 28 ? -5.37844 32.81667 -27.04445 1.000 64.29591 28 VAL B N 1
ATOM 4808 C CA . VAL B 1 28 ? -6.45142 32.61172 -26.09105 1.000 65.24600 28 VAL B CA 1
ATOM 4809 C C . VAL B 1 28 ? -6.44721 33.71726 -25.05835 1.000 57.88949 28 VAL B C 1
ATOM 4810 O O . VAL B 1 28 ? -5.40458 34.05245 -24.50095 1.000 52.32703 28 VAL B O 1
ATOM 4823 N N . VAL B 1 29 ? -7.63249 34.23594 -24.76610 1.000 58.85753 29 VAL B N 1
ATOM 4824 C CA . VAL B 1 29 ? -7.84177 35.20012 -23.69659 1.000 57.81850 29 VAL B CA 1
ATOM 4825 C C . VAL B 1 29 ? -8.78155 34.59834 -22.64776 1.000 58.88747 29 VAL B C 1
ATOM 4826 O O . VAL B 1 29 ? -9.91384 34.19715 -22.95862 1.000 57.08281 29 VAL B O 1
ATOM 4839 N N . ARG B 1 30 ? -8.31603 34.55145 -21.40335 1.000 51.72737 30 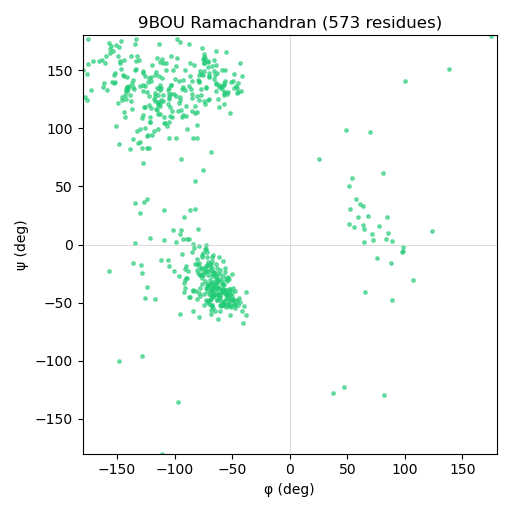ARG B N 1
ATOM 4840 C CA . ARG B 1 30 ? -9.07132 33.96178 -20.30487 1.000 45.78851 30 ARG B CA 1
ATOM 4841 C C . ARG B 1 30 ? -9.30368 35.01527 -19.23391 1.000 53.44568 30 ARG B C 1
ATOM 4842 O O . ARG B 1 30 ? -8.34139 35.50006 -18.61711 1.000 60.89846 30 ARG B O 1
ATOM 4863 N N . LEU B 1 31 ? -10.56939 35.33929 -18.98490 1.000 47.79454 31 LEU B N 1
ATOM 4864 C CA . LEU B 1 31 ? -10.84701 36.31918 -17.93820 1.000 59.58525 31 LEU B CA 1
ATOM 4865 C C . LEU B 1 31 ? -12.16914 36.02709 -17.24212 1.000 60.37182 31 LEU B C 1
ATOM 4866 O O . LEU B 1 31 ? -13.02609 35.31147 -17.76246 1.000 49.24851 31 LEU B O 1
ATOM 4882 N N . ASP B 1 32 ? -12.29549 36.54969 -16.01842 1.000 52.66041 32 ASP B N 1
ATOM 4883 C CA . ASP B 1 32 ? -13.52252 36.41184 -15.23844 1.000 53.63837 32 ASP B CA 1
ATOM 4884 C C . ASP B 1 32 ? -14.30390 37.69252 -15.47240 1.000 60.46261 32 ASP B C 1
ATOM 4885 O O . ASP B 1 32 ? -13.73853 38.77576 -15.26026 1.000 56.78214 32 ASP B O 1
ATOM 4894 N N . PRO B 1 33 ? -15.53599 37.65862 -15.99135 1.000 54.41776 33 PRO B N 1
ATOM 4895 C CA . PRO B 1 33 ? -16.29502 38.91447 -16.09543 1.000 63.48404 33 PRO B CA 1
ATOM 4896 C C . PRO B 1 33 ? -16.46297 39.57552 -14.74937 1.000 66.35992 33 PRO B C 1
ATOM 4897 O O . PRO B 1 33 ? -16.78439 40.76960 -14.69059 1.000 66.10199 33 PRO B O 1
ATOM 4908 N N . ALA B 1 34 ? -16.19276 38.85644 -13.65927 1.000 63.80951 34 ALA B N 1
ATOM 4909 C CA . ALA B 1 34 ? -16.25388 39.46084 -12.32974 1.000 61.16558 34 ALA B CA 1
ATOM 4910 C C . ALA B 1 34 ? -15.17027 40.50459 -12.10325 1.000 59.80402 34 ALA B C 1
ATOM 4911 O O . ALA B 1 34 ? -15.28392 41.26804 -11.13573 1.000 68.25481 34 ALA B O 1
ATOM 4918 N N . ASP B 1 35 ? -14.13477 40.55823 -12.95605 1.000 61.33329 35 ASP B N 1
ATOM 4919 C CA . ASP B 1 35 ? -13.03770 41.50155 -12.78695 1.000 55.92156 35 ASP B CA 1
ATOM 4920 C C . ASP B 1 35 ? -13.25381 42.76479 -13.59521 1.000 59.05297 35 ASP B C 1
ATOM 4921 O O . ASP B 1 35 ? -12.32969 43.56060 -13.72446 1.000 61.57086 35 ASP B O 1
ATOM 4930 N N . LEU B 1 36 ? -14.47233 42.97738 -14.12294 1.000 67.74769 36 LEU B N 1
ATOM 4931 C CA . LEU B 1 36 ? -14.79094 44.19553 -14.87362 1.000 62.97967 36 LEU B CA 1
ATOM 4932 C C . LEU B 1 36 ? -14.70658 45.44779 -14.00835 1.000 69.56292 36 LEU B C 1
ATOM 4933 O O . LEU B 1 36 ? -15.17943 45.47320 -12.86843 1.000 71.01528 36 LEU B O 1
ATOM 4949 N N . THR B 1 37 ? -14.14911 46.50986 -14.58980 1.000 71.52520 37 THR B N 1
ATOM 4950 C CA . THR B 1 37 ? -13.83602 47.76379 -13.92139 1.000 74.62986 37 THR B CA 1
ATOM 4951 C C . THR B 1 37 ? -12.66742 47.60540 -12.96173 1.000 69.24370 37 THR B C 1
ATOM 4952 O O . THR B 1 37 ? -12.40614 48.50252 -12.16633 1.000 77.14265 37 THR B O 1
ATOM 4963 N N . ASP B 1 38 ? -11.99087 46.46606 -12.98341 1.000 67.33880 38 ASP B N 1
ATOM 4964 C CA . ASP B 1 38 ? -10.76137 46.22014 -12.22842 1.000 66.46448 38 ASP B CA 1
ATOM 4965 C C . ASP B 1 38 ? -9.71195 45.67825 -13.19929 1.000 67.92328 38 ASP B C 1
ATOM 4966 O O . ASP B 1 38 ? -9.06686 46.45295 -13.90997 1.000 79.26838 38 ASP B O 1
ATOM 4975 N N . SER B 1 39 ? -9.55494 44.36529 -13.27443 1.000 69.16763 39 SER B N 1
ATOM 4976 C CA . SER B 1 39 ? -8.58925 43.80007 -14.20195 1.000 66.57298 39 SER B CA 1
ATOM 4977 C C . SER B 1 39 ? -8.99697 43.95248 -15.66692 1.000 70.94423 39 SER B C 1
ATOM 4978 O O . SER B 1 39 ? -8.11336 43.88805 -16.53917 1.000 69.50549 39 SER B O 1
ATOM 4986 N N . VAL B 1 40 ? -10.29790 44.11910 -15.95178 1.000 65.41264 40 VAL B N 1
ATOM 4987 C CA . VAL B 1 40 ? -10.83701 44.01685 -17.30253 1.000 65.85816 40 VAL B CA 1
ATOM 4988 C C . VAL B 1 40 ? -11.49357 45.33892 -17.68268 1.000 66.85841 40 VAL B C 1
ATOM 4989 O O . VAL B 1 40 ? -12.18131 45.95977 -16.85469 1.000 61.71385 40 VAL B O 1
ATOM 5002 N N . ALA B 1 41 ? -11.30124 45.74822 -18.95289 1.000 57.86475 41 ALA B N 1
ATOM 5003 C CA . ALA B 1 41 ? -11.98147 46.90693 -19.53389 1.000 67.65857 41 ALA B CA 1
ATOM 5004 C C . ALA B 1 41 ? -12.52748 46.55133 -20.91192 1.000 63.19272 41 ALA B C 1
ATOM 5005 O O . ALA B 1 41 ? -12.28984 45.46421 -21.42845 1.000 68.67563 41 ALA B O 1
ATOM 5012 N N . LEU B 1 42 ? -13.22908 47.49830 -21.52883 1.000 61.18220 42 LEU B N 1
ATOM 5013 C CA . LEU B 1 42 ? -13.73394 47.31305 -22.88602 1.000 66.54198 42 LEU B CA 1
ATOM 5014 C C . LEU B 1 42 ? -14.18483 48.64456 -23.49983 1.000 66.76201 42 LEU B C 1
ATOM 5015 O O . LEU B 1 42 ? -14.49308 49.61677 -22.80910 1.000 64.36383 42 LEU B O 1
ATOM 5031 N N . SER B 1 43 ? -14.21985 48.66872 -24.81941 1.000 57.19804 43 SER B N 1
ATOM 5032 C CA . SER B 1 43 ? -14.70764 49.81993 -25.55339 1.000 61.87363 43 SER B CA 1
ATOM 5033 C C . SER B 1 43 ? -15.49112 49.28853 -26.74285 1.000 61.90940 43 SER B C 1
ATOM 5034 O O . SER B 1 43 ? -15.13910 48.26432 -27.32818 1.000 67.26069 43 SER B O 1
ATOM 5042 N N . GLY B 1 44 ? -16.56550 49.99037 -27.09124 1.000 63.27573 44 GLY B N 1
ATOM 5043 C CA . GLY B 1 44 ? -17.32941 49.64103 -28.26850 1.000 57.32110 44 GLY B CA 1
ATOM 5044 C C . GLY B 1 44 ? -17.93852 50.87738 -28.86504 1.000 62.94173 44 GLY B C 1
ATOM 5045 O O . GLY B 1 44 ? -18.67188 51.59437 -28.18490 1.000 69.31583 44 GLY B O 1
ATOM 5049 N N . GLU B 1 45 ? -17.62010 51.14800 -30.12129 1.000 59.60799 45 GLU B N 1
ATOM 5050 C CA . GLU B 1 45 ? -18.15970 52.27765 -30.86074 1.000 67.55595 45 GLU B CA 1
ATOM 5051 C C . GLU B 1 45 ? -19.01554 51.73086 -31.99403 1.000 67.93416 45 GLU B C 1
ATOM 5052 O O . GLU B 1 45 ? -18.52336 50.94432 -32.81108 1.000 67.35372 45 GLU B O 1
ATOM 5064 N N . PHE B 1 46 ? -20.29585 52.12475 -32.02177 1.000 74.04696 46 PHE B N 1
ATOM 5065 C CA . PHE B 1 46 ? -21.16306 51.91382 -33.17606 1.000 70.82048 46 PHE B CA 1
ATOM 5066 C C . PHE B 1 46 ? -21.28950 53.22943 -33.92849 1.000 75.40990 46 PHE B C 1
ATOM 5067 O O . PHE B 1 46 ? -21.97948 54.14636 -33.45319 1.000 72.41007 46 PHE B O 1
ATOM 5084 N N . ALA B 1 47 ? -20.69393 53.31698 -35.11464 1.000 78.86988 47 ALA B N 1
ATOM 5085 C CA . ALA B 1 47 ? -20.83452 54.55475 -35.87077 1.000 89.40561 47 ALA B CA 1
ATOM 5086 C C . ALA B 1 47 ? -20.72206 54.26791 -37.35754 1.000 84.93067 47 ALA B C 1
ATOM 5087 O O . ALA B 1 47 ? -19.97449 53.38420 -37.79047 1.000 80.99242 47 ALA B O 1
ATOM 5094 N N . HIS B 1 48 ? -21.48597 55.03309 -38.13409 1.000 78.02100 48 HIS B N 1
ATOM 5095 C CA . HIS B 1 48 ? -21.46525 54.92619 -39.58926 1.000 90.78237 48 HIS B CA 1
ATOM 5096 C C . HIS B 1 48 ? -21.81651 53.50207 -40.01573 1.000 81.97701 48 HIS B C 1
ATOM 5097 O O . HIS B 1 48 ? -21.22995 52.95729 -40.96262 1.000 77.00552 48 HIS B O 1
ATOM 5111 N N . GLY B 1 49 ? -22.79045 52.90032 -39.30235 1.000 82.76547 49 GLY B N 1
ATOM 5112 C CA . GLY B 1 49 ? -23.28096 51.56076 -39.57642 1.000 65.29736 49 GLY B CA 1
ATOM 5113 C C . GLY B 1 49 ? -22.38178 50.42584 -39.12794 1.000 66.30195 49 GLY B C 1
ATOM 5114 O O . GLY B 1 49 ? -22.82223 49.27575 -39.12698 1.000 62.66567 49 GLY B O 1
ATOM 5118 N N . SER B 1 50 ? -21.14456 50.70474 -38.74934 1.000 82.99630 50 SER B N 1
ATOM 5119 C CA . SER B 1 50 ? -20.17738 49.69582 -38.37921 1.000 76.96139 50 SER B CA 1
ATOM 5120 C C . SER B 1 50 ? -20.13605 49.55386 -36.86220 1.000 70.12552 50 SER B C 1
ATOM 5121 O O . SER B 1 50 ? -20.79034 50.28512 -36.11289 1.000 68.18504 50 SER B O 1
ATOM 5129 N N . PHE B 1 51 ? -19.32866 48.61071 -36.39372 1.000 63.88404 51 PHE B N 1
ATOM 5130 C CA . PHE B 1 51 ? -19.02776 48.51869 -34.97127 1.000 66.27255 51 PHE B CA 1
ATOM 5131 C C . PHE B 1 51 ? -17.57887 48.12889 -34.79036 1.000 57.90864 51 PHE B C 1
ATOM 5132 O O . PHE B 1 51 ? -17.10870 47.20318 -35.43829 1.000 65.28790 51 PHE B O 1
ATOM 5149 N N . ARG B 1 52 ? -16.88344 48.80311 -33.91163 1.000 66.84854 52 ARG B N 1
ATOM 5150 C CA . ARG B 1 52 ? -15.50039 48.49617 -33.59456 1.000 66.50856 52 ARG B CA 1
ATOM 5151 C C . ARG B 1 52 ? -15.45845 48.36084 -32.08330 1.000 64.28454 52 ARG B C 1
ATOM 5152 O O . ARG B 1 52 ? -16.23283 49.00847 -31.37882 1.000 77.57820 52 ARG B O 1
ATOM 5173 N N . GLY B 1 53 ? -14.59414 47.49092 -31.58372 1.000 67.07756 53 GLY B N 1
ATOM 5174 C CA . GLY B 1 53 ? -14.57870 47.25673 -30.15300 1.000 61.94786 53 GLY B CA 1
ATOM 5175 C C . GLY B 1 53 ? -13.48284 46.32051 -29.68658 1.000 57.40029 53 GLY B C 1
ATOM 5176 O O . GLY B 1 53 ? -13.09332 45.38273 -30.39840 1.000 62.43587 53 GLY B O 1
ATOM 5180 N N . HIS B 1 54 ? -12.97560 46.56893 -28.48213 1.000 54.56573 54 HIS B N 1
ATOM 5181 C CA . HIS B 1 54 ? -11.82173 45.85657 -27.95043 1.000 57.33541 54 HIS B CA 1
ATOM 5182 C C . HIS B 1 54 ? -12.12512 45.45851 -26.51016 1.000 68.13232 54 HIS B C 1
ATOM 5183 O O . HIS B 1 54 ? -12.94559 46.09824 -25.82538 1.000 57.49489 54 HIS B O 1
ATOM 5197 N N . LEU B 1 55 ? -11.51869 44.33751 -26.08416 1.000 58.48391 55 LEU B N 1
ATOM 5198 C CA . LEU B 1 55 ? -11.42184 44.03296 -24.66524 1.000 51.63028 55 LEU B CA 1
ATOM 5199 C C . LEU B 1 55 ? -9.98575 44.13566 -24.20270 1.000 60.89083 55 LEU B C 1
ATOM 5200 O O . LEU B 1 55 ? -9.05322 44.03315 -24.99363 1.000 69.09672 55 LEU B O 1
ATOM 5216 N N . SER B 1 56 ? -9.82003 44.29577 -22.89927 1.000 70.77582 56 SER B N 1
ATOM 5217 C CA . SER B 1 56 ? -8.50580 44.40988 -22.28314 1.000 65.69571 56 SER B CA 1
ATOM 5218 C C . SER B 1 56 ? -8.54675 43.67682 -20.94932 1.000 72.09784 56 SER B C 1
ATOM 5219 O O . SER B 1 56 ? -9.51532 43.82675 -20.18377 1.000 59.79042 56 SER B O 1
ATOM 5227 N N . SER B 1 57 ? -7.52041 42.83758 -20.72185 1.000 66.96253 57 SER B N 1
ATOM 5228 C CA . SER B 1 57 ? -7.31419 42.12767 -19.45987 1.000 64.50899 57 SER B CA 1
ATOM 5229 C C . SER B 1 57 ? -5.82470 42.06175 -19.14443 1.000 72.60792 57 SER B C 1
ATOM 5230 O O . SER B 1 57 ? -5.02709 41.57264 -19.95608 1.000 70.81701 57 SER B O 1
ATOM 5238 N N . GLY B 1 58 ? -5.45934 42.53330 -17.95291 1.000 76.30192 58 GLY B N 1
ATOM 5239 C CA . GLY B 1 58 ? -4.06073 42.68577 -17.60241 1.000 79.29400 58 GLY B CA 1
ATOM 5240 C C . GLY B 1 58 ? -3.26467 43.53248 -18.55378 1.000 71.70364 58 GLY B C 1
ATOM 5241 O O . GLY B 1 58 ? -2.03287 43.47420 -18.54212 1.000 87.73626 58 GLY B O 1
ATOM 5245 N N . GLY B 1 59 ? -3.92331 44.30006 -19.41396 1.000 63.93552 59 GLY B N 1
ATOM 5246 C CA . GLY B 1 59 ? -3.26230 45.15360 -20.36320 1.000 71.26245 59 GLY B CA 1
ATOM 5247 C C . GLY B 1 59 ? -3.33403 44.65532 -21.79633 1.000 82.15553 59 GLY B C 1
ATOM 5248 O O . GLY B 1 59 ? -3.30892 45.47247 -22.72202 1.000 87.16490 59 GLY B O 1
ATOM 5252 N N . ARG B 1 60 ? -3.39166 43.33143 -21.99693 1.000 82.30937 60 ARG B N 1
ATOM 5253 C CA . ARG B 1 60 ? -3.49061 42.76532 -23.34103 1.000 71.59776 60 ARG B CA 1
ATOM 5254 C C . ARG B 1 60 ? -4.84941 43.04683 -23.96737 1.000 69.75920 60 ARG B C 1
ATOM 5255 O O . ARG B 1 60 ? -5.87782 42.68399 -23.39686 1.000 66.57352 60 ARG B O 1
ATOM 5276 N N . LEU B 1 61 ? -4.85354 43.65819 -25.15665 1.000 74.89864 61 LEU B N 1
ATOM 5277 C CA . LEU B 1 61 ? -6.07622 44.01798 -25.87095 1.000 63.01694 61 LEU B CA 1
ATOM 5278 C C . LEU B 1 61 ? -6.39092 43.02573 -26.98295 1.000 48.69593 61 LEU B C 1
ATOM 5279 O O . LEU B 1 61 ? -5.50957 42.42501 -27.58183 1.000 56.41396 61 LEU B O 1
ATOM 5295 N N . VAL B 1 62 ? -7.66592 42.86724 -27.26852 1.000 59.84348 62 VAL B N 1
ATOM 5296 C CA . VAL B 1 62 ? -8.09287 41.90061 -28.27287 1.000 67.73008 62 VAL B CA 1
ATOM 5297 C C . VAL B 1 62 ? -9.30209 42.48490 -28.96898 1.000 61.61322 62 VAL B C 1
ATOM 5298 O O . VAL B 1 62 ? -10.24499 42.94292 -28.31524 1.000 49.39430 62 VAL B O 1
ATOM 5311 N N . SER B 1 63 ? -9.22801 42.53196 -30.29882 1.000 59.09410 63 SER B N 1
ATOM 5312 C CA . SER B 1 63 ? -10.35477 42.97540 -31.09559 1.000 56.64407 63 SER B CA 1
ATOM 5313 C C . SER B 1 63 ? -11.57980 42.11958 -30.78617 1.000 62.64840 63 SER B C 1
ATOM 5314 O O . SER B 1 63 ? -11.51213 40.88593 -30.74689 1.000 58.10963 63 SER B O 1
ATOM 5322 N N . ILE B 1 64 ? -12.70821 42.77798 -30.53635 1.000 63.25863 64 ILE B N 1
ATOM 5323 C CA . ILE B 1 64 ? -13.94204 42.03136 -30.29735 1.000 62.92361 64 ILE B CA 1
ATOM 5324 C C . ILE B 1 64 ? -14.41939 41.35134 -31.57684 1.000 65.74521 64 ILE B C 1
ATOM 5325 O O . ILE B 1 64 ? -15.00585 40.25230 -31.53467 1.000 55.10676 64 ILE B O 1
ATOM 5341 N N . GLY B 1 65 ? -14.19461 41.99611 -32.72591 1.000 68.93139 65 GLY B N 1
ATOM 5342 C CA . GLY B 1 65 ? -14.46314 41.37675 -34.00555 1.000 54.06357 65 GLY B CA 1
ATOM 5343 C C . GLY B 1 65 ? -13.52585 40.24601 -34.31865 1.000 55.78235 65 GLY B C 1
ATOM 5344 O O . GLY B 1 65 ? -13.83796 39.42247 -35.17717 1.000 65.54772 65 GLY B O 1
ATOM 5348 N N . GLY B 1 66 ? -12.40557 40.16373 -33.60698 1.000 50.26228 66 GLY B N 1
ATOM 5349 C CA . GLY B 1 66 ? -11.47564 39.08224 -33.84057 1.000 51.51898 66 GLY B CA 1
ATOM 5350 C C . GLY B 1 66 ? -11.77648 37.79837 -33.10776 1.000 53.53516 66 GLY B C 1
ATOM 5351 O O . GLY B 1 66 ? -11.10040 36.78972 -33.34127 1.000 61.35836 66 GLY B O 1
ATOM 5355 N N . LEU B 1 67 ? -12.76318 37.80474 -32.23112 1.000 47.29091 67 LEU B N 1
ATOM 5356 C CA . LEU B 1 67 ? -13.07557 36.57892 -31.51301 1.000 49.14965 67 LEU B CA 1
ATOM 5357 C C . LEU B 1 67 ? -13.70918 35.57234 -32.46794 1.000 46.92633 67 LEU B C 1
ATOM 5358 O O . LEU B 1 67 ? -14.66647 35.88000 -33.17909 1.000 51.13725 67 LEU B O 1
ATOM 5374 N N . ARG B 1 68 ? -13.12736 34.39403 -32.54459 1.000 45.88324 68 ARG B N 1
ATOM 5375 C CA . ARG B 1 68 ? -13.75027 33.31349 -33.28589 1.000 45.89173 68 ARG B CA 1
ATOM 5376 C C . ARG B 1 68 ? -14.65216 32.47983 -32.40231 1.000 55.87284 68 ARG B C 1
ATOM 5377 O O . ARG B 1 68 ? -15.48041 31.72603 -32.91214 1.000 56.71659 68 ARG B O 1
ATOM 5398 N N . SER B 1 69 ? -14.44712 32.53490 -31.09236 1.000 55.96071 69 SER B N 1
ATOM 5399 C CA . SER B 1 69 ? -15.19847 31.70326 -30.18025 1.000 57.06385 69 SER B CA 1
ATOM 5400 C C . SER B 1 69 ? -15.26308 32.40038 -28.84568 1.000 48.30628 69 SER B C 1
ATOM 5401 O O . SER B 1 69 ? -14.26225 32.93894 -28.38801 1.000 54.82047 69 SER B O 1
ATOM 5409 N N . VAL B 1 70 ? -16.43283 32.33972 -28.21838 1.000 47.10724 70 VAL B N 1
ATOM 5410 C CA . VAL B 1 70 ? -16.60537 32.61749 -26.80046 1.000 47.78698 70 VAL B CA 1
ATOM 5411 C C . VAL B 1 70 ? -17.04463 31.32472 -26.13503 1.000 48.95224 70 VAL B C 1
ATOM 5412 O O . VAL B 1 70 ? -18.09830 30.78624 -26.47855 1.000 50.25317 70 VAL B O 1
ATOM 5425 N N . TRP B 1 71 ? -16.21303 30.79223 -25.23837 1.000 50.74496 71 TRP B N 1
ATOM 5426 C CA . TRP B 1 71 ? -16.57375 29.67343 -24.36831 1.000 53.21037 71 TRP B CA 1
ATOM 5427 C C . TRP B 1 71 ? -17.04008 30.25847 -23.03828 1.000 55.88381 71 TRP B C 1
ATOM 5428 O O . TRP B 1 71 ? -16.31045 31.05397 -22.42266 1.000 47.50489 71 TRP B O 1
ATOM 5449 N N . VAL B 1 72 ? -18.25116 29.91232 -22.60739 1.000 53.46119 72 VAL B N 1
ATOM 5450 C CA . VAL B 1 72 ? -18.77015 30.42001 -21.34269 1.000 51.21353 72 VAL B CA 1
ATOM 5451 C C . VAL B 1 72 ? -18.86296 29.23322 -20.40267 1.000 47.14371 72 VAL B C 1
ATOM 5452 O O . VAL B 1 72 ? -19.55900 28.26044 -20.68337 1.000 58.37137 72 VAL B O 1
ATOM 5465 N N . ARG B 1 73 ? -18.14018 29.29812 -19.30338 1.000 59.84066 73 ARG B N 1
ATOM 5466 C CA . ARG B 1 73 ? -18.00362 28.17123 -18.38337 1.000 63.98963 73 ARG B CA 1
ATOM 5467 C C . ARG B 1 73 ? -17.78487 28.78648 -17.00315 1.000 66.97123 73 ARG B C 1
ATOM 5468 O O . ARG B 1 73 ? -16.66625 29.22017 -16.69232 1.000 76.05381 73 ARG B O 1
ATOM 5489 N N . ARG B 1 74 ? -18.81962 28.80505 -16.18768 1.000 49.76035 74 ARG B N 1
ATOM 5490 C CA . ARG B 1 74 ? -18.59167 29.21904 -14.78598 1.000 72.35587 74 ARG B CA 1
ATOM 5491 C C . ARG B 1 74 ? -18.11688 30.66331 -14.54693 1.000 69.85095 74 ARG B C 1
ATOM 5492 O O . ARG B 1 74 ? -17.39087 30.94339 -13.56658 1.000 63.89049 74 ARG B O 1
ATOM 5513 N N . PRO B 1 75 ? -18.55538 31.61898 -15.37396 1.000 64.80513 75 PRO B N 1
ATOM 5514 C CA . PRO B 1 75 ? -18.13746 33.01974 -15.15172 1.000 55.34111 75 PRO B CA 1
ATOM 5515 C C . PRO B 1 75 ? -18.76841 33.62347 -13.90462 1.000 60.57574 75 PRO B C 1
ATOM 5516 O O . PRO B 1 75 ? -19.92433 33.36008 -13.57013 1.000 66.86684 75 PRO B O 1
ATOM 5527 N N . GLY B 1 76 ? -18.01873 34.46592 -13.21679 1.000 57.58104 76 GLY B N 1
ATOM 5528 C CA . GLY B 1 76 ? -18.61039 35.27990 -12.16220 1.000 44.76175 76 GLY B CA 1
ATOM 5529 C C . GLY B 1 76 ? -19.51639 36.37018 -12.70854 1.000 63.15559 76 GLY B C 1
ATOM 5530 O O . GLY B 1 76 ? -19.43134 36.79819 -13.86630 1.000 77.82475 76 GLY B O 1
ATOM 5534 N N . GLY B 1 77 ? -20.44514 36.82797 -11.86755 1.000 55.79872 77 GLY B N 1
ATOM 5535 C CA . GLY B 1 77 ? -21.34835 37.89765 -12.28340 1.000 52.22007 77 GLY B CA 1
ATOM 5536 C C . GLY B 1 77 ? -20.56627 39.18446 -12.53094 1.000 56.78285 77 GLY B C 1
ATOM 5537 O O . GLY B 1 77 ? -19.56719 39.47142 -11.86898 1.000 59.11024 77 GLY B O 1
ATOM 5541 N N . ALA B 1 78 ? -21.01429 39.96182 -13.50931 1.000 54.78348 78 ALA B N 1
ATOM 5542 C CA . ALA B 1 78 ? -20.16531 41.02445 -14.04137 1.000 62.83916 78 ALA B CA 1
ATOM 5543 C C . ALA B 1 78 ? -19.76285 42.03210 -12.96180 1.000 61.73868 78 ALA B C 1
ATOM 5544 O O . ALA B 1 78 ? -20.59017 42.46989 -12.15903 1.000 58.38855 78 ALA B O 1
ATOM 5551 N N . ALA B 1 79 ? -18.47379 42.39838 -12.95567 1.000 57.75540 79 ALA B N 1
ATOM 5552 C CA . ALA B 1 79 ? -17.89368 43.39392 -12.04337 1.000 57.90857 79 ALA B CA 1
ATOM 5553 C C . ALA B 1 79 ? -18.24929 43.09614 -10.56983 1.000 69.25394 79 ALA B C 1
ATOM 5554 O O . ALA B 1 79 ? -18.16064 43.96902 -9.68865 1.000 70.68467 79 ALA B O 1
ATOM 5561 N N . THR B 1 80 ? -18.67608 41.86442 -10.26396 1.000 68.69634 80 THR B N 1
ATOM 5562 C CA . THR B 1 80 ? -19.01456 41.50133 -8.88779 1.000 59.78581 80 THR B CA 1
ATOM 5563 C C . THR B 1 80 ? -17.80728 41.46920 -7.97423 1.000 63.12488 80 THR B C 1
ATOM 5564 O O . THR B 1 80 ? -17.99144 41.32172 -6.76031 1.000 71.21145 80 THR B O 1
ATOM 5575 N N . ARG B 1 81 ? -16.60010 41.54396 -8.54149 1.000 67.75892 81 ARG B N 1
ATOM 5576 C CA . ARG B 1 81 ? -15.35251 41.69370 -7.81127 1.000 72.96536 81 ARG B CA 1
ATOM 5577 C C . ARG B 1 81 ? -14.77599 43.09004 -8.03422 1.000 72.44852 81 ARG B C 1
ATOM 5578 O O . ARG B 1 81 ? -13.56333 43.28511 -7.98822 1.000 74.81637 81 ARG B O 1
ATOM 5599 N N . ALA B 1 82 ? -15.64535 44.07261 -8.26813 1.000 76.91592 82 ALA B N 1
ATOM 5600 C CA . ALA B 1 82 ? -15.24418 45.46937 -8.38362 1.000 84.89354 82 ALA B CA 1
ATOM 5601 C C . ALA B 1 82 ? -14.95827 46.07826 -7.00407 1.000 88.48449 82 ALA B C 1
ATOM 5602 O O . ALA B 1 82 ? -15.28787 45.51844 -5.94788 1.000 75.60978 82 ALA B O 1
ATOM 5609 N N . ALA B 1 83 ? -14.36262 47.27226 -7.01999 1.000 84.19807 83 ALA B N 1
ATOM 5610 C CA . ALA B 1 83 ? -14.00243 47.92587 -5.75954 1.000 84.03978 83 ALA B CA 1
ATOM 5611 C C . ALA B 1 83 ? -15.23333 48.23421 -4.91837 1.000 92.74547 83 ALA B C 1
ATOM 5612 O O . ALA B 1 83 ? -15.22629 48.07389 -3.68940 1.000 92.90575 83 ALA B O 1
ATOM 5619 N N . GLU B 1 84 ? -16.28417 48.72956 -5.56749 1.000 89.21839 84 GLU B N 1
ATOM 5620 C CA . GLU B 1 84 ? -17.58726 48.96976 -4.95905 1.000 90.50238 84 GLU B CA 1
ATOM 5621 C C . GLU B 1 84 ? -18.62179 48.20512 -5.77405 1.000 89.77787 84 GLU B C 1
ATOM 5622 O O . GLU B 1 84 ? -19.28434 48.75376 -6.66991 1.000 99.55464 84 GLU B O 1
ATOM 5634 N N . PRO B 1 85 ? -18.77995 46.92034 -5.49686 1.000 89.75736 85 PRO B N 1
ATOM 5635 C CA . PRO B 1 85 ? -19.79150 46.14384 -6.21969 1.000 83.81276 85 PRO B CA 1
ATOM 5636 C C . PRO B 1 85 ? -21.17595 46.74360 -6.02930 1.000 94.02109 85 PRO B C 1
ATOM 5637 O O . PRO B 1 85 ? -21.48813 47.34389 -4.99722 1.000 100.24257 85 PRO B O 1
ATOM 5648 N N . SER B 1 86 ? -22.01944 46.55552 -7.03752 1.000 96.99420 86 SER B N 1
ATOM 5649 C CA . SER B 1 86 ? -23.36501 47.11033 -7.03603 1.000 82.80087 86 SER B CA 1
ATOM 5650 C C . SER B 1 86 ? -24.17209 46.34452 -8.07675 1.000 80.95555 86 SER B C 1
ATOM 5651 O O . SER B 1 86 ? -23.67978 46.07598 -9.18175 1.000 83.57713 86 SER B O 1
ATOM 5659 N N . ALA B 1 87 ? -25.39649 45.96264 -7.71530 1.000 78.22810 87 ALA B N 1
ATOM 5660 C CA . ALA B 1 87 ? -26.23445 45.29744 -8.70937 1.000 80.14392 87 ALA B CA 1
ATOM 5661 C C . ALA B 1 87 ? -26.42976 46.17857 -9.94217 1.000 66.73510 87 ALA B C 1
ATOM 5662 O O . ALA B 1 87 ? -26.54136 45.67406 -11.05662 1.000 67.25588 87 ALA B O 1
ATOM 5669 N N . TRP B 1 88 ? -26.49129 47.48543 -9.76558 1.000 59.44932 88 TRP B N 1
ATOM 5670 C CA . TRP B 1 88 ? -26.42260 48.36289 -10.92040 1.000 70.42234 88 TRP B CA 1
ATOM 5671 C C . TRP B 1 88 ? -25.11116 48.15057 -11.68099 1.000 75.82024 88 TRP B C 1
ATOM 5672 O O . TRP B 1 88 ? -25.11838 47.92970 -12.90128 1.000 84.43739 88 TRP B O 1
ATOM 5693 N N . LEU B 1 89 ? -23.96703 48.22471 -10.98513 1.000 75.66104 89 LEU B N 1
ATOM 5694 C CA . LEU B 1 89 ? -22.70290 48.02096 -11.68207 1.000 73.01317 89 LEU B CA 1
ATOM 5695 C C . LEU B 1 89 ? -22.69713 46.68701 -12.41418 1.000 67.78741 89 LEU B C 1
ATOM 5696 O O . LEU B 1 89 ? -22.19331 46.59959 -13.54751 1.000 66.89982 89 LEU B O 1
ATOM 5712 N N . THR B 1 90 ? -23.27315 45.64399 -11.78087 1.000 61.72167 90 THR B N 1
ATOM 5713 C CA . THR B 1 90 ? -23.26610 44.31489 -12.36867 1.000 57.41365 90 THR B CA 1
ATOM 5714 C C . THR B 1 90 ? -24.15396 44.28887 -13.60013 1.000 61.76276 90 THR B C 1
ATOM 5715 O O . THR B 1 90 ? -23.84264 43.58084 -14.56737 1.000 70.91733 90 THR B O 1
ATOM 5726 N N . GLU B 1 91 ? -25.23858 45.08012 -13.60639 1.000 59.29499 91 GLU B N 1
ATOM 5727 C CA . GLU B 1 91 ? -26.16358 45.04986 -14.74018 1.000 62.67911 91 GLU B CA 1
ATOM 5728 C C . GLU B 1 91 ? -25.59447 45.82784 -15.91541 1.000 65.58261 91 GLU B C 1
ATOM 5729 O O . GLU B 1 91 ? -25.65943 45.36540 -17.06483 1.000 73.43772 91 GLU B O 1
ATOM 5741 N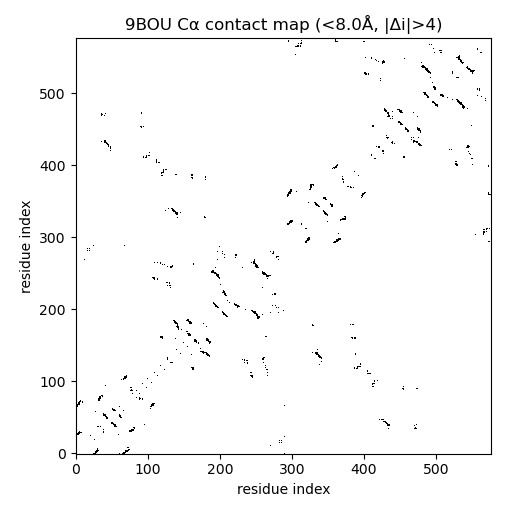 N . GLU B 1 92 ? -25.03587 47.00218 -15.64381 1.000 63.43467 92 GLU B N 1
ATOM 5742 C CA . GLU B 1 92 ? -24.46534 47.79283 -16.71983 1.000 63.82625 92 GLU B CA 1
ATOM 5743 C C . GLU B 1 92 ? -23.29667 47.06990 -17.33812 1.000 61.59075 92 GLU B C 1
ATOM 5744 O O . GLU B 1 92 ? -23.08231 47.12216 -18.55399 1.000 61.98027 92 GLU B O 1
ATOM 5756 N N . ALA B 1 93 ? -22.53418 46.37454 -16.49864 1.000 62.99016 93 ALA B N 1
ATOM 5757 C CA . ALA B 1 93 ? -21.36769 45.64392 -16.97357 1.000 62.33069 93 ALA B CA 1
ATOM 5758 C C . ALA B 1 93 ? -21.78754 44.40183 -17.75740 1.000 57.92060 93 ALA B C 1
ATOM 5759 O O . ALA B 1 93 ? -21.26906 44.11625 -18.84766 1.000 59.97800 93 ALA B O 1
ATOM 5766 N N . GLY B 1 94 ? -22.70847 43.63360 -17.21407 1.000 55.54961 94 GLY B N 1
ATOM 5767 C CA . GLY B 1 94 ? -23.21224 42.50025 -17.97242 1.000 64.60732 94 GLY B CA 1
ATOM 5768 C C . GLY B 1 94 ? -23.70794 42.90399 -19.35100 1.000 66.20277 94 GLY B C 1
ATOM 5769 O O . GLY B 1 94 ? -23.43074 42.23531 -20.35918 1.000 66.12525 94 GLY B O 1
ATOM 5773 N N . GLN B 1 95 ? -24.43752 44.01721 -19.41918 1.000 66.68140 95 GLN B N 1
ATOM 5774 C CA . GLN B 1 95 ? -24.95616 44.47543 -20.70258 1.000 64.58590 95 GLN B CA 1
ATOM 5775 C C . GLN B 1 95 ? -23.83066 44.92533 -21.62296 1.000 57.51249 95 GLN B C 1
ATOM 5776 O O . GLN B 1 95 ? -23.73054 44.47942 -22.77299 1.000 58.08017 95 GLN B O 1
ATOM 5790 N N . ALA B 1 96 ? -22.96306 45.80529 -21.13858 1.000 63.12067 96 ALA B N 1
ATOM 5791 C CA . ALA B 1 96 ? -21.80784 46.18182 -21.95001 1.000 62.99381 96 ALA B CA 1
ATOM 5792 C C . ALA B 1 96 ? -21.14322 44.94021 -22.54253 1.000 63.55987 96 ALA B C 1
ATOM 5793 O O . ALA B 1 96 ? -20.91160 44.85951 -23.75627 1.000 64.91153 96 ALA B O 1
ATOM 5800 N N . LEU B 1 97 ? -20.86929 43.93063 -21.69647 1.000 55.42908 97 LEU B N 1
ATOM 5801 C CA . LEU B 1 97 ? -20.09643 42.77746 -22.15450 1.000 47.44399 97 LEU B CA 1
ATOM 5802 C C . LEU B 1 97 ? -20.94553 41.78256 -22.96112 1.000 55.34965 97 LEU B C 1
ATOM 5803 O O . LEU B 1 97 ? -20.68847 41.52196 -24.13868 1.000 53.89684 97 LEU B O 1
ATOM 5819 N N . TYR B 1 98 ? -21.94953 41.20556 -22.35926 1.000 50.15365 98 TYR B N 1
ATOM 5820 C CA . TYR B 1 98 ? -22.65445 40.17060 -23.08640 1.000 53.20294 98 TYR B CA 1
ATOM 5821 C C . TYR B 1 98 ? -23.50160 40.70887 -24.22790 1.000 47.43201 98 TYR B C 1
ATOM 5822 O O . TYR B 1 98 ? -24.01165 39.92399 -25.04201 1.000 57.29264 98 TYR B O 1
ATOM 5840 N N . GLY B 1 99 ? -23.68216 42.01767 -24.30468 1.000 55.35849 99 GLY B N 1
ATOM 5841 C CA . GLY B 1 99 ? -24.47538 42.60169 -25.37733 1.000 55.37850 99 GLY B CA 1
ATOM 5842 C C . GLY B 1 99 ? -23.59403 42.96350 -26.55786 1.000 61.91878 99 GLY B C 1
ATOM 5843 O O . GLY B 1 99 ? -23.96520 42.74687 -27.71847 1.000 63.75632 99 GLY B O 1
ATOM 5847 N N . MET B 1 100 ? -22.40406 43.51417 -26.27269 1.000 54.39758 100 MET B N 1
ATOM 5848 C CA . MET B 1 100 ? -21.44016 43.72979 -27.34799 1.000 56.85786 100 MET B CA 1
ATOM 5849 C C . MET B 1 100 ? -20.81198 42.42278 -27.87797 1.000 63.32154 100 MET B C 1
ATOM 5850 O O . MET B 1 100 ? -20.18151 42.42344 -28.94658 1.000 65.68433 100 MET B O 1
ATOM 5864 N N . LEU B 1 101 ? -20.90397 41.32105 -27.13521 1.000 64.07994 101 LEU B N 1
ATOM 5865 C CA . LEU B 1 101 ? -20.38207 40.06670 -27.66900 1.000 58.74937 101 LEU B CA 1
ATOM 5866 C C . LEU B 1 101 ? -21.41516 39.46393 -28.59648 1.000 58.27581 101 LEU B C 1
ATOM 5867 O O . LEU B 1 101 ? -21.07029 38.89623 -29.63365 1.000 59.07761 101 LEU B O 1
ATOM 5883 N N . ARG B 1 102 ? -22.68583 39.55546 -28.19906 1.000 62.60110 102 ARG B N 1
ATOM 5884 C CA . ARG B 1 102 ? -23.81318 39.13883 -29.01646 1.000 61.86905 102 ARG B CA 1
ATOM 5885 C C . ARG B 1 102 ? -23.79081 39.89206 -30.34205 1.000 59.10820 102 ARG B C 1
ATOM 5886 O O . ARG B 1 102 ? -23.79822 41.13284 -30.37924 1.000 63.70921 102 ARG B O 1
ATOM 5907 N N . GLY B 1 103 ? -23.71686 39.14942 -31.42590 1.000 52.25228 103 GLY B N 1
ATOM 5908 C CA . GLY B 1 103 ? -23.48032 39.76354 -32.71724 1.000 68.22510 103 GLY B CA 1
ATOM 5909 C C . GLY B 1 103 ? -22.03258 40.04334 -33.06437 1.000 60.60323 103 GLY B C 1
ATOM 5910 O O . GLY B 1 103 ? -21.76665 40.61703 -34.13159 1.000 58.58622 103 GLY B O 1
ATOM 5914 N N . SER B 1 104 ? -21.09193 39.62150 -32.22234 1.000 60.67324 104 SER B N 1
ATOM 5915 C CA . SER B 1 104 ? -19.68801 39.84171 -32.51670 1.000 53.56227 104 SER B CA 1
ATOM 5916 C C . SER B 1 104 ? -19.25457 39.09295 -33.76473 1.000 58.55171 104 SER B C 1
ATOM 5917 O O . SER B 1 104 ? -18.31047 39.50234 -34.44397 1.000 60.33047 104 SER B O 1
ATOM 5925 N N . GLY B 1 105 ? -19.92018 37.98762 -34.07224 1.000 64.72511 105 GLY B N 1
ATOM 5926 C CA . GLY B 1 105 ? -19.44410 37.03637 -35.05648 1.000 57.17481 105 GLY B CA 1
ATOM 5927 C C . GLY B 1 105 ? -18.71537 35.83023 -34.49582 1.000 49.78259 105 GLY B C 1
ATOM 5928 O O . GLY B 1 105 ? -18.36369 34.92363 -35.25164 1.000 51.16837 105 GLY B O 1
ATOM 5932 N N . ALA B 1 106 ? -18.46043 35.80299 -33.20621 1.000 47.88171 106 ALA B N 1
ATOM 5933 C CA . ALA B 1 106 ? -17.83968 34.65754 -32.59566 1.000 51.28331 106 ALA B CA 1
ATOM 5934 C C . ALA B 1 106 ? -18.84744 33.51991 -32.48431 1.000 54.23230 106 ALA B C 1
ATOM 5935 O O . ALA B 1 106 ? -20.05820 33.72481 -32.51356 1.000 56.66920 106 ALA B O 1
ATOM 5942 N N . ARG B 1 107 ? -18.33510 32.29918 -32.35936 1.000 59.64951 107 ARG B N 1
ATOM 5943 C CA . ARG B 1 107 ? -19.17794 31.15173 -32.02609 1.000 62.75378 107 ARG B CA 1
ATOM 5944 C C . ARG B 1 107 ? -19.21170 30.98647 -30.50672 1.000 58.55594 107 ARG B C 1
ATOM 5945 O O . ARG B 1 107 ? -18.18709 31.06687 -29.84127 1.000 65.91538 107 ARG B O 1
ATOM 5966 N N . TRP B 1 108 ? -20.39356 30.81306 -29.96294 1.000 50.62708 108 TRP B N 1
ATOM 5967 C CA . TRP B 1 108 ? -20.60139 30.64386 -28.53174 1.000 52.19716 108 TRP B CA 1
ATOM 5968 C C . TRP B 1 108 ? -20.66235 29.15882 -28.16074 1.000 46.46974 108 TRP B C 1
ATOM 5969 O O . TRP B 1 108 ? -21.40644 28.39375 -28.79012 1.000 50.72794 108 TRP B O 1
ATOM 5990 N N . MET B 1 109 ? -19.83384 28.74919 -27.18371 1.000 57.80121 109 MET B N 1
ATOM 5991 C CA . MET B 1 109 ? -19.99786 27.46626 -26.50923 1.000 44.37252 109 MET B CA 1
ATOM 5992 C C . MET B 1 109 ? -21.07870 27.70928 -25.47591 1.000 55.29165 109 MET B C 1
ATOM 5993 O O . MET B 1 109 ? -20.79466 28.07285 -24.32043 1.000 40.89694 109 MET B O 1
ATOM 6007 N N . ASN B 1 110 ? -22.31714 27.43680 -25.94090 1.000 67.53573 110 ASN B N 1
ATOM 6008 C CA . ASN B 1 110 ? -23.63228 27.73896 -25.38890 1.000 43.27222 110 ASN B CA 1
ATOM 6009 C C . ASN B 1 110 ? -23.81776 29.21223 -25.49313 1.000 46.21192 110 ASN B C 1
ATOM 6010 O O . ASN B 1 110 ? -23.28282 29.97533 -24.71967 1.000 48.07782 110 ASN B O 1
ATOM 6021 N N . GLN B 1 111 ? -24.49649 29.56707 -26.56480 1.000 52.29594 111 GLN B N 1
ATOM 6022 C CA . GLN B 1 111 ? -24.98628 30.90231 -26.76703 1.000 49.96538 111 GLN B CA 1
ATOM 6023 C C . GLN B 1 111 ? -25.92088 31.26723 -25.61703 1.000 50.60867 111 GLN B C 1
ATOM 6024 O O . GLN B 1 111 ? -26.79477 30.46487 -25.25922 1.000 45.00934 111 GLN B O 1
ATOM 6038 N N . PRO B 1 112 ? -25.76999 32.46879 -25.02959 1.000 45.48526 112 PRO B N 1
ATOM 6039 C CA . PRO B 1 112 ? -26.47595 32.77192 -23.77950 1.000 50.76949 112 PRO B CA 1
ATOM 6040 C C . PRO B 1 112 ? -27.97001 32.55009 -23.82580 1.000 56.43828 112 PRO B C 1
ATOM 6041 O O . PRO B 1 112 ? -28.58187 32.29271 -22.78021 1.000 60.33527 112 PRO B O 1
ATOM 6052 N N . ASP B 1 113 ? -28.59049 32.67466 -25.00039 1.000 59.32315 113 ASP B N 1
ATOM 6053 C CA . ASP B 1 113 ? -30.05216 32.67118 -25.13579 1.000 51.43887 113 ASP B CA 1
ATOM 6054 C C . ASP B 1 113 ? -30.60299 31.26778 -25.29338 1.000 50.03170 113 ASP B C 1
ATOM 6055 O O . ASP B 1 113 ? -31.55953 30.90080 -24.61467 1.000 55.21086 113 ASP B O 1
ATOM 6064 N N . ALA B 1 114 ? -29.97468 30.46605 -26.13938 1.000 63.72895 114 ALA B N 1
ATOM 6065 C CA . ALA B 1 114 ? -30.11053 29.02034 -26.03821 1.000 50.20604 114 ALA B CA 1
ATOM 6066 C C . ALA B 1 114 ? -29.92619 28.53689 -24.61397 1.000 45.47713 114 ALA B C 1
ATOM 6067 O O . ALA B 1 114 ? -30.77474 27.80589 -24.07104 1.000 54.30415 114 ALA B O 1
ATOM 6074 N N . ALA B 1 115 ? -28.79294 28.90783 -24.01572 1.000 44.45522 115 ALA B N 1
ATOM 6075 C CA . ALA B 1 115 ? -28.49876 28.51739 -22.64553 1.000 55.68205 115 ALA B CA 1
ATOM 6076 C C . ALA B 1 115 ? -29.61068 28.90983 -21.66799 1.000 60.01477 115 ALA B C 1
ATOM 6077 O O . ALA B 1 115 ? -30.01595 28.09528 -20.82355 1.000 64.97036 115 ALA B O 1
ATOM 6084 N N . HIS B 1 116 ? -30.11424 30.15290 -21.75917 1.000 58.46716 116 HIS B N 1
ATOM 6085 C CA . HIS B 1 116 ? -31.25786 30.57046 -20.94152 1.000 66.10941 116 HIS B CA 1
ATOM 6086 C C . HIS B 1 116 ? -32.42794 29.58141 -21.07724 1.000 60.94365 116 HIS B C 1
ATOM 6087 O O . HIS B 1 116 ? -32.87603 28.98058 -20.09276 1.000 55.02461 116 HIS B O 1
ATOM 6101 N N . ARG B 1 117 ? -32.94354 29.41610 -22.30225 1.000 50.85358 117 ARG B N 1
ATOM 6102 C CA . ARG B 1 117 ? -34.02117 28.46280 -22.56414 1.000 54.90045 117 ARG B CA 1
ATOM 6103 C C . ARG B 1 117 ? -33.70865 27.04662 -22.05506 1.000 52.57262 117 ARG B C 1
ATOM 6104 O O . ARG B 1 117 ? -34.62762 26.27720 -21.70503 1.000 47.73404 117 ARG B O 1
ATOM 6125 N N . ALA B 1 118 ? -32.43652 26.66973 -22.01609 1.000 59.41775 118 ALA B N 1
ATOM 6126 C CA . ALA B 1 118 ? -32.11540 25.27109 -21.78579 1.000 45.35309 118 ALA B CA 1
ATOM 6127 C C . ALA B 1 118 ? -32.13234 24.89597 -20.32083 1.000 51.29815 118 ALA B C 1
ATOM 6128 O O . ALA B 1 118 ? -32.18478 23.70426 -20.00370 1.000 49.56491 118 ALA B O 1
ATOM 6135 N N . ARG B 1 119 ? -32.07858 25.87604 -19.42079 1.000 49.68974 119 ARG B N 1
ATOM 6136 C CA . ARG B 1 119 ? -32.12433 25.55830 -18.00479 1.000 45.70215 119 ARG B CA 1
ATOM 6137 C C . ARG B 1 119 ? -33.51152 25.10064 -17.55175 1.000 47.11069 119 ARG B C 1
ATOM 6138 O O . ARG B 1 119 ? -33.63470 24.62748 -16.41970 1.000 57.35563 119 ARG B O 1
ATOM 6159 N N . TYR B 1 120 ? -34.53613 25.16586 -18.40756 1.000 53.28725 120 TYR B N 1
ATOM 6160 C CA . TYR B 1 120 ? -35.90163 24.79735 -18.02678 1.000 54.54573 120 TYR B CA 1
ATOM 6161 C C . TYR B 1 120 ? -36.12797 23.30995 -18.26798 1.000 56.75499 120 TYR B C 1
ATOM 6162 O O . TYR B 1 120 ? -36.43678 22.88555 -19.39007 1.000 54.49725 120 TYR B O 1
ATOM 6180 N N . LYS B 1 121 ? -36.02943 22.52404 -17.19403 1.000 57.88787 121 LYS B N 1
ATOM 6181 C CA . LYS B 1 121 ? -36.14345 21.07771 -17.31801 1.000 49.81453 121 LYS B CA 1
ATOM 6182 C C . LYS B 1 121 ? -37.46489 20.60424 -17.89878 1.000 50.82265 121 LYS B C 1
ATOM 6183 O O . LYS B 1 121 ? -37.45189 19.61525 -18.65764 1.000 53.10693 121 LYS B O 1
ATOM 6202 N N . PRO B 1 122 ? -38.62180 21.19678 -17.57563 1.000 55.85472 122 PRO B N 1
ATOM 6203 C CA . PRO B 1 122 ? -39.86467 20.74278 -18.24040 1.000 46.77370 122 PRO B CA 1
ATOM 6204 C C . PRO B 1 122 ? -39.81410 20.91973 -19.73229 1.000 54.73836 122 PRO B C 1
ATOM 6205 O O . PRO B 1 122 ? -40.44752 20.13466 -20.45213 1.000 66.12532 122 PRO B O 1
ATOM 6216 N N . TRP B 1 123 ? -39.06513 21.92922 -20.21623 1.000 55.72637 123 TRP B N 1
ATOM 6217 C CA . TRP B 1 123 ? -38.83397 22.05542 -21.65183 1.000 47.93231 123 TRP B CA 1
ATOM 6218 C C . TRP B 1 123 ? -37.95569 20.90454 -22.13149 1.000 52.40270 123 TRP B C 1
ATOM 6219 O O . TRP B 1 123 ? -38.30793 20.20539 -23.09472 1.000 52.01844 123 TRP B O 1
ATOM 6240 N N . GLN B 1 124 ? -36.85698 20.63050 -21.40050 1.000 51.51577 124 GLN B N 1
ATOM 6241 C CA . GLN B 1 124 ? -35.94970 19.53063 -21.75923 1.000 48.73763 124 GLN B CA 1
ATOM 6242 C C . GLN B 1 124 ? -36.67564 18.20534 -22.00661 1.000 51.31321 124 GLN B C 1
ATOM 6243 O O . GLN B 1 124 ? -36.30093 17.42052 -22.88841 1.000 46.00373 124 GLN B O 1
ATOM 6257 N N . LEU B 1 125 ? -37.66742 17.90386 -21.17905 1.000 49.91792 125 LEU B N 1
ATOM 6258 C CA . LEU B 1 125 ? -38.35958 16.63254 -21.32332 1.000 49.78508 125 LEU B CA 1
ATOM 6259 C C . LEU B 1 125 ? -39.19095 16.61930 -22.58583 1.000 56.69315 125 LEU B C 1
ATOM 6260 O O . LEU B 1 125 ? -39.15227 15.64254 -23.35356 1.000 48.62313 125 LEU B O 1
ATOM 6276 N N . ARG B 1 126 ? -39.97537 17.69305 -22.80411 1.000 53.29466 126 ARG B N 1
ATOM 6277 C CA . ARG B 1 126 ? -40.77713 17.73933 -24.01499 1.000 60.54936 126 ARG B CA 1
ATOM 6278 C C . ARG B 1 126 ? -39.87874 17.65626 -25.23504 1.000 54.60167 126 ARG B C 1
ATOM 6279 O O . ARG B 1 126 ? -40.18872 16.95913 -26.20287 1.000 47.71116 126 ARG B O 1
ATOM 6300 N N . LEU B 1 127 ? -38.72340 18.30347 -25.16644 1.000 49.38599 127 LEU B N 1
ATOM 6301 C CA . LEU B 1 127 ? -37.78667 18.24935 -26.27509 1.000 48.05463 127 LEU B CA 1
ATOM 6302 C C . LEU B 1 127 ? -37.22252 16.84308 -26.46093 1.000 53.11298 127 LEU B C 1
ATOM 6303 O O . LEU B 1 127 ? -37.02430 16.38837 -27.59455 1.000 48.78485 127 LEU B O 1
ATOM 6319 N N . ALA B 1 128 ? -36.89040 16.16834 -25.36147 1.000 53.56481 128 ALA B N 1
ATOM 6320 C CA . ALA B 1 128 ? -36.36024 14.82125 -25.47295 1.000 50.84724 128 ALA B CA 1
ATOM 6321 C C . ALA B 1 128 ? -37.38092 13.89322 -26.12886 1.000 50.97916 128 ALA B C 1
ATOM 6322 O O . ALA B 1 128 ? -37.04027 13.09679 -27.01644 1.000 43.45144 128 ALA B O 1
ATOM 6329 N N . GLN B 1 129 ? -38.64950 13.99945 -25.71905 1.000 57.94584 129 GLN B N 1
ATOM 6330 C CA . GLN B 1 129 ? -39.68591 13.21889 -26.37756 1.000 52.1372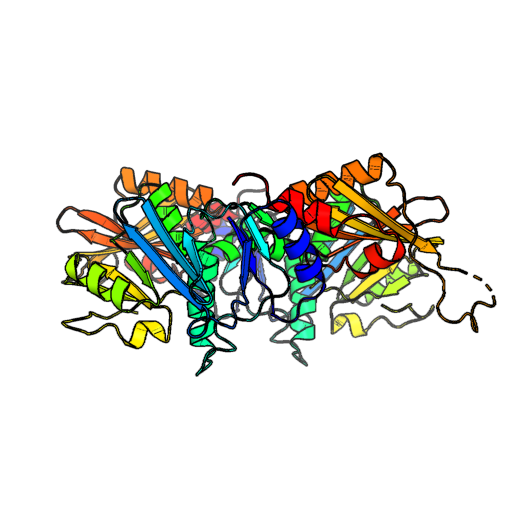2 129 GLN B CA 1
ATOM 6331 C C . GLN B 1 129 ? -39.71291 13.53597 -27.86043 1.000 57.03705 129 GLN B C 1
ATOM 6332 O O . GLN B 1 129 ? -39.66674 12.63449 -28.70313 1.000 56.65971 129 GLN B O 1
ATOM 6346 N N . ARG B 1 130 ? -39.79946 14.83145 -28.20561 1.000 61.58768 130 ARG B N 1
ATOM 6347 C CA . ARG B 1 130 ? -39.84046 15.19572 -29.62028 1.000 48.67032 130 ARG B CA 1
ATOM 6348 C C . ARG B 1 130 ? -38.60921 14.61401 -30.32652 1.000 48.64102 130 ARG B C 1
ATOM 6349 O O . ARG B 1 130 ? -38.66778 14.30181 -31.51260 1.000 48.66192 130 ARG B O 1
ATOM 6370 N N . CYS B 1 131 ? -37.53054 14.33396 -29.61098 1.000 65.18885 131 CYS B N 1
ATOM 6371 C CA . CYS B 1 131 ? -36.32944 13.87215 -30.29965 1.000 59.22199 131 CYS B CA 1
ATOM 6372 C C . CYS B 1 131 ? -36.18661 12.35512 -30.40116 1.000 64.98395 131 CYS B C 1
ATOM 6373 O O . CYS B 1 131 ? -35.27203 11.89047 -31.09675 1.000 73.05628 131 CYS B O 1
ATOM 6381 N N . GLY B 1 132 ? -37.04107 11.58181 -29.74311 1.000 49.59418 132 GLY B N 1
ATOM 6382 C CA . GLY B 1 132 ? -36.92246 10.13580 -29.75259 1.000 54.41339 132 GLY B CA 1
ATOM 6383 C C . GLY B 1 132 ? -36.24463 9.50546 -28.54908 1.000 55.18317 132 GLY B C 1
ATOM 6384 O O . GLY B 1 132 ? -36.15608 8.27703 -28.47647 1.000 53.45835 132 GLY B O 1
ATOM 6388 N N . LEU B 1 133 ? -35.77687 10.28540 -27.62755 1.000 64.35057 133 LEU B N 1
ATOM 6389 C CA . LEU B 1 133 ? -35.16532 9.73130 -26.42807 1.000 59.51926 133 LEU B CA 1
ATOM 6390 C C . LEU B 1 133 ? -36.24315 9.22975 -25.47589 1.000 50.49054 133 LEU B C 1
ATOM 6391 O O . LEU B 1 133 ? -37.16774 9.98764 -25.14317 1.000 52.84198 133 LEU B O 1
ATOM 6407 N N . PRO B 1 134 ? -36.14141 7.98582 -24.99611 1.000 52.12699 134 PRO B N 1
ATOM 6408 C CA . PRO B 1 134 ? -37.06783 7.52208 -23.93909 1.000 52.10957 134 PRO B CA 1
ATOM 6409 C C . PRO B 1 134 ? -36.99115 8.42184 -22.71776 1.000 51.85565 134 PRO B C 1
ATOM 6410 O O . PRO B 1 134 ? -35.90646 8.73364 -22.22290 1.000 51.85579 134 PRO B O 1
ATOM 6421 N N . VAL B 1 135 ? -38.14956 8.85951 -22.23696 1.000 54.92915 135 VAL B N 1
ATOM 6422 C CA . VAL B 1 135 ? -38.19124 9.57916 -20.96341 1.000 48.90662 135 VAL B CA 1
ATOM 6423 C C . VAL B 1 135 ? -39.12977 8.76981 -20.08088 1.000 47.79332 135 VAL B C 1
ATOM 6424 O O . VAL B 1 135 ? -40.09537 8.17903 -20.58979 1.000 51.57230 135 VAL B O 1
ATOM 6437 N N . PRO B 1 136 ? -38.85722 8.66813 -18.78260 1.000 46.20581 136 PRO B N 1
ATOM 6438 C CA . PRO B 1 136 ? -39.76337 7.94365 -17.89804 1.000 58.83480 136 PRO B CA 1
ATOM 6439 C C . PRO B 1 136 ? -41.02501 8.72887 -17.73533 1.000 54.25689 136 PRO B C 1
ATOM 6440 O O . PRO B 1 136 ? -41.00488 9.95884 -17.77755 1.000 55.44621 136 PRO B O 1
ATOM 6451 N N . ALA B 1 137 ? -42.13413 8.01382 -17.56631 1.000 51.98632 137 ALA B N 1
ATOM 6452 C CA . ALA B 1 137 ? -43.38161 8.71965 -17.33118 1.000 65.33494 137 ALA B CA 1
ATOM 6453 C C . ALA B 1 137 ? -43.17666 9.76740 -16.22950 1.000 64.86625 137 ALA B C 1
ATOM 6454 O O . ALA B 1 137 ? -42.54305 9.51034 -15.19239 1.000 53.29090 137 ALA B O 1
ATOM 6461 N N . THR B 1 138 ? -43.68964 10.97087 -16.47911 1.000 56.79944 138 THR B N 1
ATOM 6462 C CA . THR B 1 138 ? -43.50617 12.07321 -15.54449 1.000 58.94897 138 THR B CA 1
ATOM 6463 C C . THR B 1 138 ? -44.72619 12.96295 -15.38401 1.000 66.60028 138 THR B C 1
ATOM 6464 O O . THR B 1 138 ? -45.33467 13.39240 -16.37067 1.000 65.89406 138 THR B O 1
ATOM 6475 N N . LEU B 1 139 ? -45.03032 13.30460 -14.14603 1.000 62.29361 139 LEU B N 1
ATOM 6476 C CA . LEU B 1 139 ? -46.10835 14.23132 -13.84515 1.000 63.01756 139 LEU B CA 1
ATOM 6477 C C . LEU B 1 139 ? -45.49349 15.34458 -13.03537 1.000 61.49728 139 LEU B C 1
ATOM 6478 O O . LEU B 1 139 ? -44.73453 15.06921 -12.10049 1.000 66.32115 139 LEU B O 1
ATOM 6494 N N . ILE B 1 140 ? -45.75955 16.59200 -13.39182 1.000 51.23036 140 ILE B N 1
ATOM 6495 C CA . ILE B 1 140 ? -45.50970 17.66054 -12.43986 1.000 70.52642 140 ILE B CA 1
ATOM 6496 C C . ILE B 1 140 ? -46.80216 18.42035 -12.21198 1.000 66.32463 140 ILE B C 1
ATOM 6497 O O . ILE B 1 140 ? -47.41676 18.91038 -13.16927 1.000 65.36814 140 ILE B O 1
ATOM 6513 N N . THR B 1 141 ? -47.17349 18.57309 -10.94080 1.000 69.73500 141 THR B N 1
ATOM 6514 C CA . THR B 1 141 ? -48.54803 18.93264 -10.65166 1.000 74.82242 141 THR B CA 1
ATOM 6515 C C . THR B 1 141 ? -48.71395 19.64064 -9.32310 1.000 67.01654 141 THR B C 1
ATOM 6516 O O . THR B 1 141 ? -47.80724 19.70285 -8.51042 1.000 72.61604 141 THR B O 1
ATOM 6527 N N . THR B 1 142 ? -49.92212 20.15390 -9.12729 1.000 77.26573 142 THR B N 1
ATOM 6528 C CA . THR B 1 142 ? -50.38756 20.79683 -7.90762 1.000 74.27314 142 THR B CA 1
ATOM 6529 C C . THR B 1 142 ? -51.77258 20.29733 -7.52923 1.000 76.90747 142 THR B C 1
ATOM 6530 O O . THR B 1 142 ? -52.29350 20.70233 -6.49471 1.000 87.19917 142 THR B O 1
ATOM 6541 N N . PHE B 1 143 ? -52.34850 19.36785 -8.30510 1.000 81.27389 143 PHE B N 1
ATOM 6542 C CA . PHE B 1 143 ? -53.54203 18.62854 -7.90122 1.000 87.89445 143 PHE B CA 1
ATOM 6543 C C . PHE B 1 143 ? -53.15215 17.35276 -7.16938 1.000 82.95334 143 PHE B C 1
ATOM 6544 O O . PHE B 1 143 ? -52.62384 16.42807 -7.80304 1.000 78.79391 143 PHE B O 1
ATOM 6561 N N . PRO B 1 144 ? -53.39687 17.24430 -5.86763 1.000 85.51009 144 PRO B N 1
ATOM 6562 C CA . PRO B 1 144 ? -53.23727 15.94135 -5.20727 1.000 81.48057 144 PRO B CA 1
ATOM 6563 C C . PRO B 1 144 ? -53.92838 14.82425 -5.94779 1.000 74.79664 144 PRO B C 1
ATOM 6564 O O . PRO B 1 144 ? -53.41872 13.70029 -5.98971 1.000 71.38332 144 PRO B O 1
ATOM 6575 N N . ARG B 1 145 ? -55.09623 15.10779 -6.52599 1.000 73.73108 145 ARG B N 1
ATOM 6576 C CA . ARG B 1 145 ? -55.84972 14.07406 -7.22284 1.000 80.01310 145 ARG B CA 1
ATOM 6577 C C . ARG B 1 145 ? -55.06276 13.55103 -8.41898 1.000 79.43137 145 ARG B C 1
ATOM 6578 O O . ARG B 1 145 ? -54.91776 12.33826 -8.59231 1.000 79.50825 145 ARG B O 1
ATOM 6599 N N . ALA B 1 146 ? -54.52186 14.45533 -9.24775 1.000 78.25058 146 ALA B N 1
ATOM 6600 C CA . ALA B 1 146 ? -53.70365 14.02443 -10.37924 1.000 73.34290 146 ALA B CA 1
ATOM 6601 C C . ALA B 1 146 ? -52.50628 13.21578 -9.91471 1.000 73.44730 146 ALA B C 1
ATOM 6602 O O . ALA B 1 146 ? -52.12310 12.24001 -10.55957 1.000 70.56580 146 ALA B O 1
ATOM 6609 N N . ALA B 1 147 ? -51.88922 13.62723 -8.81138 1.000 78.26879 147 ALA B N 1
ATOM 6610 C CA . ALA B 1 147 ? -50.77643 12.87171 -8.25683 1.000 80.98781 147 ALA B CA 1
ATOM 6611 C C . ALA B 1 147 ? -51.21817 11.46901 -7.86778 1.000 84.92180 147 ALA B C 1
ATOM 6612 O O . ALA B 1 147 ? -50.52990 10.48696 -8.16476 1.000 85.11499 147 ALA B O 1
ATOM 6619 N N . ARG B 1 148 ? -52.37589 11.35379 -7.20778 1.000 89.65671 148 ARG B N 1
ATOM 6620 C CA . ARG B 1 148 ? -52.82000 10.05533 -6.70324 1.000 85.53696 148 ARG B CA 1
ATOM 6621 C C . ARG B 1 148 ? -53.08737 9.06990 -7.83297 1.000 81.43418 148 ARG B C 1
ATOM 6622 O O . ARG B 1 148 ? -52.76709 7.88214 -7.71585 1.000 89.87464 148 ARG B O 1
ATOM 6643 N N . GLU B 1 149 ? -53.70819 9.54429 -8.91859 1.000 86.78766 149 GLU B N 1
ATOM 6644 C CA . GLU B 1 149 ? -54.03346 8.69198 -10.05885 1.000 93.47398 149 GLU B CA 1
ATOM 6645 C C . GLU B 1 149 ? -52.78861 8.34871 -10.87591 1.000 94.54662 149 GLU B C 1
ATOM 6646 O O . GLU B 1 149 ? -52.72587 7.27551 -11.48816 1.000 91.48014 149 GLU B O 1
ATOM 6658 N N . PHE B 1 150 ? -51.80677 9.25520 -10.91741 1.000 87.49722 150 PHE B N 1
ATOM 6659 C CA . PHE B 1 150 ? -50.52763 8.93971 -11.53560 1.000 81.40810 150 PHE B CA 1
ATOM 6660 C C . PHE B 1 150 ? -49.81532 7.85615 -10.74430 1.000 86.08765 150 PHE B C 1
ATOM 6661 O O . PHE B 1 150 ? -49.18693 6.97182 -11.33325 1.000 89.17525 150 PHE B O 1
ATOM 6678 N N . ALA B 1 151 ? -49.93737 7.89160 -9.41057 1.000 92.09647 151 ALA B N 1
ATOM 6679 C CA . ALA B 1 151 ? -49.34696 6.85522 -8.56716 1.000 81.69075 151 ALA B CA 1
ATOM 6680 C C . ALA B 1 151 ? -50.08910 5.52084 -8.68555 1.000 82.47835 151 ALA B C 1
ATOM 6681 O O . ALA B 1 151 ? -49.49137 4.45748 -8.46216 1.000 83.44798 151 ALA B O 1
ATOM 6688 N N . GLU B 1 152 ? -51.38039 5.53902 -9.03152 1.000 81.04225 152 GLU B N 1
ATOM 6689 C CA . GLU B 1 152 ? -52.06862 4.28437 -9.33417 1.000 88.25314 152 GLU B CA 1
ATOM 6690 C C . GLU B 1 152 ? -51.41218 3.57963 -10.51534 1.000 88.52344 152 GLU B C 1
ATOM 6691 O O . GLU B 1 152 ? -51.06235 2.39826 -10.43575 1.000 86.19927 152 GLU B O 1
ATOM 6703 N N . ARG B 1 153 ? -51.24146 4.30425 -11.62913 1.000 99.30410 153 ARG B N 1
ATOM 6704 C CA . ARG B 1 153 ? -50.60091 3.74716 -12.82172 1.000 93.37148 153 ARG B CA 1
ATOM 6705 C C . ARG B 1 153 ? -49.13454 3.34556 -12.56360 1.000 95.25390 153 ARG B C 1
ATOM 6706 O O . ARG B 1 153 ? -48.65582 2.34082 -13.10419 1.000 96.08442 153 ARG B O 1
ATOM 6727 N N . TYR B 1 154 ? -48.39006 4.13186 -11.77639 1.000 91.41895 154 TYR B N 1
ATOM 6728 C CA . TYR B 1 154 ? -46.97109 3.88146 -11.49875 1.000 85.77911 154 TYR B CA 1
ATOM 6729 C C . TYR B 1 154 ? -46.76641 3.90262 -9.98375 1.000 87.22003 154 TYR B C 1
ATOM 6730 O O . TYR B 1 154 ? -46.34909 4.91169 -9.40064 1.000 82.23075 154 TYR B O 1
ATOM 6748 N N . PRO B 1 155 ? -47.02854 2.79003 -9.30798 1.000 83.52379 155 PRO B N 1
ATOM 6749 C CA . PRO B 1 155 ? -46.97202 2.81976 -7.83356 1.000 83.21598 155 PRO B CA 1
ATOM 6750 C C . PRO B 1 155 ? -45.56986 2.99547 -7.28137 1.000 85.05885 155 PRO B C 1
ATOM 6751 O O . PRO B 1 155 ? -45.41529 3.39707 -6.11247 1.000 90.69068 155 PRO B O 1
ATOM 6762 N N . ASP B 1 156 ? -44.54775 2.71498 -8.08935 1.000 78.78367 156 ASP B N 1
ATOM 6763 C CA . ASP B 1 156 ? -43.14734 2.77723 -7.66198 1.000 82.59266 156 ASP B CA 1
ATOM 6764 C C . ASP B 1 156 ? -42.55309 4.04461 -8.27568 1.000 80.23004 156 ASP B C 1
ATOM 6765 O O . ASP B 1 156 ? -42.05348 4.06022 -9.39710 1.000 68.24550 156 ASP B O 1
ATOM 6774 N N . LEU B 1 157 ? -42.62140 5.13243 -7.53325 1.000 82.79228 157 LEU B N 1
ATOM 6775 C CA . LEU B 1 157 ? -42.26959 6.42360 -8.08392 1.000 69.01335 157 LEU B CA 1
ATOM 6776 C C . LEU B 1 157 ? -40.97696 6.94340 -7.46757 1.000 76.06655 157 LEU B C 1
ATOM 6777 O O . LEU B 1 157 ? -40.35596 6.31753 -6.60345 1.000 84.49371 157 LEU B O 1
ATOM 6793 N N . VAL B 1 158 ? -40.59503 8.12434 -7.92619 1.000 69.96029 158 VAL B N 1
ATOM 6794 C CA . VAL B 1 158 ? -39.39718 8.82529 -7.50855 1.000 63.04424 158 VAL B CA 1
ATOM 6795 C C . VAL B 1 158 ? -39.78526 10.28917 -7.50556 1.000 60.97999 158 VAL B C 1
ATOM 6796 O O . VAL B 1 158 ? -40.59097 10.73494 -8.32930 1.000 66.53970 158 VAL B O 1
ATOM 6809 N N . VAL B 1 159 ? -39.23844 11.03815 -6.56511 1.000 73.73114 159 VAL B N 1
ATOM 6810 C CA . VAL B 1 159 ? -39.52662 12.45936 -6.44215 1.000 77.13127 159 VAL B CA 1
ATOM 6811 C C . VAL B 1 159 ? -38.24228 13.22041 -6.73909 1.000 75.25425 159 VAL B C 1
ATOM 6812 O O . VAL B 1 159 ? -37.18173 12.90523 -6.19236 1.000 90.88962 159 VAL B O 1
ATOM 6825 N N . LYS B 1 160 ? -38.32613 14.18605 -7.62900 1.000 65.00266 160 LYS B N 1
ATOM 6826 C CA . LYS B 1 160 ? -37.19426 14.99924 -8.03523 1.000 65.35126 160 LYS B CA 1
ATOM 6827 C C . LYS B 1 160 ? -37.67749 16.44280 -8.02141 1.000 62.93865 160 LYS B C 1
ATOM 6828 O O . LYS B 1 160 ? -38.88576 16.71162 -8.09463 1.000 59.51384 160 LYS B O 1
ATOM 6847 N N . PRO B 1 161 ? -36.75806 17.39472 -7.91249 1.000 62.92763 161 PRO B N 1
ATOM 6848 C CA . PRO B 1 161 ? -37.10180 18.79732 -8.12471 1.000 60.49508 161 PRO B CA 1
ATOM 6849 C C . PRO B 1 161 ? -37.54476 19.07309 -9.54718 1.000 69.62707 161 PRO B C 1
ATOM 6850 O O . PRO B 1 161 ? -37.32968 18.28946 -10.47170 1.000 74.75775 161 PRO B O 1
ATOM 6861 N N . VAL B 1 162 ? -38.12883 20.25620 -9.72138 1.000 75.03093 162 VAL B N 1
ATOM 6862 C CA . VAL B 1 162 ? -38.50780 20.71493 -11.04775 1.000 68.97024 162 VAL B CA 1
ATOM 6863 C C . VAL B 1 162 ? -37.41506 21.52514 -11.73928 1.000 71.03692 162 VAL B C 1
ATOM 6864 O O . VAL B 1 162 ? -37.33196 21.47607 -12.97311 1.000 65.64934 162 VAL B O 1
ATOM 6877 N N . SER B 1 163 ? -36.57295 22.25695 -10.98659 1.000 65.97104 163 SER B N 1
ATOM 6878 C CA . SER B 1 163 ? -35.70021 23.25314 -11.60473 1.000 75.38395 163 SER B CA 1
ATOM 6879 C C . SER B 1 163 ? -34.40578 22.67084 -12.18249 1.000 89.01562 163 SER B C 1
ATOM 6880 O O . SER B 1 163 ? -33.90938 21.62047 -11.73569 1.000 80.35749 163 SER B O 1
ATOM 6888 N N . GLY B 1 164 ? -33.86328 23.39235 -13.18793 1.000 91.19518 164 GLY B N 1
ATOM 6889 C CA . GLY B 1 164 ? -32.50264 23.24691 -13.69897 1.000 86.45384 164 GLY B CA 1
ATOM 6890 C C . GLY B 1 164 ? -31.73335 24.57765 -13.72946 1.000 75.85333 164 GLY B C 1
ATOM 6891 O O . GLY B 1 164 ? -31.33390 25.13281 -12.67106 1.000 79.64307 164 GLY B O 1
ATOM 6895 N N . THR B 1 176 ? -29.94397 14.77334 -6.72587 1.000 113.74347 176 THR B N 1
ATOM 6896 C CA . THR B 1 176 ? -31.04219 14.94301 -5.77674 1.000 123.32105 176 THR B CA 1
ATOM 6897 C C . THR B 1 176 ? -32.20122 14.03487 -6.16514 1.000 124.01888 176 THR B C 1
ATOM 6898 O O . THR B 1 176 ? -32.46959 13.87800 -7.34391 1.000 131.56499 176 THR B O 1
ATOM 6908 N N . SER B 1 177 ? -32.87217 13.42331 -5.18211 1.000 115.83557 177 SER B N 1
ATOM 6909 C CA . SER B 1 177 ? -33.98380 12.50853 -5.45628 1.000 102.59767 177 SER B CA 1
ATOM 6910 C C . SER B 1 177 ? -34.51053 11.84768 -4.18056 1.000 101.23920 177 SER B C 1
ATOM 6911 O O . SER B 1 177 ? -33.97966 12.08228 -3.09788 1.000 110.72517 177 SER B O 1
ATOM 6919 N N . ARG B 1 178 ? -35.54006 11.00188 -4.30517 1.000 92.34653 178 ARG B N 1
ATOM 6920 C CA . ARG B 1 178 ? -36.17014 10.29916 -3.18956 1.000 104.30970 178 ARG B CA 1
ATOM 6921 C C . ARG B 1 178 ? -37.23459 9.33632 -3.73249 1.000 99.20317 178 ARG B C 1
ATOM 6922 O O . ARG B 1 178 ? -37.47778 9.36570 -4.93567 1.000 98.79700 178 ARG B O 1
ATOM 6943 N N . VAL B 1 179 ? -37.90973 8.53938 -2.92734 1.000 100.32585 179 VAL B N 1
ATOM 6944 C CA . VAL B 1 179 ? -38.90540 7.56556 -3.38241 1.000 98.03775 179 VAL B CA 1
ATOM 6945 C C . VAL B 1 179 ? -40.16671 7.80247 -2.61400 1.000 98.19705 179 VAL B C 1
ATOM 6946 O O . VAL B 1 179 ? -40.13662 7.92201 -1.38423 1.000 108.80732 179 VAL B O 1
ATOM 6959 N N . PRO B 1 180 ? -41.33888 7.87895 -3.26369 1.000 101.16188 180 PRO B N 1
ATOM 6960 C CA . PRO B 1 180 ? -42.61888 7.88791 -2.52074 1.000 102.24717 180 PRO B CA 1
ATOM 6961 C C . PRO B 1 180 ? -43.11937 6.48022 -2.26633 1.000 96.96436 180 PRO B C 1
ATOM 6962 O O . PRO B 1 180 ? -43.09194 5.63273 -3.17292 1.000 98.03900 180 PRO B O 1
ATOM 6973 N N . PRO B 1 181 ? -43.60013 6.19892 -1.05028 1.000 96.17935 181 PRO B N 1
ATOM 6974 C CA . PRO B 1 181 ? -44.26479 4.91122 -0.79183 1.000 101.35533 181 PRO B CA 1
ATOM 6975 C C . PRO B 1 181 ? -45.76204 5.11504 -0.90422 1.000 108.02166 181 PRO B C 1
ATOM 6976 O O . PRO B 1 181 ? -46.20093 5.80281 -1.83551 1.000 103.28090 181 PRO B O 1
ATOM 6987 N N . GLU B 1 182 ? -46.55317 4.56635 0.01970 1.000 107.63801 182 GLU B N 1
ATOM 6988 C CA . GLU B 1 182 ? -47.98740 4.84188 0.03918 1.000 116.84374 182 GLU B CA 1
ATOM 6989 C C . GLU B 1 182 ? -48.26369 6.21509 0.66347 1.000 121.11254 182 GLU B C 1
ATOM 6990 O O . GLU B 1 182 ? -47.90500 6.44891 1.82529 1.000 117.82588 182 GLU B O 1
ATOM 7002 N N . ALA B 1 183 ? -48.96995 7.09032 -0.06016 1.000 112.08253 183 ALA B N 1
ATOM 7003 C CA . ALA B 1 183 ? -49.04165 8.49283 0.33174 1.000 102.95236 183 ALA B CA 1
ATOM 7004 C C . ALA B 1 183 ? -50.35520 9.11736 -0.11829 1.000 99.71622 183 ALA B C 1
ATOM 7005 O O . ALA B 1 183 ? -51.13323 8.50757 -0.86321 1.000 99.98930 183 ALA B O 1
ATOM 7012 N N . ASP B 1 184 ? -50.59196 10.36020 0.35891 1.000 100.19773 184 ASP B N 1
ATOM 7013 C CA . ASP B 1 184 ? -51.81343 11.11937 0.04820 1.000 110.19543 184 ASP B CA 1
ATOM 7014 C C . ASP B 1 184 ? -51.61846 12.16496 -1.04473 1.000 100.32634 184 ASP B C 1
ATOM 7015 O O . ASP B 1 184 ? -52.60698 12.56458 -1.68103 1.000 91.64674 184 ASP B O 1
ATOM 7024 N N . PHE B 1 185 ? -50.37455 12.61595 -1.26155 1.000 102.58280 185 PHE B N 1
ATOM 7025 C CA . PHE B 1 185 ? -50.02647 13.64312 -2.23499 1.000 90.86066 185 PHE B CA 1
ATOM 7026 C C . PHE B 1 185 ? -50.74930 14.94601 -1.94602 1.000 94.39062 185 PHE B C 1
ATOM 7027 O O . PHE B 1 185 ? -50.97182 15.74943 -2.86119 1.000 93.05941 185 PHE B O 1
ATOM 7044 N N . SER B 1 186 ? -51.16257 15.15157 -0.68890 1.000 104.84884 186 SER B N 1
ATOM 7045 C CA . SER B 1 186 ? -51.95281 16.33453 -0.35991 1.000 101.64694 186 SER B CA 1
ATOM 7046 C C . SER B 1 186 ? -51.09871 17.58857 -0.39418 1.000 94.27476 186 SER B C 1
ATOM 7047 O O . SER B 1 186 ? -51.57877 18.65037 -0.79487 1.000 92.08162 186 SER B O 1
ATOM 7055 N N . ALA B 1 187 ? -49.82536 17.47891 -0.01950 1.000 91.12599 187 ALA B N 1
ATOM 7056 C CA . ALA B 1 187 ? -48.94836 18.63569 0.01472 1.000 86.21939 187 ALA B CA 1
ATOM 7057 C C . ALA B 1 187 ? -48.55216 19.12714 -1.36412 1.000 91.36275 187 ALA B C 1
ATOM 7058 O O . ALA B 1 187 ? -47.82284 20.11863 -1.46293 1.000 92.07480 187 ALA B O 1
ATOM 7065 N N . VAL B 1 188 ? -49.01147 18.48384 -2.43756 1.000 97.24242 188 VAL B N 1
ATOM 7066 C CA . VAL B 1 188 ? -48.68668 18.96385 -3.77298 1.000 86.94141 188 VAL B CA 1
ATOM 7067 C C . VAL B 1 188 ? -49.47778 20.21994 -4.10597 1.000 94.80348 188 VAL B C 1
ATOM 7068 O O . VAL B 1 188 ? -49.04715 21.00871 -4.96258 1.000 98.05009 188 VAL B O 1
ATOM 7081 N N . ALA B 1 189 ? -50.61412 20.43345 -3.42886 1.000 99.08137 189 ALA B N 1
ATOM 7082 C CA . ALA B 1 189 ? -51.38824 21.65109 -3.63928 1.000 95.62531 189 ALA B CA 1
ATOM 7083 C C . ALA B 1 189 ? -50.57963 22.89742 -3.29226 1.000 94.64322 189 ALA B C 1
ATOM 7084 O O . ALA B 1 189 ? -50.85139 23.98827 -3.81302 1.000 102.10927 189 ALA B O 1
ATOM 7091 N N . HIS B 1 190 ? -49.58559 22.75939 -2.41420 1.000 91.73429 190 HIS B N 1
ATOM 7092 C CA . HIS B 1 190 ? -48.85945 23.88799 -1.84980 1.000 91.74075 190 HIS B CA 1
ATOM 7093 C C . HIS B 1 190 ? -47.54902 24.14115 -2.55536 1.000 82.69767 190 HIS B C 1
ATOM 7094 O O . HIS B 1 190 ? -46.82672 25.07112 -2.18961 1.000 89.86149 190 HIS B O 1
ATOM 7108 N N . GLY B 1 191 ? -47.24707 23.37745 -3.58133 1.000 76.64019 191 GLY B N 1
ATOM 7109 C CA . GLY B 1 191 ? -46.00497 23.53726 -4.28790 1.000 82.80085 191 GLY B CA 1
ATOM 7110 C C . GLY B 1 191 ? -45.92060 22.58279 -5.45369 1.000 86.46402 191 GLY B C 1
ATOM 7111 O O . GLY B 1 191 ? -46.12665 21.36844 -5.31568 1.000 90.96083 191 GLY B O 1
ATOM 7115 N N . PRO B 1 192 ? -45.64166 23.12217 -6.64035 1.000 82.09059 192 PRO B N 1
ATOM 7116 C CA . PRO B 1 192 ? -45.59487 22.26127 -7.82750 1.000 76.94815 192 PRO B CA 1
ATOM 7117 C C . PRO B 1 192 ? -44.48290 21.24947 -7.64958 1.000 76.42764 192 PRO B C 1
ATOM 7118 O O . PRO B 1 192 ? -43.33749 21.61460 -7.36163 1.000 78.70335 192 PRO B O 1
ATOM 7129 N N . THR B 1 193 ? -44.82233 19.96475 -7.77885 1.000 73.13654 193 THR B N 1
ATOM 7130 C CA . THR B 1 193 ? -43.82036 18.92935 -7.58057 1.000 81.05312 193 THR B CA 1
ATOM 7131 C C . THR B 1 193 ? -43.80129 17.91006 -8.71488 1.000 75.19075 193 THR B C 1
ATOM 7132 O O . THR B 1 193 ? -44.78206 17.72488 -9.43726 1.000 60.35760 193 THR B O 1
ATOM 7143 N N . LEU B 1 194 ? -42.66147 17.22596 -8.82739 1.000 66.42583 194 LEU B N 1
ATOM 7144 C CA . LEU B 1 194 ? -42.36404 16.36635 -9.95635 1.000 62.04043 194 LEU B CA 1
ATOM 7145 C C . LEU B 1 194 ? -42.30381 14.90997 -9.52601 1.000 62.63024 194 LEU B C 1
ATOM 7146 O O . LEU B 1 194 ? -41.37314 14.49603 -8.83517 1.000 59.79067 194 LEU B O 1
ATOM 7162 N N . LEU B 1 195 ? -43.25901 14.12765 -9.99677 1.000 70.03773 195 LEU B N 1
ATOM 7163 C CA . LEU B 1 195 ? -43.23556 12.68562 -9.82797 1.000 70.14606 195 LEU B CA 1
ATOM 7164 C C . LEU B 1 195 ? -42.81227 12.03388 -11.13407 1.000 64.65167 195 LEU B C 1
ATOM 7165 O O . LEU B 1 195 ? -43.28421 12.40807 -12.21384 1.000 59.09099 195 LEU B O 1
ATOM 7181 N N . GLN B 1 196 ? -41.94523 11.03883 -11.02389 1.000 62.58174 196 GLN B N 1
ATOM 7182 C CA . GLN B 1 196 ? -41.38613 10.34655 -12.17645 1.000 63.93924 196 GLN B CA 1
ATOM 7183 C C . GLN B 1 196 ? -41.30655 8.85866 -11.85281 1.000 64.96084 196 GLN B C 1
ATOM 7184 O O . GLN B 1 196 ? -40.93049 8.48454 -10.74153 1.000 57.08900 196 GLN B O 1
ATOM 7198 N N . ARG B 1 197 ? -41.75481 8.01970 -12.79248 1.000 67.20147 197 ARG B N 1
ATOM 7199 C CA . ARG B 1 197 ? -41.63025 6.57803 -12.62536 1.000 62.03221 197 ARG B CA 1
ATOM 7200 C C . ARG B 1 197 ? -40.16213 6.23306 -12.42348 1.000 63.32455 197 ARG B C 1
ATOM 7201 O O . ARG B 1 197 ? -39.27804 6.83471 -13.04191 1.000 66.52359 197 ARG B O 1
ATOM 7222 N N . ARG B 1 198 ? -39.89711 5.31539 -11.49845 1.000 69.44804 198 ARG B N 1
ATOM 7223 C CA . ARG B 1 198 ? -38.52922 4.91892 -11.21899 1.000 68.49474 198 ARG B CA 1
ATOM 7224 C C . ARG B 1 198 ? -38.01388 3.95878 -12.28034 1.000 69.26104 198 ARG B C 1
ATOM 7225 O O . ARG B 1 198 ? -38.74541 3.15682 -12.86282 1.000 75.21978 198 ARG B O 1
ATOM 7246 N N . VAL B 1 199 ? -36.72975 4.03155 -12.51511 1.000 62.21394 199 VAL B N 1
ATOM 7247 C CA . VAL B 1 199 ? -36.07765 3.21545 -13.52857 1.000 72.15721 199 VAL B CA 1
ATOM 7248 C C . VAL B 1 199 ? -35.30521 2.14113 -12.77616 1.000 69.73765 199 VAL B C 1
ATOM 7249 O O . VAL B 1 199 ? -34.62430 2.45552 -11.78516 1.000 53.78634 199 VAL B O 1
ATOM 7262 N N . ALA B 1 200 ? -35.43778 0.86827 -13.21967 1.000 77.86241 200 ALA B N 1
ATOM 7263 C CA . ALA B 1 200 ? -34.65025 -0.27764 -12.72175 1.000 65.41208 200 ALA B CA 1
ATOM 7264 C C . ALA B 1 200 ? -33.20088 -0.09003 -13.17448 1.000 72.29910 200 ALA B C 1
ATOM 7265 O O . ALA B 1 200 ? -32.72402 -0.67951 -14.15462 1.000 76.43334 200 ALA B O 1
ATOM 7272 N N . LYS B 1 201 ? -32.49226 0.76158 -12.43678 1.000 72.13032 201 LYS B N 1
ATOM 7273 C CA . LYS B 1 201 ? -31.23034 1.30356 -12.89576 1.000 61.30296 201 LYS B CA 1
ATOM 7274 C C . LYS B 1 201 ? -30.15101 0.27163 -12.69551 1.000 63.13816 201 LYS B C 1
ATOM 7275 O O . LYS B 1 201 ? -30.13236 -0.42521 -11.68546 1.000 80.49295 201 LYS B O 1
ATOM 7294 N N . ARG B 1 202 ? -29.24490 0.17884 -13.65001 1.000 54.73384 202 ARG B N 1
ATOM 7295 C CA . ARG B 1 202 ? -28.11601 -0.72620 -13.51778 1.000 55.43448 202 ARG B CA 1
ATOM 7296 C C . ARG B 1 202 ? -26.80566 -0.03975 -13.77457 1.000 55.29231 202 ARG B C 1
ATOM 7297 O O . ARG B 1 202 ? -25.77490 -0.49111 -13.26086 1.000 52.21751 202 ARG B O 1
ATOM 7318 N N . ALA B 1 203 ? -26.80190 1.03247 -14.52615 1.000 62.32552 203 ALA B N 1
ATOM 7319 C CA . ALA B 1 203 ? -25.64931 1.89099 -14.68303 1.000 57.34492 203 ALA B CA 1
ATOM 7320 C C . ALA B 1 203 ? -26.14389 3.33978 -14.62889 1.000 56.20857 203 ALA B C 1
ATOM 7321 O O . ALA B 1 203 ? -27.33496 3.61579 -14.75165 1.000 50.19827 203 ALA B O 1
ATOM 7328 N N . ASP B 1 204 ? -25.22954 4.25990 -14.38361 1.000 51.56703 204 ASP B N 1
ATOM 7329 C CA . ASP B 1 204 ? -25.44366 5.66287 -14.69382 1.000 47.30500 204 ASP B CA 1
ATOM 7330 C C . ASP B 1 204 ? -24.65434 5.98087 -15.96273 1.000 49.89971 204 ASP B C 1
ATOM 7331 O O . ASP B 1 204 ? -23.53664 5.48763 -16.15400 1.000 52.90626 204 ASP B O 1
ATOM 7340 N N . ILE B 1 205 ? -25.26830 6.74520 -16.87397 1.000 45.05227 205 ILE B N 1
ATOM 7341 C CA . ILE B 1 205 ? -24.60138 7.21934 -18.07168 1.000 48.92265 205 ILE B CA 1
ATOM 7342 C C . ILE B 1 205 ? -24.41000 8.71552 -17.94947 1.000 60.71074 205 ILE B C 1
ATOM 7343 O O . ILE B 1 205 ? -25.26288 9.41434 -17.38653 1.000 60.62197 205 ILE B O 1
ATOM 7359 N N . ARG B 1 206 ? -23.26959 9.19923 -18.44857 1.000 53.64925 206 ARG B N 1
ATOM 7360 C CA . ARG B 1 206 ? -22.96541 10.62757 -18.50450 1.000 57.42489 206 ARG B CA 1
ATOM 7361 C C . ARG B 1 206 ? -22.44287 10.89323 -19.91481 1.000 52.32086 206 ARG B C 1
ATOM 7362 O O . ARG B 1 206 ? -21.26929 10.60813 -20.21829 1.000 53.11420 206 ARG B O 1
ATOM 7383 N N . LEU B 1 207 ? -23.34891 11.37707 -20.77832 1.000 44.29572 207 LEU B N 1
ATOM 7384 C CA . LEU B 1 207 ? -23.02675 11.69209 -22.16946 1.000 54.81568 207 LEU B CA 1
ATOM 7385 C C . LEU B 1 207 ? -22.58063 13.15255 -22.21674 1.000 54.67018 207 LEU B C 1
ATOM 7386 O O . LEU B 1 207 ? -23.33636 14.05003 -21.81512 1.000 53.25737 207 LEU B O 1
ATOM 7402 N N . THR B 1 208 ? -21.34789 13.38945 -22.65065 1.000 54.55164 208 THR B N 1
ATOM 7403 C CA . THR B 1 208 ? -20.85544 14.74570 -22.83965 1.000 54.25057 208 THR B CA 1
ATOM 7404 C C . THR B 1 208 ? -20.83587 14.94357 -24.34588 1.000 47.83066 208 THR B C 1
ATOM 7405 O O . THR B 1 208 ? -20.21041 14.16386 -25.05702 1.000 46.45035 208 THR B O 1
ATOM 7416 N N . ALA B 1 209 ? -21.56883 15.93700 -24.82404 1.000 48.93777 209 ALA B N 1
ATOM 7417 C CA . ALA B 1 209 ? -21.66477 16.26978 -26.23478 1.000 48.28243 209 ALA B CA 1
ATOM 7418 C C . ALA B 1 209 ? -20.85369 17.52088 -26.51509 1.000 53.04958 209 ALA B C 1
ATOM 7419 O O . ALA B 1 209 ? -20.95207 18.50793 -25.77244 1.000 51.57182 209 ALA B O 1
ATOM 7426 N N . VAL B 1 210 ? -20.06288 17.48866 -27.59303 1.000 49.50719 210 VAL B N 1
ATOM 7427 C CA . VAL B 1 210 ? -19.26859 18.65370 -27.96303 1.000 45.00760 210 VAL B CA 1
ATOM 7428 C C . VAL B 1 210 ? -19.40283 18.82009 -29.45876 1.000 48.40136 210 VAL B C 1
ATOM 7429 O O . VAL B 1 210 ? -18.60634 18.29442 -30.24046 1.000 61.03845 210 VAL B O 1
ATOM 7442 N N . GLY B 1 211 ? -20.38398 19.57912 -29.86680 1.000 56.89048 211 GLY B N 1
ATOM 7443 C CA . GLY B 1 211 ? -20.65998 19.64909 -31.27586 1.000 43.09766 211 GLY B CA 1
ATOM 7444 C C . GLY B 1 211 ? -21.48343 18.46348 -31.64209 1.000 39.00581 211 GLY B C 1
ATOM 7445 O O . GLY B 1 211 ? -22.50602 18.17525 -31.00731 1.000 55.30864 211 GLY B O 1
ATOM 7449 N N . GLU B 1 212 ? -21.06625 17.74993 -32.68102 1.000 50.99432 212 GLU B N 1
ATOM 7450 C CA . GLU B 1 212 ? -21.72180 16.50427 -33.04725 1.000 52.58647 212 GLU B CA 1
ATOM 7451 C C . GLU B 1 212 ? -20.98719 15.33383 -32.43915 1.000 55.23429 212 GLU B C 1
ATOM 7452 O O . GLU B 1 212 ? -21.30707 14.19227 -32.73294 1.000 60.76483 212 GLU B O 1
ATOM 7464 N N . GLU B 1 213 ? -20.04070 15.60672 -31.55678 1.000 58.47386 213 GLU B N 1
ATOM 7465 C CA . GLU B 1 213 ? -19.22485 14.58637 -30.92868 1.000 52.74973 213 GLU B CA 1
ATOM 7466 C C . GLU B 1 213 ? -19.84507 14.14793 -29.61965 1.000 50.74279 213 GLU B C 1
ATOM 7467 O O . GLU B 1 213 ? -20.26768 14.98367 -28.82109 1.000 66.63798 213 GLU B O 1
ATOM 7479 N N . LEU B 1 214 ? -19.88042 12.83781 -29.38932 1.000 52.17226 214 LEU B N 1
ATOM 7480 C CA . LEU B 1 214 ? -20.56199 12.27742 -28.23084 1.000 51.07663 214 LEU B CA 1
ATOM 7481 C C . LEU B 1 214 ? -19.59280 11.37316 -27.48595 1.000 48.95769 214 LEU B C 1
ATOM 7482 O O . LEU B 1 214 ? -19.06744 10.42259 -28.05014 1.000 51.25981 214 LEU B O 1
ATOM 7498 N N . LEU B 1 215 ? -19.30094 11.71330 -26.24277 1.000 51.79162 215 LEU B N 1
ATOM 7499 C CA . LEU B 1 215 ? -18.29436 11.02218 -25.44684 1.000 41.29645 215 LEU B CA 1
ATOM 7500 C C . LEU B 1 215 ? -19.00715 10.61198 -24.16493 1.000 47.53296 215 LEU B C 1
ATOM 7501 O O . LEU B 1 215 ? -19.22946 11.42591 -23.26938 1.000 48.70703 215 LEU B O 1
ATOM 7517 N N . ALA B 1 216 ? -19.40366 9.36675 -24.10502 1.000 40.39102 216 ALA B N 1
ATOM 7518 C CA . ALA B 1 216 ? -20.23403 8.87640 -23.02671 1.000 47.71945 216 ALA B CA 1
ATOM 7519 C C . ALA B 1 216 ? -19.40366 7.99689 -22.10739 1.000 50.76401 216 ALA B C 1
ATOM 7520 O O . ALA B 1 216 ? -18.39106 7.40263 -22.51736 1.000 46.56148 216 ALA B O 1
ATOM 7527 N N . ALA B 1 217 ? -19.87856 7.89578 -20.86849 1.000 44.06713 217 ALA B N 1
ATOM 7528 C CA . ALA B 1 217 ? -19.17928 7.21171 -19.79113 1.000 52.97909 217 ALA B CA 1
ATOM 7529 C C . ALA B 1 217 ? -20.20196 6.51231 -18.88974 1.000 55.50568 217 ALA B C 1
ATOM 7530 O O . ALA B 1 217 ? -21.38508 6.85941 -18.84179 1.000 57.95967 217 ALA B O 1
ATOM 7537 N N . ARG B 1 218 ? -19.72583 5.51805 -18.15305 1.000 63.18282 218 ARG B N 1
ATOM 7538 C CA . ARG B 1 218 ? -20.60104 4.59721 -17.43023 1.000 59.34168 218 ARG B CA 1
ATOM 7539 C C . ARG B 1 218 ? -20.03482 4.29712 -16.04950 1.000 58.74627 218 ARG B C 1
ATOM 7540 O O . ARG B 1 218 ? -18.84665 3.98816 -15.92736 1.000 52.56529 218 ARG B O 1
ATOM 7561 N N . LYS B 1 219 ? -20.87625 4.45843 -15.01491 1.000 50.32809 219 LYS B N 1
ATOM 7562 C CA . LYS B 1 219 ? -20.58607 4.04871 -13.64941 1.000 61.27927 219 LYS B CA 1
ATOM 7563 C C . LYS B 1 219 ? -21.65293 3.03675 -13.22318 1.000 72.64957 219 LYS B C 1
ATOM 7564 O O . LYS B 1 219 ? -22.82558 3.14079 -13.60902 1.000 62.62913 219 LYS B O 1
ATOM 7583 N N . THR B 1 220 ? -21.25058 2.04561 -12.44302 1.000 80.11375 220 THR B N 1
ATOM 7584 C CA . THR B 1 220 ? -22.13429 0.93128 -12.16151 1.000 62.02345 220 THR B CA 1
ATOM 7585 C C . THR B 1 220 ? -22.95148 1.19414 -10.91862 1.000 66.07626 220 THR B C 1
ATOM 7586 O O . THR B 1 220 ? -22.49467 1.84517 -9.98116 1.000 68.69191 220 THR B O 1
ATOM 7597 N N . ALA B 1 221 ? -24.15711 0.61754 -10.91025 1.000 68.72339 221 ALA B N 1
ATOM 7598 C CA . ALA B 1 221 ? -25.21821 0.98718 -10.00163 1.000 64.41384 221 ALA B CA 1
ATOM 7599 C C . ALA B 1 221 ? -25.73537 -0.26166 -9.30519 1.000 76.95114 221 ALA B C 1
ATOM 7600 O O . ALA B 1 221 ? -26.85487 -0.69557 -9.58072 1.000 74.95711 221 ALA B O 1
ATOM 7607 N N . LEU B 1 222 ? -24.92493 -0.84828 -8.41512 1.000 87.62135 222 LEU B N 1
ATOM 7608 C CA . LEU B 1 222 ? -25.31238 -2.11652 -7.75303 1.000 94.01462 222 LEU B CA 1
ATOM 7609 C C . LEU B 1 222 ? -24.58561 -2.34858 -6.40340 1.000 90.88885 222 LEU B C 1
ATOM 7610 O O . LEU B 1 222 ? -23.37655 -2.08768 -6.25153 1.000 86.71302 222 LEU B O 1
ATOM 7626 N N . GLU B 1 239 ? -16.36889 3.20522 -7.12614 1.000 83.23108 239 GLU B N 1
ATOM 7627 C CA . GLU B 1 239 ? -16.35024 2.77322 -8.53021 1.000 86.35530 239 GLU B CA 1
ATOM 7628 C C . GLU B 1 239 ? -15.99880 3.92272 -9.44192 1.000 79.29110 239 GLU B C 1
ATOM 7629 O O . GLU B 1 239 ? -16.36239 5.05662 -9.14618 1.000 86.64664 239 GLU B O 1
ATOM 7640 N N . PRO B 1 240 ? -15.38847 3.62712 -10.57924 1.000 70.99059 240 PRO B N 1
ATOM 7641 C CA . PRO B 1 240 ? -15.00771 4.70453 -11.49724 1.000 80.73397 240 PRO B CA 1
ATOM 7642 C C . PRO B 1 240 ? -15.75273 4.74786 -12.82560 1.000 70.49642 240 PRO B C 1
ATOM 7643 O O . PRO B 1 240 ? -16.24371 3.73011 -13.32206 1.000 61.05714 240 PRO B O 1
ATOM 7654 N N . TRP B 1 241 ? -15.76495 5.94430 -13.42747 1.000 72.39768 241 TRP B N 1
ATOM 7655 C CA . TRP B 1 241 ? -16.29532 6.14701 -14.77310 1.000 66.67325 241 TRP B CA 1
ATOM 7656 C C . TRP B 1 241 ? -15.47680 5.35462 -15.78368 1.000 55.80249 241 TRP B C 1
ATOM 7657 O O . TRP B 1 241 ? -14.27265 5.13972 -15.62382 1.000 56.38237 241 TRP B O 1
ATOM 7678 N N . ARG B 1 242 ? -16.15199 4.90246 -16.82682 1.000 57.84292 242 ARG B N 1
ATOM 7679 C CA . ARG B 1 242 ? -15.51664 4.05570 -17.81881 1.000 55.87867 242 ARG B CA 1
ATOM 7680 C C . ARG B 1 242 ? -16.12902 4.37577 -19.16723 1.000 54.31956 242 ARG B C 1
ATOM 7681 O O . ARG B 1 242 ? -17.28918 4.78785 -19.23893 1.000 54.61125 242 ARG B O 1
ATOM 7702 N N . PRO B 1 243 ? -15.39244 4.21451 -20.23780 1.000 48.98700 243 PRO B N 1
ATOM 7703 C CA . PRO B 1 243 ? -15.86734 4.72724 -21.52819 1.000 51.92709 243 PRO B CA 1
ATOM 7704 C C . PRO B 1 243 ? -16.99491 3.88826 -22.07402 1.000 51.03167 243 PRO B C 1
ATOM 7705 O O . PRO B 1 243 ? -16.92282 2.66013 -22.05738 1.000 61.51937 243 PRO B O 1
ATOM 7716 N N . ALA B 1 244 ? -18.03354 4.55087 -22.58366 1.000 54.80409 244 ALA B N 1
ATOM 7717 C CA . ALA B 1 244 ? -19.25807 3.86078 -22.98536 1.000 58.97005 244 ALA B CA 1
ATOM 7718 C C . ALA B 1 244 ? -19.57702 4.20343 -24.42796 1.000 44.05840 244 ALA B C 1
ATOM 7719 O O . ALA B 1 244 ? -19.79319 5.37525 -24.74587 1.000 42.72323 244 ALA B O 1
ATOM 7726 N N . GLU B 1 245 ? -19.59573 3.19228 -25.29764 1.000 47.69659 245 GLU B N 1
ATOM 7727 C CA . GLU B 1 245 ? -20.15949 3.40830 -26.62644 1.000 56.56563 245 GLU B CA 1
ATOM 7728 C C . GLU B 1 245 ? -21.59217 3.92584 -26.51039 1.000 57.28225 245 GLU B C 1
ATOM 7729 O O . GLU B 1 245 ? -22.32107 3.59834 -25.56946 1.000 65.00534 245 GLU B O 1
ATOM 7741 N N . VAL B 1 246 ? -22.01778 4.71500 -27.48498 1.000 53.94025 246 VAL B N 1
ATOM 7742 C CA . VAL B 1 246 ? -23.33773 5.34041 -27.46807 1.000 55.59532 246 VAL B CA 1
ATOM 7743 C C . VAL B 1 246 ? -24.20911 4.56017 -28.44475 1.000 57.86936 246 VAL B C 1
ATOM 7744 O O . VAL B 1 246 ? -23.87216 4.49623 -29.64229 1.000 55.11365 246 VAL B O 1
ATOM 7757 N N . PRO B 1 247 ? -25.29088 3.93156 -27.99247 1.000 61.05942 247 PRO B N 1
ATOM 7758 C CA . PRO B 1 247 ? -26.15671 3.16251 -28.93006 1.000 52.16790 247 PRO B CA 1
ATOM 7759 C C . PRO B 1 247 ? -26.65681 4.03843 -30.06948 1.000 53.88942 247 PRO B C 1
ATOM 7760 O O . PRO B 1 247 ? -27.02497 5.21700 -29.90238 1.000 49.89662 247 PRO B O 1
ATOM 7771 N N . PRO B 1 248 ? -26.70965 3.48907 -31.26139 1.000 57.56620 248 PRO B N 1
ATOM 7772 C CA . PRO B 1 248 ? -26.93706 4.35430 -32.43520 1.000 64.19931 248 PRO B CA 1
ATOM 7773 C C . PRO B 1 248 ? -28.19696 5.20377 -32.36447 1.000 56.08246 248 PRO B C 1
ATOM 7774 O O . PRO B 1 248 ? -28.17557 6.34810 -32.81651 1.000 54.99273 248 PRO B O 1
ATOM 7785 N N . ARG B 1 249 ? -29.30665 4.68083 -31.84225 1.000 65.97237 249 ARG B N 1
ATOM 7786 C CA . ARG B 1 249 ? -30.51785 5.49256 -31.77850 1.000 59.27252 249 ARG B CA 1
ATOM 7787 C C . ARG B 1 249 ? -30.34298 6.63892 -30.78232 1.000 55.22809 249 ARG B C 1
ATOM 7788 O O . ARG B 1 249 ? -30.76787 7.75298 -31.05598 1.000 52.20951 249 ARG B O 1
ATOM 7809 N N . VAL B 1 250 ? -29.69405 6.40939 -29.63434 1.000 52.84694 250 VAL B N 1
ATOM 7810 C CA . VAL B 1 250 ? -29.47504 7.50941 -28.69584 1.000 51.52435 250 VAL B CA 1
ATOM 7811 C C . VAL B 1 250 ? -28.61322 8.57452 -29.34067 1.000 51.49863 250 VAL B C 1
ATOM 7812 O O . VAL B 1 250 ? -28.84031 9.78232 -29.17200 1.000 45.01872 250 VAL B O 1
ATOM 7825 N N . ALA B 1 251 ? -27.55983 8.14576 -30.03060 1.000 58.32134 251 ALA B N 1
ATOM 7826 C CA . ALA B 1 251 ? -26.72642 9.12840 -30.69019 1.000 55.56959 251 ALA B CA 1
ATOM 7827 C C . ALA B 1 251 ? -27.58831 10.02887 -31.56006 1.000 52.97864 251 ALA B C 1
ATOM 7828 O O . ALA B 1 251 ? -27.50846 11.25853 -31.44908 1.000 52.97070 251 ALA B O 1
ATOM 7835 N N . GLU B 1 252 ? -28.46817 9.42309 -32.38756 1.000 47.19691 252 GLU B N 1
ATOM 7836 C CA . GLU B 1 252 ? -29.38004 10.18384 -33.25620 1.000 53.97435 252 GLU B CA 1
ATOM 7837 C C . GLU B 1 252 ? -30.23635 11.18139 -32.46431 1.000 54.50926 252 GLU B C 1
ATOM 7838 O O . GLU B 1 252 ? -30.26428 12.38327 -32.77739 1.000 49.35370 252 GLU B O 1
ATOM 7850 N N . GLY B 1 253 ? -30.93240 10.69667 -31.43021 1.000 47.98904 253 GLY B N 1
ATOM 7851 C CA . GLY B 1 253 ? -31.71348 11.57704 -30.57927 1.000 47.82769 253 GLY B CA 1
ATOM 7852 C C . GLY B 1 253 ? -30.90389 12.69783 -29.95665 1.000 48.93998 253 GLY B C 1
ATOM 7853 O O . GLY B 1 253 ? -31.39344 13.81711 -29.82925 1.000 57.16322 253 GLY B O 1
ATOM 7857 N N . VAL B 1 254 ? -29.67642 12.40751 -29.51009 1.000 50.54942 254 VAL B N 1
ATOM 7858 C CA . VAL B 1 254 ? -28.90104 13.44130 -28.82968 1.000 47.02144 254 VAL B CA 1
ATOM 7859 C C . VAL B 1 254 ? -28.43093 14.49621 -29.81072 1.000 49.12561 254 VAL B C 1
ATOM 7860 O O . VAL B 1 254 ? -28.14648 15.63629 -29.42065 1.000 53.76333 254 VAL B O 1
ATOM 7873 N N . ARG B 1 255 ? -28.35144 14.16109 -31.07641 1.000 51.38588 255 ARG B N 1
ATOM 7874 C CA . ARG B 1 255 ? -27.88121 15.17607 -31.99676 1.000 52.21068 255 ARG B CA 1
ATOM 7875 C C . ARG B 1 255 ? -29.02252 16.06883 -32.42101 1.000 54.21391 255 ARG B C 1
ATOM 7876 O O . ARG B 1 255 ? -28.84911 17.28320 -32.50642 1.000 58.54766 255 ARG B O 1
ATOM 7897 N N . ALA B 1 256 ? -30.19701 15.47492 -32.63807 1.000 59.52195 256 ALA B N 1
ATOM 7898 C CA . ALA B 1 256 ? -31.40313 16.26404 -32.85589 1.000 54.68560 256 ALA B CA 1
ATOM 7899 C C . ALA B 1 256 ? -31.64922 17.21500 -31.70126 1.000 54.79445 256 ALA B C 1
ATOM 7900 O O . ALA B 1 256 ? -32.01481 18.37827 -31.90329 1.000 52.22489 256 ALA B O 1
ATOM 7907 N N . TYR B 1 257 ? -31.45972 16.72670 -30.48302 1.000 53.85597 257 TYR B N 1
ATOM 7908 C CA . TYR B 1 257 ? -31.69358 17.54128 -29.30672 1.000 54.56101 257 TYR B CA 1
ATOM 7909 C C . TYR B 1 257 ? -30.68010 18.67242 -29.23079 1.000 55.85846 257 TYR B C 1
ATOM 7910 O O . TYR B 1 257 ? -31.05529 19.84675 -29.13093 1.000 53.31008 257 TYR B O 1
ATOM 7928 N N . LEU B 1 258 ? -29.38847 18.34237 -29.26625 1.000 54.44662 258 LEU B N 1
ATOM 7929 C CA . LEU B 1 258 ? -28.36077 19.38374 -29.28188 1.000 47.31445 258 LEU B CA 1
ATOM 7930 C C . LEU B 1 258 ? -28.66542 20.40951 -30.36112 1.000 48.70672 258 LEU B C 1
ATOM 7931 O O . LEU B 1 258 ? -28.61343 21.62067 -30.11527 1.000 37.53097 258 LEU B O 1
ATOM 7947 N N . ARG B 1 259 ? -29.04905 19.92566 -31.54810 1.000 55.62114 259 ARG B N 1
ATOM 7948 C CA . ARG B 1 259 ? -29.28245 20.78504 -32.70258 1.000 46.65457 259 ARG B CA 1
ATOM 7949 C C . ARG B 1 259 ? -30.50839 21.65133 -32.50271 1.000 41.75234 259 ARG B C 1
ATOM 7950 O O . ARG B 1 259 ? -30.50198 22.83421 -32.87086 1.000 58.45143 259 ARG B O 1
ATOM 7971 N N . ALA B 1 260 ? -31.55525 21.10314 -31.89632 1.000 51.42656 260 ALA B N 1
ATOM 7972 C CA . ALA B 1 260 ? -32.76178 21.90559 -31.69082 1.000 48.21581 260 ALA B CA 1
ATOM 7973 C C . ALA B 1 260 ? -32.57747 22.92484 -30.57428 1.000 47.80112 260 ALA B C 1
ATOM 7974 O O . ALA B 1 260 ? -33.02555 24.06740 -30.68638 1.000 61.83883 260 ALA B O 1
ATOM 7981 N N . ALA B 1 261 ? -31.96432 22.52431 -29.47466 1.000 45.73845 261 ALA B N 1
ATOM 7982 C CA . ALA B 1 261 ? -31.63472 23.49738 -28.45317 1.000 47.17077 261 ALA B CA 1
ATOM 7983 C C . ALA B 1 261 ? -30.58665 24.48611 -28.92094 1.000 48.93023 261 ALA B C 1
ATOM 7984 O O . ALA B 1 261 ? -30.33566 25.46948 -28.22143 1.000 53.46560 261 ALA B O 1
ATOM 7991 N N . GLY B 1 262 ? -29.98115 24.26089 -30.07845 1.000 43.11173 262 GLY B N 1
ATOM 7992 C CA . GLY B 1 262 ? -28.87194 25.10502 -30.46005 1.000 48.49775 262 GLY B CA 1
ATOM 7993 C C . GLY B 1 262 ? -27.83029 25.18535 -29.36761 1.000 51.24442 262 GLY B C 1
ATOM 7994 O O . GLY B 1 262 ? -27.41611 26.27956 -29.00609 1.000 51.08044 262 GLY B O 1
ATOM 7998 N N . LEU B 1 263 ? -27.39712 24.02977 -28.85909 1.000 50.23746 263 LEU B N 1
ATOM 7999 C CA . LEU B 1 263 ? -26.34499 23.93334 -27.85745 1.000 50.61960 263 LEU B CA 1
ATOM 8000 C C . LEU B 1 263 ? -25.09899 23.26425 -28.43874 1.000 49.69856 263 LEU B C 1
ATOM 8001 O O . LEU B 1 263 ? -25.17852 22.22238 -29.10075 1.000 56.31453 263 LEU B O 1
ATOM 8017 N N . ALA B 1 264 ? -23.94878 23.87127 -28.19605 1.000 43.94631 264 ALA B N 1
ATOM 8018 C CA . ALA B 1 264 ? -22.70647 23.29096 -28.66160 1.000 41.80698 264 ALA B CA 1
ATOM 8019 C C . ALA B 1 264 ? -22.12151 22.33281 -27.64481 1.000 48.56911 264 ALA B C 1
ATOM 8020 O O . ALA B 1 264 ? -21.31387 21.45423 -28.00415 1.000 59.94395 264 ALA B O 1
ATOM 8027 N N . TYR B 1 265 ? -22.49889 22.48558 -26.38579 1.000 43.40984 265 TYR B N 1
ATOM 8028 C CA . TYR B 1 265 ? -21.97498 21.60745 -25.35974 1.000 49.75189 265 TYR B CA 1
ATOM 8029 C C . TYR B 1 265 ? -23.16232 21.19764 -24.49704 1.000 49.53745 265 TYR B C 1
ATOM 8030 O O . TYR B 1 265 ? -23.96232 22.05449 -24.09869 1.000 48.34796 265 TYR B O 1
ATOM 8048 N N . GLY B 1 266 ? -23.26447 19.90765 -24.20151 1.000 49.90939 266 GLY B N 1
ATOM 8049 C CA . GLY B 1 266 ? -24.23010 19.42155 -23.23442 1.000 49.69152 266 GLY B CA 1
ATOM 8050 C C . GLY B 1 266 ? -23.66757 18.25238 -22.45651 1.000 51.38019 266 GLY B C 1
ATOM 8051 O O . GLY B 1 266 ? -22.90811 17.42170 -22.95842 1.000 58.24241 266 GLY B O 1
ATOM 8055 N N . ALA B 1 267 ? -24.08408 18.19835 -21.19275 1.000 49.85650 267 ALA B N 1
ATOM 8056 C CA . ALA B 1 267 ? -23.73743 17.09916 -20.29072 1.000 47.11843 267 ALA B CA 1
ATOM 8057 C C . ALA B 1 267 ? -25.04757 16.43836 -19.90159 1.000 44.24146 267 ALA B C 1
ATOM 8058 O O . ALA B 1 267 ? -25.74971 16.93055 -19.00736 1.000 43.78933 267 ALA B O 1
ATOM 8065 N N . LEU B 1 268 ? -25.38759 15.34423 -20.58673 1.000 45.51477 268 LEU B N 1
ATOM 8066 C CA . LEU B 1 268 ? -26.67985 14.69971 -20.38178 1.000 50.99685 268 LEU B CA 1
ATOM 8067 C C . LEU B 1 268 ? -26.53026 13.49756 -19.44941 1.000 52.41107 268 LEU B C 1
ATOM 8068 O O . LEU B 1 268 ? -25.46567 12.86438 -19.34566 1.000 54.16493 268 LEU B O 1
ATOM 8084 N N . ASP B 1 269 ? -27.62911 13.19362 -18.76983 1.000 49.25212 269 ASP B N 1
ATOM 8085 C CA . ASP B 1 269 ? -27.71319 12.11973 -17.79227 1.000 45.73937 269 ASP B CA 1
ATOM 8086 C C . ASP B 1 269 ? -28.70901 11.07973 -18.26207 1.000 49.60300 269 ASP B C 1
ATOM 8087 O O . ASP B 1 269 ? -29.83075 11.42413 -18.63785 1.000 60.84437 269 ASP B O 1
ATOM 8096 N N . PHE B 1 270 ? -28.31888 9.82155 -18.24669 1.000 49.92289 270 PHE B N 1
ATOM 8097 C CA . PHE B 1 270 ? -29.30269 8.78834 -18.49469 1.000 52.80696 270 PHE B CA 1
ATOM 8098 C C . PHE B 1 270 ? -29.17573 7.69299 -17.45125 1.000 50.33425 270 PHE B C 1
ATOM 8099 O O . PHE B 1 270 ? -28.13527 7.54272 -16.82190 1.000 48.27304 270 PHE B O 1
ATOM 8116 N N . ALA B 1 271 ? -30.22431 6.88562 -17.32097 1.000 51.83864 271 ALA B N 1
ATOM 8117 C CA . ALA B 1 271 ? -30.20639 5.66001 -16.51978 1.000 56.37554 271 ALA B CA 1
ATOM 8118 C C . ALA B 1 271 ? -30.32403 4.47037 -17.46019 1.000 45.53264 271 ALA B C 1
ATOM 8119 O O . ALA B 1 271 ? -31.15643 4.48551 -18.38138 1.000 55.07152 271 ALA B O 1
ATOM 8126 N N . GLU B 1 272 ? -29.52774 3.42805 -17.20437 1.000 55.60312 272 GLU B N 1
ATOM 8127 C CA . GLU B 1 272 ? -29.46096 2.27266 -18.08404 1.000 61.50354 272 GLU B CA 1
ATOM 8128 C C . GLU B 1 272 ? -30.19961 1.08291 -17.49771 1.000 51.68152 272 GLU B C 1
ATOM 8129 O O . GLU B 1 272 ? -29.99305 0.73052 -16.33770 1.000 44.24483 272 GLU B O 1
ATOM 8141 N N . ASP B 1 273 ? -31.06990 0.50641 -18.33312 1.000 58.99296 273 ASP B N 1
ATOM 8142 C CA . ASP B 1 273 ? -31.96963 -0.61269 -18.09770 1.000 56.35187 273 ASP B CA 1
ATOM 8143 C C . ASP B 1 273 ? -31.25480 -1.95548 -18.04815 1.000 63.42933 273 ASP B C 1
ATOM 8144 O O . ASP B 1 273 ? -30.18727 -2.14813 -18.62241 1.000 68.18579 273 ASP B O 1
ATOM 8153 N N . GLY B 1 274 ? -31.92149 -2.92728 -17.47613 1.000 57.94419 274 GLY B N 1
ATOM 8154 C CA . GLY B 1 274 ? -31.56862 -4.30713 -17.77718 1.000 56.91467 274 GLY B CA 1
ATOM 8155 C C . GLY B 1 274 ? -31.59008 -4.62681 -19.25806 1.000 52.93001 274 GLY B C 1
ATOM 8156 O O . GLY B 1 274 ? -30.81221 -5.48609 -19.72727 1.000 53.71287 274 GLY B O 1
ATOM 8160 N N . ASP B 1 275 ? -32.45814 -3.93007 -20.02206 1.000 56.17386 275 ASP B N 1
ATOM 8161 C CA . ASP B 1 275 ? -32.52132 -4.05721 -21.47551 1.000 53.09504 275 ASP B CA 1
ATOM 8162 C C . ASP B 1 275 ? -31.43294 -3.24170 -22.17784 1.000 56.79540 275 ASP B C 1
ATOM 8163 O O . ASP B 1 275 ? -31.24320 -3.39601 -23.39860 1.000 56.79088 275 ASP B O 1
ATOM 8172 N N . GLY B 1 276 ? -30.75630 -2.34065 -21.44986 1.000 61.33839 276 GLY B N 1
ATOM 8173 C CA . GLY B 1 276 ? -29.76656 -1.47226 -22.04599 1.000 53.69825 276 GLY B CA 1
ATOM 8174 C C . GLY B 1 276 ? -30.32643 -0.18889 -22.57138 1.000 50.59277 276 GLY B C 1
ATOM 8175 O O . GLY B 1 276 ? -29.57624 0.59024 -23.17734 1.000 51.92014 276 GLY B O 1
ATOM 8179 N N . THR B 1 277 ? -31.63054 0.02021 -22.38062 1.000 51.93617 277 THR B N 1
ATOM 8180 C CA . THR B 1 277 ? -32.29272 1.26782 -22.71074 1.000 47.18768 277 THR B CA 1
ATOM 8181 C C . THR B 1 277 ? -31.71445 2.43292 -21.91606 1.000 53.62462 277 THR B C 1
ATOM 8182 O O . THR B 1 277 ? -31.49348 2.32401 -20.70859 1.000 47.22036 277 THR B O 1
ATOM 8193 N N . TRP B 1 278 ? -31.47961 3.56653 -22.59518 1.000 50.41297 278 TRP B N 1
ATOM 8194 C CA . TRP B 1 278 ? -30.95942 4.75914 -21.92713 1.000 54.76296 278 TRP B CA 1
ATOM 8195 C C . TRP B 1 278 ? -32.08661 5.75772 -21.69220 1.000 49.92001 278 TRP B C 1
ATOM 8196 O O . TRP B 1 278 ? -32.63336 6.31463 -22.64147 1.000 50.72458 278 TRP B O 1
ATOM 8217 N N . TRP B 1 279 ? -32.39558 6.01459 -20.42729 1.000 53.97839 279 TRP B N 1
ATOM 8218 C CA . TRP B 1 279 ? -33.52599 6.86074 -20.05141 1.000 55.28758 279 TRP B CA 1
ATOM 8219 C C . TRP B 1 279 ? -33.03954 8.27406 -19.76322 1.000 52.67750 279 TRP B C 1
ATOM 8220 O O . TRP B 1 279 ? -32.29930 8.49837 -18.80702 1.000 47.11706 279 TRP B O 1
ATOM 8241 N N . PHE B 1 280 ? -33.46706 9.21562 -20.59323 1.000 51.76154 280 PHE B N 1
ATOM 8242 C CA . PHE B 1 280 ? -33.11081 10.60980 -20.40940 1.000 42.91682 280 PHE B CA 1
ATOM 8243 C C . PHE B 1 280 ? -33.63182 11.12262 -19.07182 1.000 46.22414 280 PHE B C 1
ATOM 8244 O O . PHE B 1 280 ? -34.75533 10.85560 -18.66843 1.000 45.66444 280 PHE B O 1
ATOM 8261 N N . LEU B 1 281 ? -32.81703 11.87179 -18.39460 1.000 48.76364 281 LEU B N 1
ATOM 8262 C CA . LEU B 1 281 ? -33.16847 12.54028 -17.15630 1.000 55.03434 281 LEU B CA 1
ATOM 8263 C C . LEU B 1 281 ? -32.96375 14.03379 -17.18312 1.000 52.62540 281 LEU B C 1
ATOM 8264 O O . LEU B 1 281 ? -33.76323 14.76264 -16.59549 1.000 57.29260 281 LEU B O 1
ATOM 8280 N N . GLU B 1 282 ? -31.92726 14.49984 -17.83904 1.000 41.19240 282 GLU B N 1
ATOM 8281 C CA . GLU B 1 282 ? -31.45410 15.84118 -17.64807 1.000 49.57269 282 GLU B CA 1
ATOM 8282 C C . GLU B 1 282 ? -30.38602 16.09892 -18.68278 1.000 53.48533 282 GLU B C 1
ATOM 8283 O O . GLU B 1 282 ? -29.49840 15.25995 -18.89644 1.000 50.44057 282 GLU B O 1
ATOM 8295 N N . CYS B 1 283 ? -30.47707 17.23927 -19.34312 1.000 50.20966 283 CYS B N 1
ATOM 8296 C CA . CYS B 1 283 ? -29.36719 17.80500 -20.09217 1.000 56.77903 283 CYS B CA 1
ATOM 8297 C C . CYS B 1 283 ? -28.98663 19.06087 -19.32491 1.000 47.54508 283 CYS B C 1
ATOM 8298 O O . CYS B 1 283 ? -29.84176 19.90261 -19.07676 1.000 59.65618 283 CYS B O 1
ATOM 8306 N N . ASN B 1 284 ? -27.72597 19.16154 -18.93486 1.000 50.69266 284 ASN B N 1
ATOM 8307 C CA . ASN B 1 284 ? -27.15155 20.28738 -18.20387 1.000 50.29804 284 ASN B CA 1
ATOM 8308 C C . ASN B 1 284 ? -26.21884 21.04333 -19.16754 1.000 51.42157 284 ASN B C 1
ATOM 8309 O O . ASN B 1 284 ? -25.16430 20.53522 -19.56897 1.000 57.70197 284 ASN B O 1
ATOM 8320 N N . GLN B 1 285 ? -26.61714 22.24223 -19.57452 1.000 58.63946 285 GLN B N 1
ATOM 8321 C CA . GLN B 1 285 ? -25.90158 22.91706 -20.66032 1.000 61.27041 285 GLN B CA 1
ATOM 8322 C C . GLN B 1 285 ? -24.51517 23.39915 -20.20960 1.000 59.83514 285 GLN B C 1
ATOM 8323 O O . GLN B 1 285 ? -23.65206 23.68669 -21.05358 1.000 49.53686 285 GLN B O 1
ATOM 8337 N N . SER B 1 286 ? -24.26307 23.43930 -18.90263 1.000 57.00634 286 SER B N 1
ATOM 8338 C CA . SER B 1 286 ? -22.97337 23.83005 -18.35489 1.000 57.35924 286 SER B CA 1
ATOM 8339 C C . SER B 1 286 ? -22.47690 22.80989 -17.33193 1.000 64.98295 286 SER B C 1
ATOM 8340 O O . SER B 1 286 ? -21.73953 23.16755 -16.39898 1.000 71.46117 286 SER B O 1
ATOM 8348 N N . GLY B 1 287 ? -22.89238 21.54934 -17.47466 1.000 63.24363 287 GLY B N 1
ATOM 8349 C CA . GLY B 1 287 ? -22.48716 20.53038 -16.52911 1.000 59.58761 287 GLY B CA 1
ATOM 8350 C C . GLY B 1 287 ? -20.99282 20.28472 -16.59823 1.000 53.36149 287 GLY B C 1
ATOM 8351 O O . GLY B 1 287 ? -20.36719 20.46295 -17.63966 1.000 46.42983 287 GLY B O 1
ATOM 8355 N N . GLN B 1 288 ? -20.41212 19.91250 -15.44917 1.000 64.53550 288 GLN B N 1
ATOM 8356 C CA . GLN B 1 288 ? -18.97427 19.71862 -15.38910 1.000 61.02840 288 GLN B CA 1
ATOM 8357 C C . GLN B 1 288 ? -18.61570 18.52877 -16.26898 1.000 56.18370 288 GLN B C 1
ATOM 8358 O O . GLN B 1 288 ? -19.46929 17.74124 -16.67668 1.000 58.83377 288 GLN B O 1
ATOM 8372 N N . PHE B 1 289 ? -17.35622 18.48305 -16.67431 1.000 60.86174 289 PHE B N 1
ATOM 8373 C CA . PHE B 1 289 ? -16.86556 17.36857 -17.47223 1.000 61.46698 289 PHE B CA 1
ATOM 8374 C C . PHE B 1 289 ? -15.51433 16.86513 -17.00505 1.000 59.47450 289 PHE B C 1
ATOM 8375 O O . PHE B 1 289 ? -15.13421 15.74870 -17.36762 1.000 62.08398 289 PHE B O 1
ATOM 8392 N N . GLY B 1 290 ? -14.78280 17.61654 -16.19103 1.000 65.48915 290 GLY B N 1
ATOM 8393 C CA . GLY B 1 290 ? -13.48924 17.13599 -15.72699 1.000 68.39807 290 GLY B CA 1
ATOM 8394 C C . GLY B 1 290 ? -13.53290 15.75707 -15.09346 1.000 65.82760 290 GLY B C 1
ATOM 8395 O O . GLY B 1 290 ? -12.63068 14.94089 -15.30131 1.000 64.52086 290 GLY B O 1
ATOM 8399 N N . PHE B 1 291 ? -14.58757 15.45642 -14.33034 1.000 67.00757 291 PHE B N 1
ATOM 8400 C CA . PHE B 1 291 ? -14.54047 14.21946 -13.55295 1.000 59.89443 291 PHE B CA 1
ATOM 8401 C C . PHE B 1 291 ? -14.60870 12.96800 -14.40960 1.000 55.15131 291 PHE B C 1
ATOM 8402 O O . PHE B 1 291 ? -14.30112 11.88113 -13.91694 1.000 65.64645 291 PHE B O 1
ATOM 8419 N N . VAL B 1 292 ? -15.03636 13.07629 -15.65522 1.000 64.07267 292 VAL B N 1
ATOM 8420 C CA . VAL B 1 292 ? -15.04071 11.91089 -16.52983 1.000 61.69918 292 VAL B CA 1
ATOM 8421 C C . VAL B 1 292 ? -13.69381 11.74297 -17.21521 1.000 63.78407 292 VAL B C 1
ATOM 8422 O O . VAL B 1 292 ? -13.14151 10.63437 -17.24692 1.000 68.46009 292 VAL B O 1
ATOM 8435 N N . GLU B 1 293 ? -13.13430 12.84474 -17.74356 1.000 58.13595 293 GLU B N 1
ATOM 8436 C CA . GLU B 1 293 ? -11.88944 12.72838 -18.49954 1.000 68.58748 293 GLU B CA 1
ATOM 8437 C C . GLU B 1 293 ? -10.76437 12.22276 -17.61656 1.000 66.53367 293 GLU B C 1
ATOM 8438 O O . GLU B 1 293 ? -9.78246 11.66209 -18.12655 1.000 67.43502 293 GLU B O 1
ATOM 8450 N N . VAL B 1 294 ? -10.88754 12.43546 -16.30067 1.000 63.01473 294 VAL B N 1
ATOM 8451 C CA . VAL B 1 294 ? -9.91865 11.86072 -15.37940 1.000 53.34181 294 VAL B CA 1
ATOM 8452 C C . VAL B 1 294 ? -9.95587 10.33816 -15.44433 1.000 68.31011 294 VAL B C 1
ATOM 8453 O O . VAL B 1 294 ? -8.98785 9.67746 -15.84208 1.000 71.60826 294 VAL B O 1
ATOM 8466 N N . ASP B 1 295 ? -11.09254 9.75786 -15.05653 1.000 60.30229 295 ASP B N 1
ATOM 8467 C CA . ASP B 1 295 ? -11.20467 8.30676 -15.01133 1.000 54.20885 295 ASP B CA 1
ATOM 8468 C C . ASP B 1 295 ? -10.97805 7.71035 -16.39452 1.000 50.46221 295 ASP B C 1
ATOM 8469 O O . ASP B 1 295 ? -10.07341 6.89802 -16.59177 1.000 68.03725 295 ASP B O 1
ATOM 8478 N N . THR B 1 296 ? -11.77860 8.12965 -17.38269 1.000 56.62587 296 THR B N 1
ATOM 8479 C CA . THR B 1 296 ? -11.83128 7.39409 -18.64328 1.000 59.59377 296 THR B CA 1
ATOM 8480 C C . THR B 1 296 ? -10.66358 7.75051 -19.55930 1.000 54.24932 296 THR B C 1
ATOM 8481 O O . THR B 1 296 ? -10.32898 7.00061 -20.47938 1.000 45.25259 296 THR B O 1
ATOM 8492 N N . GLY B 1 297 ? -10.05904 8.88850 -19.36326 1.000 53.29155 297 GLY B N 1
ATOM 8493 C CA . GLY B 1 297 ? -9.11056 9.36490 -20.33477 1.000 56.31151 297 GLY B CA 1
ATOM 8494 C C . GLY B 1 297 ? -9.66577 9.69403 -21.70482 1.000 55.51283 297 GLY B C 1
ATOM 8495 O O . GLY B 1 297 ? -8.87166 9.89690 -22.62438 1.000 62.81368 297 GLY B O 1
ATOM 8499 N N . GLN B 1 298 ? -10.97735 9.78930 -21.87855 1.000 54.35203 298 GLN B N 1
ATOM 8500 C CA . GLN B 1 298 ? -11.49356 10.32889 -23.13670 1.000 58.93409 298 GLN B CA 1
ATOM 8501 C C . GLN B 1 298 ? -11.10330 11.80556 -23.34590 1.000 58.37646 298 GLN B C 1
ATOM 8502 O O . GLN B 1 298 ? -11.22008 12.64934 -22.42125 1.000 52.35141 298 GLN B O 1
ATOM 8516 N N . PRO B 1 299 ? -10.71914 12.16099 -24.57843 1.000 43.53793 299 PRO B N 1
ATOM 8517 C CA . PRO B 1 299 ? -10.36508 13.55219 -24.88294 1.000 54.51104 299 PRO B CA 1
ATOM 8518 C C . PRO B 1 299 ? -11.52097 14.55328 -25.01332 1.000 62.57749 299 PRO B C 1
ATOM 8519 O O . PRO B 1 299 ? -11.77602 15.11389 -26.09080 1.000 60.73645 299 PRO B O 1
ATOM 8530 N N . ILE B 1 300 ? -12.23680 14.77010 -23.92342 1.000 55.68574 300 ILE B N 1
ATOM 8531 C CA . ILE B 1 300 ? -13.26274 15.79727 -23.92420 1.000 46.87336 300 ILE B CA 1
ATOM 8532 C C . ILE B 1 300 ? -12.62375 17.17745 -24.04053 1.000 60.86963 300 ILE B C 1
ATOM 8533 O O . ILE B 1 300 ? -12.96958 17.96451 -24.92919 1.000 49.71384 300 ILE B O 1
ATOM 8549 N N . ALA B 1 301 ? -11.66893 17.49334 -23.16340 1.000 54.01464 301 ALA B N 1
ATOM 8550 C CA . ALA B 1 301 ? -11.02733 18.80245 -23.25157 1.000 51.83848 301 ALA B CA 1
ATOM 8551 C C . ALA B 1 301 ? -10.49562 19.05042 -24.65995 1.000 58.04410 301 ALA B C 1
ATOM 8552 O O . ALA B 1 301 ? -10.76489 20.08785 -25.27835 1.000 53.64719 301 ALA B O 1
ATOM 8559 N N . ARG B 1 302 ? -9.70655 18.11394 -25.17859 1.000 60.66290 302 ARG B N 1
ATOM 8560 C CA . ARG B 1 302 ? -9.18370 18.31442 -26.52510 1.000 56.64258 302 ARG B CA 1
ATOM 8561 C C . ARG B 1 302 ? -10.31266 18.46845 -27.54972 1.000 55.84587 302 ARG B C 1
ATOM 8562 O O . ARG B 1 302 ? -10.19110 19.24684 -28.50794 1.000 51.96694 302 ARG B O 1
ATOM 8583 N N . THR B 1 303 ? -11.43378 17.77383 -27.35179 1.000 59.62251 303 THR B N 1
ATOM 8584 C CA . THR B 1 303 ? -12.55104 17.93144 -28.28854 1.000 63.44721 303 THR B CA 1
ATOM 8585 C C . THR B 1 303 ? -13.15813 19.34164 -28.24720 1.000 52.05490 303 THR B C 1
ATOM 8586 O O . THR B 1 303 ? -13.63505 19.83706 -29.27231 1.000 52.01704 303 THR B O 1
ATOM 8597 N N . ILE B 1 304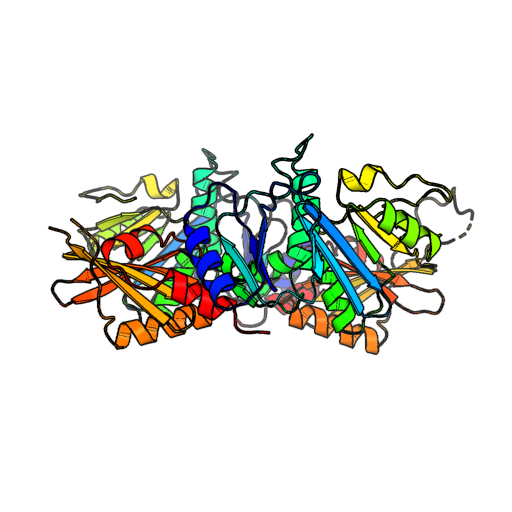 ? -13.19863 19.96844 -27.07154 1.000 55.59999 304 ILE B N 1
ATOM 8598 C CA . ILE B 1 304 ? -13.73812 21.31902 -26.96817 1.000 53.07831 304 ILE B CA 1
ATOM 8599 C C . ILE B 1 304 ? -12.79831 22.28655 -27.67620 1.000 48.80795 304 ILE B C 1
ATOM 8600 O O . ILE B 1 304 ? -13.20541 23.07145 -28.53955 1.000 56.06517 304 ILE B O 1
ATOM 8616 N N . ALA B 1 305 ? -11.51503 22.23318 -27.31907 1.000 51.39829 305 ALA B N 1
ATOM 8617 C CA . ALA B 1 305 ? -10.51837 23.07257 -27.96664 1.000 44.82323 305 ALA B CA 1
ATOM 8618 C C . ALA B 1 305 ? -10.63116 22.98324 -29.47625 1.000 51.61875 305 ALA B C 1
ATOM 8619 O O . ALA B 1 305 ? -10.62982 24.00319 -30.17437 1.000 55.58365 305 ALA B O 1
ATOM 8626 N N . GLU B 1 306 ? -10.71524 21.76202 -30.00564 1.000 55.26164 306 GLU B N 1
ATOM 8627 C CA . GLU B 1 306 ? -10.92605 21.61282 -31.43712 1.000 43.49101 306 GLU B CA 1
ATOM 8628 C C . GLU B 1 306 ? -12.15598 22.40597 -31.87129 1.000 47.14232 306 GLU B C 1
ATOM 8629 O O . GLU B 1 306 ? -12.08146 23.23690 -32.78324 1.000 52.39830 306 GLU B O 1
ATOM 8641 N N . TRP B 1 307 ? -13.29030 22.20637 -31.19880 1.000 50.49684 307 TRP B N 1
ATOM 8642 C CA . TRP B 1 307 ? -14.49304 22.94784 -31.57226 1.000 56.98058 307 TRP B CA 1
ATOM 8643 C C . TRP B 1 307 ? -14.26350 24.46213 -31.51679 1.000 60.44849 307 TRP B C 1
ATOM 8644 O O . TRP B 1 307 ? -14.60620 25.19450 -32.45242 1.000 60.22862 307 TRP B O 1
ATOM 8665 N N . LEU B 1 308 ? -13.68492 24.94673 -30.41456 1.000 56.64945 308 LEU B N 1
ATOM 8666 C CA . LEU B 1 308 ? -13.49383 26.37646 -30.22914 1.000 48.66235 308 LEU B CA 1
ATOM 8667 C C . LEU B 1 308 ? -12.48358 26.97266 -31.19052 1.000 53.61731 308 LEU B C 1
ATOM 8668 O O . LEU B 1 308 ? -12.47211 28.18775 -31.37827 1.000 54.80073 308 LEU B O 1
ATOM 8684 N N . ALA B 1 309 ? -11.61727 26.16229 -31.77168 1.000 57.88012 309 ALA B N 1
ATOM 8685 C CA . ALA B 1 309 ? -10.50827 26.71094 -32.53798 1.000 49.63224 309 ALA B CA 1
ATOM 8686 C C . ALA B 1 309 ? -10.84271 26.90994 -34.00018 1.000 52.56706 309 ALA B C 1
ATOM 8687 O O . ALA B 1 309 ? -10.11804 27.64440 -34.67485 1.000 61.44464 309 ALA B O 1
ATOM 8694 N N . ARG B 1 310 ? -11.89499 26.25531 -34.49763 1.000 66.99826 310 ARG B N 1
ATOM 8695 C CA . ARG B 1 310 ? -12.45442 26.55717 -35.80836 1.000 55.95910 310 ARG B CA 1
ATOM 8696 C C . ARG B 1 310 ? -12.57780 28.07753 -35.98052 1.000 68.24568 310 ARG B C 1
ATOM 8697 O O . ARG B 1 310 ? -12.97954 28.77541 -35.03498 1.000 67.44685 310 ARG B O 1
ATOM 8718 N N . PRO B 1 311 ? -12.25053 28.64612 -37.17875 1.000 77.49159 311 PRO B N 1
ATOM 8719 C CA . PRO B 1 311 ? -12.27232 30.11941 -37.28839 1.000 77.28328 311 PRO B CA 1
ATOM 8720 C C . PRO B 1 311 ? -13.44886 30.74766 -38.02106 1.000 77.34861 311 PRO B C 1
ATOM 8721 O O . PRO B 1 311 ? -13.54047 30.64259 -39.24587 1.000 86.32407 311 PRO B O 1
ATOM 8732 N N . GLY B 1 312 ? -14.31876 31.44808 -37.28003 1.000 90.17866 312 GLY B N 1
ATOM 8733 C CA . GLY B 1 312 ? -15.60464 31.95855 -37.77746 1.000 88.48251 312 GLY B CA 1
ATOM 8734 C C . GLY B 1 312 ? -15.67374 32.53367 -39.18621 1.000 91.38361 312 GLY B C 1
ATOM 8735 O O . GLY B 1 312 ? -16.66586 33.17700 -39.56494 1.000 79.40156 312 GLY B O 1
#

B-factor: mean 75.57, std 21.69, range [33.66, 220.81]